Protein AF-A0A1H6F3M1-F1 (afdb_monomer)

pLDDT: mean 85.89, std 16.62, range [35.22, 98.38]

InterPro domains:
  IPR011990 Tetratricopeptide-like helical domain superfamily [G3DSA:1.25.40.10] (112-268)

Secondary structure (DSSP, 8-state):
---------------------PPPHHHHHHHHHHTT-HHHHHHHHHHHHHHH--HHHHHHHHHHTTTT-TT-HHHHHHHHHHHHH--HHHHHHHHTT-TT-THHHHHHHHHHHHHHHHT-HHHHHHHHHH-TTSHHHHHHHHHHHHHHHHHHHHHT-HHHHHHHHHH-TT-TTHHHHHHHHHHHHHHHHHHHHTT--HHHHHHHHHHHHHHHHHHHHTT-HHHHHHHHHHHTSGGGTTSHHHHHHHHHHHHHHHHHHHHHHHHHHHHHHHHHHHHHHHHHHHHHHHHHHHHHHHHHHHHHHHHHHHHHHHHHHHHHHHHHHHHHHHHHHHHHHHHHHHHHHHHHHHHHHHHHHHHHHHHHHHHHHHHHHHHHHHHHHHHHHHHHHHHHHHHHHHHHHHHHHHHHHHHHHHHHHHHHHHHHHHHHHHHHHHHHHHHHTTS-S-------------

Organism: NCBI:txid1899563

Sequence (454 aa):
MPTTIKTPLFLILLSLTMSSAALDDADIVQGLEALGDLETAYPLAMQVTQQENSYKAWRDLAKKYHQYDNDNQAYLAAWSAVKKLNLENAYRDFLKLRPQSPLNAQTIHALFLLSRELDTIQGYLRLMEDFPNTPEAVQALLRIHEIAFSRAQEKHQPDIYDAFVQTFTGAKQIPQVIELAYQAEKTNLITQDEKTTDSGHERLARRLFNEVREAEKANNVLVMDRKYRLLGLDRFKDTQVYTELLDREERLSYHQRQSQQQADLIANMDKLRQSVVQELKTQGQSTRTSIHSQGQVISETIKTQGQKLEHSIQTQGERISQSIHTQGQGMIQAIEIHSNQLSQVLNTHNQMMEKQLKQTNQRLDQNIAEVYSSTRQAFEKVYTEMNSQMGAISDAIYNHTQKMRQAATQEREQEQALFRQAQEEASELANNQHKCAMELAGRTDYIMFSDCNY

Foldseek 3Di:
DDDDDDDDDDDDPPPPPVPPPDCDLVNVLVVCVVVVNLLVSLVSLVVVLVVVLALVSLLVSCQVNVVNCPVCPSLVSNVVRLVVVLDLVSLVSSCVSDVPDPCPLVSLVSQLVVLVVVLDLVSLVVSCVVPVPHPSNVVSLLSNLVVLVVVLVVVLELVSLLVSCVVNVPHPCNVVSLVSSLVSVLVVLVVQPVVDDPVVLLVSLVVLLVQLVVCVVVVVVSSNVSSVVSCVPPSNCPHPSNVVVVVVVVVVVVVVVVVVVVVVVVVVVVVVVVVVVVVVVVVVVVVVVVVVVVVVVVVVVVVVVVVVVVVVVVVVVVVVVVVCVVVVVVVVVVVVVVVVVVVVVVVVVVVVVVVVVVVVVVVVVVVVVVVVVVVVVVVVVVVVVVVVVVVVVVVVVVVVVVVVVVVVVVVVVVVVVVVVVVVVVVVVVVVVVVVVVPPPPDDDDDDDDDDDDD

Mean predicted aligned error: 16.34 Å

Nearest PDB structures (foldseek):
  8f6q-assembly1_A  TM=1.553E-01  e=3.120E-01  synthetic construct

Structure (mmCIF, N/CA/C/O backbone):
data_AF-A0A1H6F3M1-F1
#
_entry.id   AF-A0A1H6F3M1-F1
#
loop_
_atom_site.group_PDB
_atom_site.id
_atom_site.type_symbol
_atom_site.label_atom_id
_atom_site.label_alt_id
_atom_site.label_comp_id
_atom_site.label_asym_id
_atom_site.label_entity_id
_atom_site.label_seq_id
_atom_site.pdbx_PDB_ins_code
_atom_site.Cartn_x
_atom_site.Cartn_y
_atom_site.Cartn_z
_atom_site.occupancy
_atom_site.B_iso_or_equiv
_atom_site.auth_seq_id
_atom_site.auth_comp_id
_atom_site.auth_asym_id
_atom_site.auth_atom_id
_atom_site.pdbx_PDB_model_num
ATOM 1 N N . MET A 1 1 ? 37.139 -54.584 -62.634 1.00 43.28 1 MET A N 1
ATOM 2 C CA . MET A 1 1 ? 37.879 -55.856 -62.500 1.00 43.28 1 MET A CA 1
ATOM 3 C C . MET A 1 1 ? 37.348 -56.590 -61.278 1.00 43.28 1 MET A C 1
ATOM 5 O O . MET A 1 1 ? 37.469 -56.031 -60.196 1.00 43.28 1 MET A O 1
ATOM 9 N N . PRO A 1 2 ? 36.698 -57.755 -61.432 1.00 49.03 2 PRO A N 1
ATOM 10 C CA . PRO A 1 2 ? 36.255 -58.575 -60.314 1.00 49.03 2 PRO A CA 1
ATOM 11 C C . PRO A 1 2 ? 37.252 -59.717 -60.082 1.00 49.03 2 PRO A C 1
ATOM 13 O O . PRO A 1 2 ? 37.591 -60.441 -61.015 1.00 49.03 2 PRO A O 1
ATOM 16 N N . THR A 1 3 ? 37.701 -59.908 -58.846 1.00 45.81 3 THR A N 1
ATOM 17 C CA . THR A 1 3 ? 38.452 -61.108 -58.454 1.00 45.81 3 THR A CA 1
ATOM 18 C C . THR A 1 3 ? 37.901 -61.668 -57.150 1.00 45.81 3 THR A C 1
ATOM 20 O O . THR A 1 3 ? 38.240 -61.268 -56.043 1.00 45.81 3 THR A O 1
ATOM 23 N N . THR A 1 4 ? 36.999 -62.620 -57.358 1.00 56.09 4 THR A N 1
ATOM 24 C CA . THR A 1 4 ? 36.675 -63.792 -56.546 1.00 56.09 4 THR A CA 1
ATOM 25 C C . THR A 1 4 ? 37.917 -64.544 -56.066 1.00 56.09 4 THR A C 1
ATOM 27 O O . THR A 1 4 ? 38.626 -65.099 -56.897 1.00 56.09 4 THR A O 1
ATOM 30 N N . ILE A 1 5 ? 38.123 -64.683 -54.750 1.00 45.91 5 ILE A N 1
ATOM 31 C CA . ILE A 1 5 ? 38.953 -65.746 -54.136 1.00 45.91 5 ILE A CA 1
ATOM 32 C C . ILE A 1 5 ? 38.321 -66.082 -52.772 1.00 45.91 5 ILE A C 1
ATOM 34 O O . ILE A 1 5 ? 38.302 -65.254 -51.871 1.00 45.91 5 ILE A O 1
ATOM 38 N N . LYS A 1 6 ? 37.511 -67.147 -52.706 1.00 44.34 6 LYS A N 1
ATOM 39 C CA . LYS A 1 6 ? 37.851 -68.499 -52.207 1.00 44.34 6 LYS A CA 1
ATOM 40 C C . LYS A 1 6 ? 38.277 -68.532 -50.733 1.00 44.34 6 LYS A C 1
ATOM 42 O O . LYS A 1 6 ? 39.440 -68.371 -50.386 1.00 44.34 6 LYS A O 1
ATOM 47 N N . THR A 1 7 ? 37.283 -68.843 -49.911 1.00 47.06 7 THR A N 1
ATOM 48 C CA . THR A 1 7 ? 37.364 -69.460 -48.585 1.00 47.06 7 THR A CA 1
ATOM 49 C C . THR A 1 7 ? 38.174 -70.763 -48.600 1.00 47.06 7 THR A C 1
ATOM 51 O O . THR A 1 7 ? 37.940 -71.608 -49.466 1.00 47.06 7 THR A O 1
ATOM 54 N N . PRO A 1 8 ? 39.026 -71.006 -47.588 1.00 52.12 8 PRO A N 1
ATOM 55 C CA . PRO A 1 8 ? 39.361 -72.345 -47.146 1.00 52.12 8 PRO A CA 1
ATOM 56 C C . PRO A 1 8 ? 38.582 -72.691 -45.871 1.00 52.12 8 PRO A C 1
ATOM 58 O O . PRO A 1 8 ? 38.635 -72.005 -44.853 1.00 52.12 8 PRO A O 1
ATOM 61 N N . LEU A 1 9 ? 37.847 -73.791 -45.986 1.00 48.72 9 LEU A N 1
ATOM 62 C CA . LEU A 1 9 ? 37.191 -74.544 -44.929 1.00 48.72 9 LEU A CA 1
ATOM 63 C C . LEU A 1 9 ? 38.279 -75.099 -43.989 1.00 48.72 9 LEU A C 1
ATOM 65 O O . LEU A 1 9 ? 38.970 -76.050 -44.350 1.00 48.72 9 LEU A O 1
ATOM 69 N N . PHE A 1 10 ? 38.474 -74.486 -42.820 1.00 45.94 10 PHE A N 1
ATOM 70 C CA . PHE A 1 10 ? 39.404 -74.980 -41.802 1.00 45.94 10 PHE A CA 1
ATOM 71 C C . PHE A 1 10 ? 38.622 -75.666 -40.679 1.00 45.94 10 PHE A C 1
ATOM 73 O O . PHE A 1 10 ? 37.661 -75.110 -40.147 1.00 45.94 10 PHE A O 1
ATOM 80 N N . LEU A 1 11 ? 39.030 -76.901 -40.375 1.00 43.81 11 LEU A N 1
ATOM 81 C CA . LEU A 1 11 ? 38.488 -77.770 -39.334 1.00 43.81 11 LEU A CA 1
ATOM 82 C C . LEU A 1 11 ? 38.362 -77.038 -37.989 1.00 43.81 11 LEU A C 1
ATOM 84 O O . LEU A 1 11 ? 39.359 -76.612 -37.409 1.00 43.81 11 LEU A O 1
ATOM 88 N N . ILE A 1 12 ? 37.138 -76.987 -37.464 1.00 44.69 12 ILE A N 1
ATOM 89 C CA . ILE A 1 12 ? 36.846 -76.606 -36.082 1.00 44.69 12 ILE A CA 1
ATOM 90 C C . ILE A 1 12 ? 37.014 -77.862 -35.219 1.00 44.69 12 ILE A C 1
ATOM 92 O O . ILE A 1 12 ? 36.122 -78.705 -35.133 1.00 44.69 12 ILE A O 1
ATOM 96 N N . LEU A 1 13 ? 38.186 -77.999 -34.599 1.00 43.81 13 LEU A N 1
ATOM 97 C CA . LEU A 1 13 ? 38.395 -78.864 -33.439 1.00 43.81 13 LEU A CA 1
ATOM 98 C C . LEU A 1 13 ? 37.747 -78.165 -32.239 1.00 43.81 13 LEU A C 1
ATOM 100 O O . LEU A 1 13 ? 38.285 -77.211 -31.685 1.00 43.81 13 LEU A O 1
ATOM 104 N N . LEU A 1 14 ? 36.540 -78.614 -31.897 1.00 44.47 14 LEU A N 1
ATOM 105 C CA . LEU A 1 14 ? 35.731 -78.115 -30.791 1.00 44.47 14 LEU A CA 1
ATOM 106 C C . LEU A 1 14 ? 36.328 -78.607 -29.458 1.00 44.47 14 LEU A C 1
ATOM 108 O O . LEU A 1 14 ? 35.856 -79.573 -28.862 1.00 44.47 14 LEU A O 1
ATOM 112 N N . SER A 1 15 ? 37.399 -77.967 -28.988 1.00 45.72 15 SER A N 1
ATOM 113 C CA . SER A 1 15 ? 37.805 -78.065 -27.588 1.00 45.72 15 SER A CA 1
ATOM 114 C C . SER A 1 15 ? 36.792 -77.281 -26.751 1.00 45.72 15 SER A C 1
ATOM 116 O O . SER A 1 15 ? 36.926 -76.070 -26.584 1.00 45.72 15 SER A O 1
ATOM 118 N N . LEU A 1 16 ? 35.765 -77.967 -26.237 1.00 45.72 16 LEU A N 1
ATOM 119 C CA . LEU A 1 16 ? 34.961 -77.489 -25.109 1.00 45.72 16 LEU A CA 1
ATOM 120 C C . LEU A 1 16 ? 35.852 -77.459 -23.861 1.00 45.72 16 LEU A C 1
ATOM 122 O O . LEU A 1 16 ? 35.720 -78.269 -22.946 1.00 45.72 16 LEU A O 1
ATOM 126 N N . THR A 1 17 ? 36.783 -76.512 -23.810 1.00 48.50 17 THR A N 1
ATOM 127 C CA . THR A 1 17 ? 37.155 -75.943 -22.526 1.00 48.50 17 THR A CA 1
ATOM 128 C C . THR A 1 17 ? 35.892 -75.251 -22.049 1.00 48.50 17 THR A C 1
ATOM 130 O O . THR A 1 17 ? 35.498 -74.230 -22.612 1.00 48.50 17 THR A O 1
ATOM 133 N N . MET A 1 18 ? 35.203 -75.845 -21.073 1.00 48.75 18 MET A N 1
ATOM 134 C CA . MET A 1 18 ? 34.288 -75.082 -20.240 1.00 48.75 18 MET A CA 1
ATOM 135 C C . MET A 1 18 ? 35.150 -74.037 -19.552 1.00 48.75 18 MET A C 1
ATOM 137 O O . MET A 1 18 ? 35.704 -74.278 -18.483 1.00 48.75 18 MET A O 1
ATOM 141 N N . SER A 1 19 ? 35.352 -72.912 -20.236 1.00 53.28 19 SER A N 1
ATOM 142 C CA . SER A 1 19 ? 35.767 -71.676 -19.616 1.00 53.28 19 SER A CA 1
ATOM 143 C C . SER A 1 19 ? 34.742 -71.497 -18.518 1.00 53.28 19 SER A C 1
ATOM 145 O O . SER A 1 19 ? 33.571 -71.249 -18.803 1.00 53.28 19 SER A O 1
ATOM 147 N N . SER A 1 20 ? 35.145 -71.760 -17.279 1.00 55.28 20 SER A N 1
ATOM 148 C CA . SER A 1 20 ? 34.430 -71.277 -16.117 1.00 55.28 20 SER A CA 1
ATOM 149 C C . SER A 1 20 ? 34.376 -69.773 -16.324 1.00 55.28 20 SER A C 1
ATOM 151 O O . SER A 1 20 ? 35.361 -69.085 -16.058 1.00 55.28 20 SER A O 1
ATOM 153 N N . ALA A 1 21 ? 33.304 -69.304 -16.962 1.00 63.34 21 ALA A N 1
ATOM 154 C CA . ALA A 1 21 ? 33.036 -67.899 -17.148 1.00 63.34 21 ALA A CA 1
ATOM 155 C C . ALA A 1 21 ? 32.874 -67.389 -15.726 1.00 63.34 21 ALA A C 1
ATOM 157 O O . ALA A 1 21 ? 31.855 -67.628 -15.079 1.00 63.34 21 ALA A O 1
ATOM 158 N N . ALA A 1 22 ? 33.970 -66.860 -15.187 1.00 77.56 22 ALA A N 1
ATOM 159 C CA . ALA A 1 22 ? 33.921 -66.127 -13.950 1.00 77.56 22 ALA A CA 1
ATOM 160 C C . ALA A 1 22 ? 32.890 -65.032 -14.205 1.00 77.56 22 ALA A C 1
ATOM 162 O O . ALA A 1 22 ? 33.028 -64.302 -15.185 1.00 77.56 22 ALA A O 1
ATOM 163 N N . LEU A 1 23 ? 31.828 -65.027 -13.398 1.00 84.19 23 LEU A N 1
ATOM 164 C CA . LEU A 1 23 ? 30.842 -63.954 -13.400 1.00 84.19 23 LEU A CA 1
ATOM 165 C C . LEU A 1 23 ? 31.618 -62.643 -13.337 1.00 84.19 23 LEU A C 1
ATOM 167 O O . LEU A 1 23 ? 32.412 -62.459 -12.410 1.00 84.19 23 LEU A O 1
ATOM 171 N N . ASP A 1 24 ? 31.461 -61.807 -14.358 1.00 92.56 24 ASP A N 1
ATOM 172 C CA . ASP A 1 24 ? 32.110 -60.510 -14.357 1.00 92.56 24 ASP A CA 1
ATOM 173 C C . ASP A 1 24 ? 31.368 -59.565 -13.401 1.00 92.56 24 ASP A C 1
ATOM 175 O O . ASP A 1 24 ? 30.220 -59.797 -13.006 1.00 92.56 24 ASP A O 1
ATOM 179 N N . ASP A 1 25 ? 32.044 -58.504 -12.964 1.00 92.50 25 ASP A N 1
ATOM 180 C CA . ASP A 1 25 ? 31.464 -57.578 -11.989 1.00 92.50 25 ASP A CA 1
ATOM 181 C C . ASP A 1 25 ? 30.176 -56.915 -12.524 1.00 92.50 25 ASP A C 1
ATOM 183 O O . ASP A 1 25 ? 29.315 -56.522 -11.736 1.00 92.50 25 ASP A O 1
ATOM 187 N N . ALA A 1 26 ? 29.997 -56.826 -13.849 1.00 94.31 26 ALA A N 1
ATOM 188 C CA . ALA A 1 26 ? 28.796 -56.271 -14.471 1.00 94.31 26 ALA A CA 1
ATOM 189 C C . ALA A 1 26 ? 27.595 -57.228 -14.363 1.00 94.31 26 ALA A C 1
ATOM 191 O O . ALA A 1 26 ? 26.497 -56.789 -14.007 1.00 94.31 26 ALA A O 1
ATOM 192 N N . ASP A 1 27 ? 27.808 -58.525 -14.589 1.00 94.25 27 ASP A N 1
ATOM 193 C CA . ASP A 1 27 ? 26.818 -59.588 -14.406 1.00 94.25 27 ASP A CA 1
ATOM 194 C C . ASP A 1 27 ? 26.360 -59.655 -12.941 1.00 94.25 27 ASP A C 1
ATOM 196 O O . ASP A 1 27 ? 25.166 -59.798 -12.655 1.00 94.25 27 ASP A O 1
ATOM 200 N N . ILE A 1 28 ? 27.296 -59.495 -11.996 1.00 95.00 28 ILE A N 1
ATOM 201 C CA . ILE A 1 28 ? 26.994 -59.462 -10.557 1.00 95.00 28 ILE A CA 1
ATOM 202 C C . ILE A 1 28 ? 26.142 -58.233 -10.214 1.00 95.00 28 ILE A C 1
ATOM 204 O O . ILE A 1 28 ? 25.124 -58.372 -9.531 1.00 95.00 28 ILE A O 1
ATOM 208 N N . VAL A 1 29 ? 26.507 -57.043 -10.710 1.00 96.25 29 VAL A N 1
ATOM 209 C CA . VAL A 1 29 ? 25.719 -55.811 -10.520 1.00 96.25 29 VAL A CA 1
ATOM 210 C C . VAL A 1 29 ? 24.303 -55.987 -11.057 1.00 96.25 29 VAL A C 1
ATOM 212 O O . VAL A 1 29 ? 23.344 -55.701 -10.342 1.00 96.25 29 VAL A O 1
ATOM 215 N N . GLN A 1 30 ? 24.146 -56.509 -12.275 1.00 95.69 30 GLN A N 1
ATOM 216 C CA . GLN A 1 30 ? 22.827 -56.731 -12.868 1.00 95.69 30 GLN A CA 1
ATOM 217 C C . GLN A 1 30 ? 21.995 -57.738 -12.060 1.00 95.69 30 GLN A C 1
ATOM 219 O O . GLN A 1 30 ? 20.788 -57.546 -11.888 1.00 95.69 30 GLN A O 1
ATOM 224 N N . GLY A 1 31 ? 22.625 -58.795 -11.541 1.00 95.44 31 GLY A N 1
ATOM 225 C CA . GLY A 1 31 ? 21.978 -59.770 -10.664 1.00 95.44 31 GLY A CA 1
ATOM 226 C C . GLY A 1 31 ? 21.466 -59.143 -9.366 1.00 95.44 31 GLY A C 1
ATOM 227 O O . GLY A 1 31 ? 20.300 -59.325 -9.016 1.00 95.44 31 GLY A O 1
ATOM 228 N N . LEU A 1 32 ? 22.301 -58.359 -8.681 1.00 95.94 32 LEU A N 1
ATOM 229 C CA . LEU A 1 32 ? 21.924 -57.660 -7.446 1.00 95.94 32 LEU A CA 1
ATOM 230 C C . LEU A 1 32 ? 20.814 -56.626 -7.687 1.00 95.94 32 LEU A C 1
ATOM 232 O O . LEU A 1 32 ? 19.851 -56.556 -6.923 1.00 95.94 32 LEU A O 1
ATOM 236 N N . GLU A 1 33 ? 20.885 -55.883 -8.791 1.00 96.44 33 GLU A N 1
ATOM 237 C CA . GLU A 1 33 ? 19.833 -54.950 -9.202 1.00 96.44 33 GLU A CA 1
ATOM 238 C C . GLU A 1 33 ? 18.500 -55.654 -9.481 1.00 96.44 33 GLU A C 1
ATOM 240 O O . GLU A 1 33 ? 17.447 -55.151 -9.088 1.00 96.44 33 GLU A O 1
ATOM 245 N N . ALA A 1 34 ? 18.528 -56.821 -10.134 1.00 96.06 34 ALA A N 1
ATOM 246 C CA . ALA A 1 34 ? 17.332 -57.620 -10.402 1.00 96.06 34 ALA A CA 1
ATOM 247 C C . ALA A 1 34 ? 16.693 -58.169 -9.116 1.00 96.06 34 ALA A C 1
ATOM 249 O O . ALA A 1 34 ? 15.475 -58.344 -9.059 1.00 96.06 34 ALA A O 1
ATOM 250 N N . LEU A 1 35 ? 17.502 -58.401 -8.079 1.00 96.06 35 LEU A N 1
ATOM 251 C CA . LEU A 1 35 ? 17.048 -58.778 -6.739 1.00 96.06 35 LEU A CA 1
ATOM 252 C C . LEU A 1 35 ? 16.565 -57.578 -5.906 1.00 96.06 35 LEU A C 1
ATOM 254 O O . LEU A 1 35 ? 15.998 -57.775 -4.833 1.00 96.06 35 LEU A O 1
ATOM 258 N N . GLY A 1 36 ? 16.755 -56.348 -6.394 1.00 95.69 36 GLY A N 1
ATOM 259 C CA . GLY A 1 36 ? 16.399 -55.116 -5.689 1.00 95.69 36 GLY A CA 1
ATOM 260 C C . GLY A 1 36 ? 17.406 -54.686 -4.618 1.00 95.69 36 GLY A C 1
ATOM 261 O O . GLY A 1 36 ? 17.132 -53.735 -3.887 1.00 95.69 36 GLY A O 1
ATOM 262 N N . ASP A 1 37 ? 18.569 -55.336 -4.532 1.00 96.50 37 ASP A N 1
ATOM 263 C CA . ASP A 1 37 ? 19.627 -55.025 -3.564 1.00 96.50 37 ASP A CA 1
ATOM 264 C C . ASP A 1 37 ? 20.565 -53.932 -4.106 1.00 96.50 37 ASP A C 1
ATOM 266 O O . ASP A 1 37 ? 21.732 -54.153 -4.438 1.00 96.50 37 ASP A O 1
ATOM 270 N N . LEU A 1 38 ? 20.011 -52.725 -4.264 1.00 96.56 38 LEU A N 1
ATOM 271 C CA . LEU A 1 38 ? 20.725 -51.581 -4.842 1.00 96.56 38 LEU A CA 1
ATOM 272 C C . LEU A 1 38 ? 21.841 -51.042 -3.932 1.00 96.56 38 LEU A C 1
ATOM 274 O O . LEU A 1 38 ? 22.802 -50.463 -4.434 1.00 96.56 38 LEU A O 1
ATOM 278 N N . GLU A 1 39 ? 21.738 -51.239 -2.616 1.00 96.19 39 GLU A N 1
ATOM 279 C CA . GLU A 1 39 ? 22.780 -50.836 -1.665 1.00 96.19 39 GLU A CA 1
ATOM 280 C C . GLU A 1 39 ? 24.049 -51.673 -1.868 1.00 96.19 39 GLU A C 1
ATOM 282 O O . GLU A 1 39 ? 25.143 -51.117 -1.990 1.00 96.19 39 GLU A O 1
ATOM 287 N N . THR A 1 40 ? 23.897 -52.994 -2.004 1.00 96.69 40 THR A N 1
ATOM 288 C CA . THR A 1 40 ? 25.021 -53.908 -2.256 1.00 96.69 40 THR A CA 1
ATOM 289 C C . THR A 1 40 ? 25.535 -53.805 -3.694 1.00 96.69 40 THR A C 1
ATOM 291 O O . THR A 1 40 ? 26.735 -53.954 -3.931 1.00 96.69 40 THR A O 1
ATOM 294 N N . ALA A 1 41 ? 24.665 -53.511 -4.666 1.00 97.31 41 ALA A N 1
ATOM 295 C CA . ALA A 1 41 ? 25.068 -53.344 -6.064 1.00 97.31 41 ALA A CA 1
ATOM 296 C C . ALA A 1 41 ? 25.933 -52.092 -6.297 1.00 97.31 41 ALA A C 1
ATOM 298 O O . ALA A 1 41 ? 26.809 -52.097 -7.164 1.00 97.31 41 ALA A O 1
ATOM 299 N N . TYR A 1 42 ? 25.716 -51.019 -5.527 1.00 97.44 42 TYR A N 1
ATOM 300 C CA . TYR A 1 42 ? 26.317 -49.711 -5.790 1.00 97.44 42 TYR A CA 1
ATOM 301 C C . TYR A 1 42 ? 27.863 -49.696 -5.818 1.00 97.44 42 TYR A C 1
ATOM 303 O O . TYR A 1 42 ? 28.421 -49.185 -6.796 1.00 97.44 42 TYR A O 1
ATOM 311 N N . PRO A 1 43 ? 28.597 -50.264 -4.836 1.00 97.06 43 PRO A N 1
ATOM 312 C CA . PRO A 1 43 ? 30.063 -50.261 -4.857 1.00 97.06 43 PRO A CA 1
ATOM 313 C C . PRO A 1 43 ? 30.662 -51.024 -6.047 1.00 97.06 43 PRO A C 1
ATOM 315 O O . PRO A 1 43 ? 31.663 -50.587 -6.613 1.00 97.06 43 PRO A O 1
ATOM 318 N N . LEU A 1 44 ? 30.040 -52.133 -6.457 1.00 96.31 44 LEU A N 1
ATOM 319 C CA . LEU A 1 44 ? 30.463 -52.912 -7.627 1.00 96.31 44 LEU A CA 1
ATOM 320 C C . LEU A 1 44 ? 30.172 -52.140 -8.921 1.00 96.31 44 LEU A C 1
ATOM 322 O O . LEU A 1 44 ? 31.038 -52.012 -9.786 1.00 96.31 44 LEU A O 1
ATOM 326 N N . ALA A 1 45 ? 28.992 -51.521 -9.014 1.00 97.69 45 ALA A N 1
ATOM 327 C CA . ALA A 1 45 ? 28.618 -50.676 -10.144 1.00 97.69 45 ALA A CA 1
ATOM 328 C C . ALA A 1 45 ? 29.573 -49.477 -10.299 1.00 97.69 45 ALA A C 1
ATOM 330 O O . ALA A 1 45 ? 29.890 -49.075 -11.422 1.00 97.69 45 ALA A O 1
ATOM 331 N N . MET A 1 46 ? 30.096 -48.947 -9.186 1.00 97.44 46 MET A N 1
ATOM 332 C CA . MET A 1 46 ? 31.156 -47.934 -9.174 1.00 97.44 46 MET A CA 1
ATOM 333 C C . MET A 1 46 ? 32.426 -48.411 -9.874 1.00 97.44 46 MET A C 1
ATOM 335 O O . MET A 1 46 ? 32.963 -47.700 -10.722 1.00 97.44 46 MET A O 1
ATOM 339 N N . GLN A 1 47 ? 32.892 -49.616 -9.540 1.00 97.00 47 GLN A N 1
ATOM 340 C CA . GLN A 1 47 ? 34.116 -50.195 -10.094 1.00 97.00 47 GLN A CA 1
ATOM 341 C C . GLN A 1 47 ? 33.976 -50.458 -11.594 1.00 97.00 47 GLN A C 1
ATOM 343 O O . GLN A 1 47 ? 34.850 -50.061 -12.366 1.00 97.00 47 GLN A O 1
ATOM 348 N N . VAL A 1 48 ? 32.849 -51.037 -12.018 1.00 97.31 48 VAL A N 1
ATOM 349 C CA . VAL A 1 48 ? 32.539 -51.270 -13.440 1.00 97.31 48 VAL A CA 1
ATOM 350 C C . VAL A 1 48 ? 32.516 -49.948 -14.210 1.00 97.31 48 VAL A C 1
ATOM 352 O O . VAL A 1 48 ? 33.168 -49.801 -15.245 1.00 97.31 48 VAL A O 1
ATOM 355 N N . THR A 1 49 ? 31.836 -48.935 -13.671 1.00 97.38 49 THR A N 1
ATOM 356 C CA . THR A 1 49 ? 31.755 -47.611 -14.307 1.00 97.38 49 THR A CA 1
ATOM 357 C C . THR A 1 49 ? 33.122 -46.929 -14.376 1.00 97.38 49 THR A C 1
ATOM 359 O O . THR A 1 49 ? 33.442 -46.278 -15.371 1.00 97.38 49 THR A O 1
ATOM 362 N N . GLN A 1 50 ? 33.965 -47.106 -13.355 1.00 97.06 50 GLN A N 1
ATOM 363 C CA . GLN A 1 50 ? 35.328 -46.580 -13.339 1.00 97.06 50 GLN A CA 1
ATOM 364 C C . GLN A 1 50 ? 36.216 -47.206 -14.419 1.00 97.06 50 GLN A C 1
ATOM 366 O O . GLN A 1 50 ? 37.069 -46.506 -14.969 1.00 97.06 50 GLN A O 1
ATOM 371 N N . GLN A 1 51 ? 36.010 -48.482 -14.751 1.00 96.25 51 GLN A N 1
ATOM 372 C CA . GLN A 1 51 ? 36.715 -49.145 -15.851 1.00 96.25 51 GLN A CA 1
ATOM 373 C C . GLN A 1 51 ? 36.277 -48.598 -17.217 1.00 96.25 51 GLN A C 1
ATOM 375 O O . GLN A 1 51 ? 37.128 -48.348 -18.071 1.00 96.25 51 GLN A O 1
ATOM 380 N N . GLU A 1 52 ? 34.976 -48.357 -17.420 1.00 96.56 52 GLU A N 1
ATOM 381 C CA . GLU A 1 52 ? 34.470 -47.770 -18.671 1.00 96.56 52 GLU A CA 1
ATOM 382 C C . GLU A 1 52 ? 34.878 -46.293 -18.817 1.00 96.56 52 GLU A C 1
ATOM 384 O O . GLU A 1 52 ? 35.211 -45.823 -19.907 1.00 96.56 52 GLU A O 1
ATOM 389 N N . ASN A 1 53 ? 34.852 -45.553 -17.706 1.00 96.12 53 ASN A N 1
ATOM 390 C CA . ASN A 1 53 ? 35.198 -44.138 -17.588 1.00 96.12 53 ASN A CA 1
ATOM 391 C C . ASN A 1 53 ? 34.551 -43.228 -18.655 1.00 96.12 53 ASN A C 1
ATOM 393 O O . ASN A 1 53 ? 35.138 -42.235 -19.103 1.00 96.12 53 ASN A O 1
ATOM 397 N N . SER A 1 54 ? 33.335 -43.566 -19.084 1.00 97.50 54 SER A N 1
ATOM 398 C CA . SER A 1 54 ? 32.569 -42.795 -20.061 1.00 97.50 54 SER A CA 1
ATOM 399 C C . SER A 1 54 ? 31.562 -41.885 -19.353 1.00 97.50 54 SER A C 1
ATOM 401 O O . SER A 1 54 ? 31.028 -42.220 -18.296 1.00 97.50 54 SER A O 1
ATOM 403 N N . TYR A 1 55 ? 31.261 -40.718 -19.935 1.00 97.81 55 TYR A N 1
ATOM 404 C CA . TYR A 1 55 ? 30.222 -39.835 -19.387 1.00 97.81 55 TYR A CA 1
ATOM 405 C C . TYR A 1 55 ? 28.868 -40.549 -19.286 1.00 97.81 55 TYR A C 1
ATOM 407 O O . TYR A 1 55 ? 28.163 -40.376 -18.298 1.00 97.81 55 TYR A O 1
ATOM 415 N N . LYS A 1 56 ? 28.521 -41.371 -20.286 1.00 97.88 56 LYS A N 1
ATOM 416 C CA . LYS A 1 56 ? 27.260 -42.119 -20.309 1.00 97.88 56 LYS A CA 1
ATOM 417 C C . LYS A 1 56 ? 27.167 -43.072 -19.116 1.00 97.88 56 LYS A C 1
ATOM 419 O O . LYS A 1 56 ? 26.153 -43.051 -18.427 1.00 97.88 56 LYS A O 1
ATOM 424 N N . ALA A 1 57 ? 28.229 -43.832 -18.851 1.00 97.56 57 ALA A N 1
ATOM 425 C CA . ALA A 1 57 ? 28.289 -44.760 -17.730 1.00 97.56 57 ALA A CA 1
ATOM 426 C C . ALA A 1 57 ? 28.150 -44.022 -16.390 1.00 97.56 57 ALA A C 1
ATOM 428 O O . ALA A 1 57 ? 27.265 -44.337 -15.595 1.00 97.56 57 ALA A O 1
ATOM 429 N N . TRP A 1 58 ? 28.934 -42.957 -16.183 1.00 98.25 58 TRP A N 1
ATOM 430 C CA . TRP A 1 58 ? 28.863 -42.143 -14.965 1.00 98.25 58 TRP A CA 1
ATOM 431 C C . TRP A 1 58 ? 27.500 -41.470 -14.766 1.00 98.25 58 TRP A C 1
ATOM 433 O O . TRP A 1 58 ? 26.983 -41.424 -13.651 1.00 98.25 58 TRP A O 1
ATOM 443 N N . ARG A 1 59 ? 26.889 -40.969 -15.843 1.00 97.75 59 ARG A N 1
ATOM 444 C CA . ARG A 1 59 ? 25.545 -40.381 -15.837 1.00 97.75 59 ARG A CA 1
ATOM 445 C C . ARG A 1 59 ? 24.490 -41.406 -15.428 1.00 97.75 59 ARG A C 1
ATOM 447 O O . ARG A 1 59 ? 23.649 -41.106 -14.579 1.00 97.75 59 ARG A O 1
ATOM 454 N N . ASP A 1 60 ? 24.507 -42.578 -16.057 1.00 97.69 60 ASP A N 1
ATOM 455 C CA . ASP A 1 60 ? 23.527 -43.637 -15.810 1.00 97.69 60 ASP A CA 1
ATOM 456 C C . ASP A 1 60 ? 23.635 -44.141 -14.368 1.00 97.69 60 ASP A C 1
ATOM 458 O O . ASP A 1 60 ? 22.615 -44.245 -13.682 1.00 97.69 60 ASP A O 1
ATOM 462 N N . LEU A 1 61 ? 24.863 -44.313 -13.872 1.00 97.75 61 LEU A N 1
ATOM 463 C CA . LEU A 1 61 ? 25.143 -44.653 -12.481 1.00 97.75 61 LEU A CA 1
ATOM 464 C C . LEU A 1 61 ? 24.625 -43.582 -11.508 1.00 97.75 61 LEU A C 1
ATOM 466 O O . LEU A 1 61 ? 23.847 -43.897 -10.607 1.00 97.75 61 LEU A O 1
ATOM 470 N N . ALA A 1 62 ? 24.984 -42.311 -11.721 1.00 97.25 62 ALA A N 1
ATOM 471 C CA . ALA A 1 62 ? 24.580 -41.198 -10.857 1.00 97.25 62 ALA A CA 1
ATOM 472 C C . ALA A 1 62 ? 23.055 -41.005 -10.808 1.00 97.25 62 ALA A C 1
ATOM 474 O O . ALA A 1 62 ? 22.511 -40.609 -9.777 1.00 97.25 62 ALA A O 1
ATOM 475 N N . LYS A 1 63 ? 22.356 -41.283 -11.916 1.00 97.31 63 LYS A N 1
ATOM 476 C CA . LYS A 1 63 ? 20.890 -41.241 -11.987 1.00 97.31 63 LYS A CA 1
ATOM 477 C C . LYS A 1 63 ? 20.258 -42.414 -11.237 1.00 97.31 63 LYS A C 1
ATOM 479 O O . LYS A 1 63 ? 19.322 -42.215 -10.460 1.00 97.31 63 LYS A O 1
ATOM 484 N N . LYS A 1 64 ? 20.752 -43.629 -11.489 1.00 97.31 64 LYS A N 1
ATOM 485 C CA . LYS A 1 64 ? 20.184 -44.873 -10.956 1.00 97.31 64 LYS A CA 1
ATOM 486 C C . LYS A 1 64 ? 20.383 -44.997 -9.447 1.00 97.31 64 LYS A C 1
ATOM 488 O O . LYS A 1 64 ? 19.433 -45.316 -8.743 1.00 97.31 64 LYS A O 1
ATOM 493 N N . TYR A 1 65 ? 21.568 -44.653 -8.953 1.00 96.94 65 TYR A N 1
ATOM 494 C CA . TYR A 1 65 ? 21.970 -44.845 -7.557 1.00 96.94 65 TYR A CA 1
ATOM 495 C C . TYR A 1 65 ? 21.996 -43.553 -6.731 1.00 96.94 65 TYR A C 1
ATOM 497 O O . TYR A 1 65 ? 22.697 -43.468 -5.727 1.00 96.94 65 TYR A O 1
ATOM 505 N N . HIS A 1 66 ? 21.224 -42.531 -7.112 1.00 95.81 66 HIS A N 1
ATOM 506 C CA . HIS A 1 66 ? 21.267 -41.224 -6.444 1.00 95.81 66 HIS A CA 1
ATOM 507 C C . HIS A 1 66 ? 21.004 -41.270 -4.923 1.00 95.81 66 HIS A C 1
ATOM 509 O O . HIS A 1 66 ? 21.493 -40.394 -4.218 1.00 95.81 66 HIS A O 1
ATOM 515 N N . GLN A 1 67 ? 20.252 -42.263 -4.426 1.00 96.38 67 GLN A N 1
ATOM 516 C CA . GLN A 1 67 ? 19.961 -42.454 -2.994 1.00 96.38 67 GLN A CA 1
ATOM 517 C C . GLN A 1 67 ? 21.132 -43.060 -2.206 1.00 96.38 67 GLN A C 1
ATOM 519 O O . GLN A 1 67 ? 21.189 -42.898 -0.994 1.00 96.38 67 GLN A O 1
ATOM 524 N N . TYR A 1 68 ? 22.043 -43.750 -2.893 1.00 96.31 68 TYR A N 1
ATOM 525 C CA . TYR A 1 68 ? 23.175 -44.468 -2.300 1.00 96.31 68 TYR A CA 1
ATOM 526 C C . TYR A 1 68 ? 24.506 -43.731 -2.517 1.00 96.31 68 TYR A C 1
ATOM 528 O O . TYR A 1 68 ? 25.489 -43.987 -1.825 1.00 96.31 68 TYR A O 1
ATOM 536 N N . ASP A 1 69 ? 24.535 -42.766 -3.441 1.00 94.31 69 ASP A N 1
ATOM 537 C CA . ASP A 1 69 ? 25.679 -41.895 -3.711 1.00 94.31 69 ASP A CA 1
ATOM 538 C C . ASP A 1 69 ? 25.797 -40.754 -2.681 1.00 94.31 69 ASP A C 1
ATOM 540 O O . ASP A 1 69 ? 25.683 -39.571 -3.017 1.00 94.31 69 ASP A O 1
ATOM 544 N N . ASN A 1 70 ? 25.992 -41.123 -1.410 1.00 91.94 70 ASN A N 1
ATOM 545 C CA . ASN A 1 70 ? 26.025 -40.200 -0.267 1.00 91.94 70 ASN A CA 1
ATOM 546 C C . ASN A 1 70 ? 27.121 -39.127 -0.395 1.00 91.94 70 ASN A C 1
ATOM 548 O O . ASN A 1 70 ? 26.901 -37.964 -0.058 1.00 91.94 70 ASN A O 1
ATOM 552 N N . ASP A 1 71 ? 28.273 -39.504 -0.951 1.00 94.31 71 ASP A N 1
ATOM 553 C CA . ASP A 1 71 ? 29.421 -38.614 -1.161 1.00 94.31 71 ASP A CA 1
ATOM 554 C C . ASP A 1 71 ? 29.418 -37.941 -2.544 1.00 94.31 71 ASP A C 1
ATOM 556 O O . ASP A 1 71 ? 30.342 -37.198 -2.886 1.00 94.31 71 ASP A O 1
ATOM 560 N N . ASN A 1 72 ? 28.380 -38.173 -3.353 1.00 96.12 72 ASN A N 1
ATOM 561 C CA . ASN A 1 72 ? 28.261 -37.674 -4.724 1.00 96.12 72 ASN A CA 1
ATOM 562 C C . ASN A 1 72 ? 29.419 -38.108 -5.645 1.00 96.12 72 ASN A C 1
ATOM 564 O O . ASN A 1 72 ? 29.755 -37.381 -6.580 1.00 96.12 72 ASN A O 1
ATOM 568 N N . GLN A 1 73 ? 30.055 -39.252 -5.395 1.00 96.88 73 GLN A N 1
ATOM 569 C CA . GLN A 1 73 ? 31.195 -39.753 -6.166 1.00 96.88 73 GLN A CA 1
ATOM 570 C C . GLN A 1 73 ? 30.825 -39.996 -7.630 1.00 96.88 73 GLN A C 1
ATOM 572 O O . GLN A 1 73 ? 31.512 -39.487 -8.519 1.00 96.88 73 GLN A O 1
ATOM 577 N N . ALA A 1 74 ? 29.716 -40.697 -7.896 1.00 96.88 74 ALA A N 1
ATOM 578 C CA . ALA A 1 74 ? 29.255 -40.942 -9.264 1.00 96.88 74 ALA A CA 1
ATOM 579 C C . ALA A 1 74 ? 28.897 -39.627 -9.962 1.00 96.88 74 ALA A C 1
ATOM 581 O O . ALA A 1 74 ? 29.249 -39.397 -11.121 1.00 96.88 74 ALA A O 1
ATOM 582 N N . TYR A 1 75 ? 28.224 -38.733 -9.236 1.00 97.62 75 TYR A N 1
ATOM 583 C CA . TYR A 1 75 ? 27.835 -37.425 -9.750 1.00 97.62 75 TYR A CA 1
ATOM 584 C C . TYR A 1 75 ? 29.046 -36.522 -10.068 1.00 97.62 75 TYR A C 1
ATOM 586 O O . TYR A 1 75 ? 29.085 -35.885 -11.124 1.00 97.62 75 TYR A O 1
ATOM 594 N N . LEU A 1 76 ? 30.068 -36.500 -9.208 1.00 97.56 76 LEU A N 1
ATOM 595 C CA . LEU A 1 76 ? 31.319 -35.763 -9.421 1.00 97.56 76 LEU A CA 1
ATOM 596 C C . LEU A 1 76 ? 32.155 -36.366 -10.558 1.00 97.56 76 LEU A C 1
ATOM 598 O O . LEU A 1 76 ? 32.758 -35.625 -11.339 1.00 97.56 76 LEU A O 1
ATOM 602 N N . ALA A 1 77 ? 32.165 -37.691 -10.699 1.00 97.75 77 ALA A N 1
ATOM 603 C CA . ALA A 1 77 ? 32.814 -38.361 -11.819 1.00 97.75 77 ALA A CA 1
ATOM 604 C C . ALA A 1 77 ? 32.104 -38.053 -13.150 1.00 97.75 77 ALA A C 1
ATOM 606 O O . ALA A 1 77 ? 32.769 -37.729 -14.138 1.00 97.75 77 ALA A O 1
ATOM 607 N N . ALA A 1 78 ? 30.765 -38.021 -13.162 1.00 98.06 78 ALA A N 1
ATOM 608 C CA . ALA A 1 78 ? 29.980 -37.580 -14.317 1.00 98.06 78 ALA A CA 1
ATOM 609 C C . ALA A 1 78 ? 30.296 -36.124 -14.698 1.00 98.06 78 ALA A C 1
ATOM 611 O O . ALA A 1 78 ? 30.460 -35.820 -15.881 1.00 98.06 78 ALA A O 1
ATOM 612 N N . TRP A 1 79 ? 30.447 -35.237 -13.709 1.00 97.94 79 TRP A N 1
ATOM 613 C CA . TRP A 1 79 ? 30.883 -33.855 -13.928 1.00 97.94 79 TRP A CA 1
ATOM 614 C C . TRP A 1 79 ? 32.291 -33.775 -14.545 1.00 97.94 79 TRP A C 1
ATOM 616 O O . TRP A 1 79 ? 32.525 -33.058 -15.519 1.00 97.94 79 TRP A O 1
ATOM 626 N N . SER A 1 80 ? 33.245 -34.539 -14.016 1.00 97.75 80 SER A N 1
ATOM 627 C CA . SER A 1 80 ? 34.607 -34.592 -14.561 1.00 97.75 80 SER A CA 1
ATOM 628 C C . SER A 1 80 ? 34.614 -35.077 -16.017 1.00 97.75 80 SER A C 1
ATOM 630 O O . SER A 1 80 ? 35.244 -34.468 -16.889 1.00 97.75 80 SER A O 1
ATOM 632 N N . ALA A 1 81 ? 33.843 -36.129 -16.308 1.00 97.62 81 ALA A N 1
ATOM 633 C CA . ALA A 1 81 ? 33.713 -36.684 -17.649 1.00 97.62 81 ALA A CA 1
ATOM 634 C C . ALA A 1 81 ? 33.054 -35.694 -18.625 1.00 97.62 81 ALA A C 1
ATOM 636 O O . ALA A 1 81 ? 33.550 -35.524 -19.741 1.00 97.62 81 ALA A O 1
ATOM 637 N N . VAL A 1 82 ? 31.987 -34.994 -18.214 1.00 98.06 82 VAL A N 1
ATOM 638 C CA . VAL A 1 82 ? 31.315 -34.012 -19.084 1.00 98.06 82 VAL A CA 1
ATOM 639 C C . VAL A 1 82 ? 32.221 -32.821 -19.395 1.00 98.06 82 VAL A C 1
ATOM 641 O O . VAL A 1 82 ? 32.298 -32.395 -20.548 1.00 98.06 82 VAL A O 1
ATOM 644 N N . LYS A 1 83 ? 32.993 -32.350 -18.407 1.00 97.75 83 LYS A N 1
ATOM 645 C CA . LYS A 1 83 ? 33.978 -31.277 -18.594 1.00 97.75 83 LYS A CA 1
ATOM 646 C C . LYS A 1 83 ? 35.061 -31.660 -19.606 1.00 97.75 83 LYS A C 1
ATOM 648 O O . LYS A 1 83 ? 35.477 -30.822 -20.401 1.00 97.75 83 LYS A O 1
ATOM 653 N N . LYS A 1 84 ? 35.505 -32.922 -19.604 1.00 97.19 84 LYS A N 1
ATOM 654 C CA . LYS A 1 84 ? 36.479 -33.440 -20.580 1.00 97.19 84 LYS A CA 1
ATOM 655 C C . LYS A 1 84 ? 35.905 -33.508 -21.998 1.00 97.19 84 LYS A C 1
ATOM 657 O O . LYS A 1 84 ? 36.641 -33.265 -22.949 1.00 97.19 84 LYS A O 1
ATOM 662 N N . LEU A 1 85 ? 34.622 -33.847 -22.142 1.00 97.44 85 LEU A N 1
ATOM 663 C CA . LEU A 1 85 ? 33.952 -33.874 -23.446 1.00 97.44 85 LEU A CA 1
ATOM 664 C C . LEU A 1 85 ? 33.760 -32.468 -24.021 1.00 97.44 85 LEU A C 1
ATOM 666 O O . LEU A 1 85 ? 33.920 -32.285 -25.222 1.00 97.44 85 LEU A O 1
ATOM 670 N N . ASN A 1 86 ? 33.424 -31.496 -23.168 1.00 97.56 86 ASN A N 1
ATOM 671 C CA . ASN A 1 86 ? 33.180 -30.102 -23.537 1.00 97.56 86 ASN A CA 1
ATOM 672 C C . ASN A 1 86 ? 32.162 -29.926 -24.683 1.00 97.56 86 ASN A C 1
ATOM 674 O O . ASN A 1 86 ? 32.351 -29.120 -25.590 1.00 97.56 86 ASN A O 1
ATOM 678 N N . LEU A 1 87 ? 31.078 -30.704 -24.651 1.00 97.50 87 LEU A N 1
ATOM 679 C CA . LEU A 1 87 ? 30.005 -30.645 -25.645 1.00 97.50 87 LEU A CA 1
ATOM 680 C C . LEU A 1 87 ? 28.735 -30.042 -25.036 1.00 97.50 87 LEU A C 1
ATOM 682 O O . LEU A 1 87 ? 28.340 -30.406 -23.926 1.00 97.50 87 LEU A O 1
ATOM 686 N N . GLU A 1 88 ? 28.055 -29.171 -25.789 1.00 96.94 88 GLU A N 1
ATOM 687 C CA . GLU A 1 88 ? 26.825 -28.489 -25.349 1.00 96.94 88 GLU A CA 1
ATOM 688 C C . GLU A 1 88 ? 25.746 -29.492 -24.904 1.00 96.94 88 GLU A C 1
ATOM 690 O O . GLU A 1 88 ? 25.170 -29.373 -23.821 1.00 96.94 88 GLU A O 1
ATOM 695 N N . ASN A 1 89 ? 25.496 -30.521 -25.717 1.00 97.38 89 ASN A N 1
ATOM 696 C CA . ASN A 1 89 ? 24.495 -31.547 -25.423 1.00 97.38 89 ASN A CA 1
ATOM 697 C C . ASN A 1 89 ? 24.818 -32.336 -24.144 1.00 97.38 89 ASN A C 1
ATOM 699 O O . ASN A 1 89 ? 23.902 -32.660 -23.391 1.00 97.38 89 ASN A O 1
ATOM 703 N N . ALA A 1 90 ? 26.096 -32.601 -23.876 1.00 97.88 90 ALA A N 1
ATOM 704 C CA . ALA A 1 90 ? 26.535 -33.342 -22.703 1.00 97.88 90 ALA A CA 1
ATOM 705 C C . ALA A 1 90 ? 26.347 -32.511 -21.420 1.00 97.88 90 ALA A C 1
ATOM 707 O O . ALA A 1 90 ? 25.805 -33.014 -20.438 1.00 97.88 90 ALA A O 1
ATOM 708 N N . TYR A 1 91 ? 26.685 -31.216 -21.434 1.00 98.31 91 TYR A N 1
ATOM 709 C CA . TYR A 1 91 ? 26.412 -30.319 -20.302 1.00 98.31 91 TYR A CA 1
ATOM 710 C C . TYR A 1 91 ? 24.910 -30.173 -20.018 1.00 98.31 91 TYR A C 1
ATOM 712 O O . TYR A 1 91 ? 24.484 -30.209 -18.863 1.00 98.31 91 TYR A O 1
ATOM 720 N N . ARG A 1 92 ? 24.081 -30.063 -21.063 1.00 97.31 92 ARG A N 1
ATOM 721 C CA . ARG A 1 92 ? 22.615 -30.001 -20.921 1.00 97.31 92 ARG A CA 1
ATOM 722 C C . ARG A 1 92 ? 22.023 -31.287 -20.357 1.00 97.31 92 ARG A C 1
ATOM 724 O O . ARG A 1 92 ? 21.083 -31.227 -19.569 1.00 97.31 92 ARG A O 1
ATOM 731 N N . ASP A 1 93 ? 22.550 -32.438 -20.764 1.00 97.62 93 ASP A N 1
ATOM 732 C CA . ASP A 1 93 ? 22.164 -33.733 -20.203 1.00 97.62 93 ASP A CA 1
ATOM 733 C C . ASP A 1 93 ? 22.570 -33.831 -18.723 1.00 97.62 93 ASP A C 1
ATOM 735 O O . ASP A 1 93 ? 21.774 -34.252 -17.885 1.00 97.62 93 ASP A O 1
ATOM 739 N N . PHE A 1 94 ? 23.754 -33.322 -18.366 1.00 98.12 94 PHE A N 1
ATOM 740 C CA . PHE A 1 94 ? 24.249 -33.306 -16.988 1.00 98.12 94 PHE A CA 1
ATOM 741 C C . PHE A 1 94 ? 23.371 -32.472 -16.043 1.00 98.12 94 PHE A C 1
ATOM 743 O O . PHE A 1 94 ? 23.059 -32.927 -14.940 1.00 98.12 94 PHE A O 1
ATOM 750 N N . LEU A 1 95 ? 22.896 -31.300 -16.480 1.00 97.75 95 LEU A N 1
ATOM 751 C CA . LEU A 1 95 ? 22.003 -30.438 -15.687 1.00 97.75 95 LEU A CA 1
ATOM 752 C C . LEU A 1 95 ? 20.695 -31.132 -15.269 1.00 97.75 95 LEU A C 1
ATOM 754 O O . LEU A 1 95 ? 20.112 -30.785 -14.240 1.00 97.75 95 LEU A O 1
ATOM 758 N N . LYS A 1 96 ? 20.244 -32.142 -16.025 1.00 97.00 96 LYS A N 1
ATOM 759 C CA . LYS A 1 96 ? 19.031 -32.914 -15.712 1.00 97.00 96 LYS A CA 1
ATOM 760 C C . LYS A 1 96 ? 19.226 -33.903 -14.566 1.00 97.00 96 LYS A C 1
ATOM 762 O O . LYS A 1 96 ? 18.233 -34.349 -13.999 1.00 97.00 96 LYS A O 1
ATOM 767 N N . LEU A 1 97 ? 20.469 -34.262 -14.228 1.00 96.69 97 LEU A N 1
ATOM 768 C CA . LEU A 1 97 ? 20.743 -35.253 -13.186 1.00 96.69 97 LEU A CA 1
ATOM 769 C C . LEU A 1 97 ? 20.355 -34.743 -11.801 1.00 96.69 97 LEU A C 1
ATOM 771 O O . LEU A 1 97 ? 19.720 -35.468 -11.042 1.00 96.69 97 LEU A O 1
ATOM 775 N N . ARG A 1 98 ? 20.741 -33.504 -11.468 1.00 96.19 98 ARG A N 1
ATOM 776 C CA . ARG A 1 98 ? 20.483 -32.890 -10.156 1.00 96.19 98 ARG A CA 1
ATOM 777 C C . ARG A 1 98 ? 20.236 -31.382 -10.305 1.00 96.19 98 ARG A C 1
ATOM 779 O O . ARG A 1 98 ? 21.183 -30.601 -10.215 1.00 96.19 98 ARG A O 1
ATOM 786 N N . PRO A 1 99 ? 18.978 -30.939 -10.489 1.00 94.75 99 PRO A N 1
ATOM 787 C CA . PRO A 1 99 ? 18.648 -29.533 -10.761 1.00 94.75 99 PRO A CA 1
ATOM 788 C C . PRO A 1 99 ? 19.070 -28.526 -9.678 1.00 94.75 99 PRO A C 1
ATOM 790 O O . PRO A 1 99 ? 19.263 -27.354 -9.981 1.00 94.75 99 PRO A O 1
ATOM 793 N N . GLN A 1 100 ? 19.250 -28.974 -8.432 1.00 95.38 100 GLN A N 1
ATOM 794 C CA . GLN A 1 100 ? 19.615 -28.124 -7.286 1.00 95.38 100 GLN A CA 1
ATOM 795 C C . GLN A 1 100 ? 21.112 -28.169 -6.934 1.00 95.38 100 GLN A C 1
ATOM 797 O O . GLN A 1 100 ? 21.527 -27.705 -5.876 1.00 95.38 100 GLN A O 1
ATOM 802 N N . SER A 1 101 ? 21.935 -28.772 -7.791 1.00 96.25 101 SER A N 1
ATOM 803 C CA . SER A 1 101 ? 23.361 -28.933 -7.524 1.00 96.25 101 SER A CA 1
ATOM 804 C C . SER A 1 101 ? 24.137 -27.617 -7.670 1.00 96.25 101 SER A C 1
ATOM 806 O O . SER A 1 101 ? 23.937 -26.899 -8.653 1.00 96.25 101 SER A O 1
ATOM 808 N N . PRO A 1 102 ? 25.116 -27.333 -6.788 1.00 94.81 102 PRO A N 1
ATOM 809 C CA . PRO A 1 102 ? 26.019 -26.193 -6.957 1.00 94.81 102 PRO A CA 1
ATOM 810 C C . PRO A 1 102 ? 26.892 -26.298 -8.223 1.00 94.81 102 PRO A C 1
ATOM 812 O O . PRO A 1 102 ? 27.352 -25.280 -8.739 1.00 94.81 102 PRO A O 1
ATOM 815 N N . LEU A 1 103 ? 27.091 -27.503 -8.777 1.00 96.69 103 LEU A N 1
ATOM 816 C CA . LEU A 1 103 ? 27.816 -27.692 -10.044 1.00 96.69 103 LEU A CA 1
ATOM 817 C C . LEU A 1 103 ? 27.029 -27.192 -11.262 1.00 96.69 103 LEU A C 1
ATOM 819 O O . LEU A 1 103 ? 27.615 -27.005 -12.330 1.00 96.69 103 LEU A O 1
ATOM 823 N N . ASN A 1 104 ? 25.728 -26.922 -11.118 1.00 96.94 104 ASN A N 1
ATOM 824 C CA . ASN A 1 104 ? 24.925 -26.379 -12.209 1.00 96.94 104 ASN A CA 1
ATOM 825 C C . ASN A 1 104 ? 25.404 -24.983 -12.603 1.00 96.94 104 ASN A C 1
ATOM 827 O O . ASN A 1 104 ? 25.473 -24.696 -13.792 1.00 96.94 104 ASN A O 1
ATOM 831 N N . ALA A 1 105 ? 25.848 -24.160 -11.647 1.00 97.19 105 ALA A N 1
ATOM 832 C CA . ALA A 1 105 ? 26.445 -22.859 -11.953 1.00 97.19 105 ALA A CA 1
ATOM 833 C C . ALA A 1 105 ? 27.710 -23.004 -12.821 1.00 97.19 105 ALA A C 1
ATOM 835 O O . ALA A 1 105 ? 27.852 -22.328 -13.835 1.00 97.19 105 ALA A O 1
ATOM 836 N N . GLN A 1 106 ? 28.594 -23.952 -12.489 1.00 97.69 106 GLN A N 1
ATOM 837 C CA . GLN A 1 106 ? 29.803 -24.225 -13.282 1.00 97.69 106 GLN A CA 1
ATOM 838 C C . GLN A 1 106 ? 29.471 -24.792 -14.668 1.00 97.69 106 GLN A C 1
ATOM 840 O O . GLN A 1 106 ? 30.142 -24.483 -15.651 1.00 97.69 106 GLN A O 1
ATOM 845 N N . THR A 1 107 ? 28.423 -25.610 -14.754 1.00 97.94 107 THR A N 1
ATOM 846 C CA . THR A 1 107 ? 27.954 -26.192 -16.015 1.00 97.94 107 THR A CA 1
ATOM 847 C C . THR A 1 107 ? 27.364 -25.124 -16.936 1.00 97.94 107 THR A C 1
ATOM 849 O O . THR A 1 107 ? 27.688 -25.082 -18.122 1.00 97.94 107 THR A O 1
ATOM 852 N N . ILE A 1 108 ? 26.539 -24.226 -16.391 1.00 98.19 108 ILE A N 1
ATOM 853 C CA . ILE A 1 108 ? 25.973 -23.085 -17.121 1.00 98.19 108 ILE A CA 1
ATOM 854 C C . ILE A 1 108 ? 27.093 -22.149 -17.583 1.00 98.19 108 ILE A C 1
ATOM 856 O O . ILE A 1 108 ? 27.086 -21.714 -18.734 1.00 98.19 108 ILE A O 1
ATOM 860 N N . HIS A 1 109 ? 28.108 -21.922 -16.745 1.00 98.12 109 HIS A N 1
ATOM 861 C CA . HIS A 1 109 ? 29.298 -21.173 -17.138 1.00 98.12 109 HIS A CA 1
ATOM 862 C C . HIS A 1 109 ? 30.028 -21.807 -18.333 1.00 98.12 109 HIS A C 1
ATOM 864 O O . HIS A 1 109 ? 30.382 -21.113 -19.283 1.00 98.12 109 HIS A O 1
ATOM 870 N N . ALA A 1 110 ? 30.209 -23.130 -18.344 1.00 97.94 110 ALA A N 1
ATOM 871 C CA . ALA A 1 110 ? 30.821 -23.823 -19.479 1.00 97.94 110 ALA A CA 1
ATOM 872 C C . ALA A 1 110 ? 29.977 -23.708 -20.765 1.00 97.94 110 ALA A C 1
ATOM 874 O O . ALA A 1 110 ? 30.522 -23.450 -21.838 1.00 97.94 110 ALA A O 1
ATOM 875 N N . LEU A 1 111 ? 28.646 -23.817 -20.662 1.00 98.25 111 LEU A N 1
ATOM 876 C CA . LEU A 1 111 ? 27.725 -23.581 -21.783 1.00 98.25 111 LEU A CA 1
ATOM 877 C C . LEU A 1 111 ? 27.817 -22.146 -22.323 1.00 98.25 111 LEU A C 1
ATOM 879 O O . LEU A 1 111 ? 27.774 -21.932 -23.539 1.00 98.25 111 LEU A O 1
ATOM 883 N N . PHE A 1 112 ? 27.984 -21.163 -21.438 1.00 98.38 112 PHE A N 1
ATOM 884 C CA . PHE A 1 112 ? 28.235 -19.780 -21.827 1.00 98.38 112 PHE A CA 1
ATOM 885 C C . PHE A 1 112 ? 29.563 -19.625 -22.575 1.00 98.38 112 PHE A C 1
ATOM 887 O O . PHE A 1 112 ? 29.590 -18.959 -23.608 1.00 98.38 112 PHE A O 1
ATOM 894 N N . LEU A 1 113 ? 30.646 -20.260 -22.112 1.00 97.88 113 LEU A N 1
ATOM 895 C CA . LEU A 1 113 ? 31.942 -20.224 -22.800 1.00 97.88 113 LEU A CA 1
ATOM 896 C C . LEU A 1 113 ? 31.856 -20.819 -24.212 1.00 97.88 113 LEU A C 1
ATOM 898 O O . LEU A 1 113 ? 32.334 -20.190 -25.152 1.00 97.88 113 LEU A O 1
ATOM 902 N N . LEU A 1 114 ? 31.164 -21.948 -24.386 1.00 97.50 114 LEU A N 1
ATOM 903 C CA . LEU A 1 114 ? 30.905 -22.524 -25.713 1.00 97.50 114 LEU A CA 1
ATOM 904 C C . LEU A 1 114 ? 30.090 -21.575 -26.605 1.00 97.50 114 LEU A C 1
ATOM 906 O O . LEU A 1 114 ? 30.416 -21.361 -27.771 1.00 97.50 114 LEU A O 1
ATOM 910 N N . SER A 1 115 ? 29.048 -20.952 -26.047 1.00 97.88 115 SER A N 1
ATOM 911 C CA . SER A 1 115 ? 28.252 -19.946 -26.768 1.00 97.88 115 SER A CA 1
ATOM 912 C C . SER A 1 115 ? 29.104 -18.737 -27.165 1.00 97.88 115 SER A C 1
ATOM 914 O O . SER A 1 115 ? 28.902 -18.151 -28.229 1.00 97.88 115 SER A O 1
ATOM 916 N N . ARG A 1 116 ? 30.088 -18.390 -26.329 1.00 97.00 116 ARG A N 1
ATOM 917 C CA . ARG A 1 116 ? 31.036 -17.303 -26.562 1.00 97.00 116 ARG A CA 1
ATOM 918 C C . ARG A 1 116 ? 32.083 -17.607 -27.621 1.00 97.00 116 ARG A C 1
ATOM 920 O O . ARG A 1 116 ? 32.474 -16.683 -28.322 1.00 97.00 116 ARG A O 1
ATOM 927 N N . GLU A 1 117 ? 32.498 -18.854 -27.778 1.00 97.00 117 GLU A N 1
ATOM 928 C CA . GLU A 1 117 ? 33.368 -19.260 -28.888 1.00 97.00 117 GLU A CA 1
ATOM 929 C C . GLU A 1 117 ? 32.664 -19.125 -30.246 1.00 97.00 117 GLU A C 1
ATOM 931 O O . GLU A 1 117 ? 33.296 -18.747 -31.230 1.00 97.00 117 GLU A O 1
ATOM 936 N N . LEU A 1 118 ? 31.351 -19.382 -30.299 1.00 96.81 118 LEU A N 1
ATOM 937 C CA . LEU A 1 118 ? 30.546 -19.185 -31.510 1.00 96.81 118 LEU A CA 1
ATOM 938 C C . LEU A 1 118 ? 30.260 -17.703 -31.798 1.00 96.81 118 LEU A C 1
ATOM 940 O O . LEU A 1 118 ? 30.093 -17.336 -32.958 1.00 96.81 118 LEU A O 1
ATOM 944 N N . ASP A 1 119 ? 30.153 -16.880 -30.750 1.00 97.44 119 ASP A N 1
ATOM 945 C CA . ASP A 1 119 ? 29.897 -15.431 -30.800 1.00 97.44 119 ASP A CA 1
ATOM 946 C C . ASP A 1 119 ? 28.700 -15.046 -31.695 1.00 97.44 119 ASP A C 1
ATOM 948 O O . ASP A 1 119 ? 28.716 -14.071 -32.448 1.00 97.44 119 ASP A O 1
ATOM 952 N N . THR A 1 120 ? 27.626 -15.841 -31.633 1.00 97.81 120 THR A N 1
ATOM 953 C CA . THR A 1 120 ? 26.393 -15.602 -32.400 1.00 97.81 120 THR A CA 1
ATOM 954 C C . THR A 1 120 ? 25.243 -15.182 -31.495 1.00 97.81 120 THR A C 1
ATOM 956 O O . THR A 1 120 ? 25.063 -15.720 -30.404 1.00 97.81 120 THR A O 1
ATOM 959 N N . ILE A 1 121 ? 24.394 -14.267 -31.982 1.00 97.19 121 ILE A N 1
ATOM 960 C CA . ILE A 1 121 ? 23.183 -13.836 -31.263 1.00 97.19 121 ILE A CA 1
ATOM 961 C C . ILE A 1 121 ? 22.291 -15.043 -30.933 1.00 97.19 121 ILE A C 1
ATOM 963 O O . ILE A 1 121 ? 21.809 -15.157 -29.813 1.00 97.19 121 ILE A O 1
ATOM 967 N N . GLN A 1 122 ? 22.112 -15.974 -31.875 1.00 97.50 122 GLN A N 1
ATOM 968 C CA . GLN A 1 122 ? 21.300 -17.178 -31.685 1.00 97.50 122 GLN A CA 1
ATOM 969 C C . GLN A 1 122 ? 21.838 -18.086 -30.570 1.00 97.50 122 GLN A C 1
ATOM 971 O O . GLN A 1 122 ? 21.042 -18.631 -29.808 1.00 97.50 122 GLN A O 1
ATOM 976 N N . GLY A 1 123 ? 23.163 -18.240 -30.456 1.00 97.44 123 GLY A N 1
ATOM 977 C CA . GLY A 1 123 ? 23.778 -19.012 -29.373 1.00 97.44 123 GLY A CA 1
ATOM 978 C C . GLY A 1 123 ? 23.481 -18.405 -28.002 1.00 97.44 123 GLY A C 1
ATOM 979 O O . GLY A 1 123 ? 23.027 -19.103 -27.097 1.00 97.44 123 GLY A O 1
ATOM 980 N N . TYR A 1 124 ? 23.641 -17.088 -27.875 1.00 98.31 124 TYR A N 1
ATOM 981 C CA . TYR A 1 124 ? 23.342 -16.365 -26.638 1.00 98.31 124 TYR A CA 1
ATOM 982 C C . TYR A 1 124 ? 21.851 -16.345 -26.287 1.00 98.31 124 TYR A C 1
ATOM 984 O O . TYR A 1 124 ? 21.508 -16.525 -25.122 1.00 98.31 124 TYR A O 1
ATOM 992 N N . LEU A 1 125 ? 20.962 -16.178 -27.273 1.00 97.38 125 LEU A N 1
ATOM 993 C CA . LEU A 1 125 ? 19.513 -16.222 -27.047 1.00 97.38 125 LEU A CA 1
ATOM 994 C C . LEU A 1 125 ? 19.070 -17.584 -26.516 1.00 97.38 125 LEU A C 1
ATOM 996 O O . LEU A 1 125 ? 18.317 -17.630 -25.550 1.00 97.38 125 LEU A O 1
ATOM 1000 N N . ARG A 1 126 ? 19.585 -18.680 -27.090 1.00 97.50 126 ARG A N 1
ATOM 1001 C CA . ARG A 1 126 ? 19.308 -20.032 -26.592 1.00 97.50 126 ARG A CA 1
ATOM 1002 C C . ARG A 1 126 ? 19.747 -20.177 -25.133 1.00 97.50 126 ARG A C 1
ATOM 1004 O O . ARG A 1 126 ? 18.971 -20.625 -24.303 1.00 97.50 126 ARG A O 1
ATOM 1011 N N . LEU A 1 127 ? 20.963 -19.734 -24.799 1.00 97.94 127 LEU A N 1
ATOM 1012 C CA . LEU A 1 127 ? 21.458 -19.760 -23.418 1.00 97.94 127 LEU A CA 1
ATOM 1013 C C . LEU A 1 127 ? 20.544 -18.977 -22.455 1.00 97.94 127 LEU A C 1
ATOM 1015 O O . LEU A 1 127 ? 20.272 -19.451 -21.355 1.00 97.94 127 LEU A O 1
ATOM 1019 N N . MET A 1 128 ? 20.076 -17.792 -22.854 1.00 98.06 128 MET A N 1
ATOM 1020 C CA . MET A 1 128 ? 19.172 -16.969 -22.042 1.00 98.06 128 MET A CA 1
ATOM 1021 C C . MET A 1 128 ? 17.777 -17.584 -21.892 1.00 98.06 128 MET A C 1
ATOM 1023 O O . MET A 1 128 ? 17.170 -17.437 -20.836 1.00 98.06 128 MET A O 1
ATOM 1027 N N . GLU A 1 129 ? 17.273 -18.258 -22.926 1.00 97.75 129 GLU A N 1
ATOM 1028 C CA . GLU A 1 129 ? 16.003 -18.990 -22.884 1.00 97.75 129 GLU A CA 1
ATOM 1029 C C . GLU A 1 129 ? 16.073 -20.146 -21.880 1.00 97.75 129 GLU A C 1
ATOM 1031 O O . GLU A 1 129 ? 15.173 -20.319 -21.059 1.00 97.75 129 GLU A O 1
ATOM 1036 N N . ASP A 1 130 ? 17.178 -20.890 -21.896 1.00 97.06 130 ASP A N 1
ATOM 1037 C CA . ASP A 1 130 ? 17.381 -22.021 -20.996 1.00 97.06 130 ASP A CA 1
ATOM 1038 C C . ASP A 1 130 ? 17.686 -21.594 -19.551 1.00 97.06 130 ASP A C 1
ATOM 1040 O O . ASP A 1 130 ? 17.303 -22.285 -18.602 1.00 97.06 130 ASP A O 1
ATOM 1044 N N . PHE A 1 131 ? 18.389 -20.470 -19.364 1.00 97.44 131 PHE A N 1
ATOM 1045 C CA . PHE A 1 131 ? 18.927 -20.045 -18.065 1.00 97.44 131 PHE A CA 1
ATOM 1046 C C . PHE A 1 131 ? 18.721 -18.547 -17.780 1.00 97.44 131 PHE A C 1
ATOM 1048 O O . PHE A 1 131 ? 19.694 -17.844 -17.507 1.00 97.44 131 PHE A O 1
ATOM 1055 N N . PRO A 1 132 ? 17.481 -18.027 -17.764 1.00 97.62 132 PRO A N 1
ATOM 1056 C CA . PRO A 1 132 ? 17.218 -16.582 -17.738 1.00 97.62 132 PRO A CA 1
ATOM 1057 C C . PRO A 1 132 ? 17.720 -15.855 -16.480 1.00 97.62 132 PRO A C 1
ATOM 1059 O O . PRO A 1 132 ? 17.969 -14.654 -16.519 1.00 97.62 132 PRO A O 1
ATOM 1062 N N . ASN A 1 133 ? 17.890 -16.570 -15.364 1.00 96.50 133 ASN A N 1
ATOM 1063 C CA . ASN A 1 133 ? 18.181 -15.991 -14.047 1.00 96.50 133 ASN A CA 1
ATOM 1064 C C . ASN A 1 133 ? 19.634 -16.210 -13.594 1.00 96.50 133 ASN A C 1
ATOM 1066 O O . ASN A 1 133 ? 19.890 -16.393 -12.403 1.00 96.50 133 ASN A O 1
ATOM 1070 N N . THR A 1 134 ? 20.586 -16.242 -14.527 1.00 97.38 134 THR A N 1
ATOM 1071 C CA . THR A 1 134 ? 22.007 -16.472 -14.222 1.00 97.38 134 THR A CA 1
ATOM 1072 C C . THR A 1 134 ? 22.875 -15.261 -14.569 1.00 97.38 134 THR A C 1
ATOM 1074 O O . THR A 1 134 ? 22.528 -14.482 -15.463 1.00 97.38 134 THR A O 1
ATOM 1077 N N . PRO A 1 135 ? 24.030 -15.082 -13.900 1.00 97.31 135 PRO A N 1
ATOM 1078 C CA . PRO A 1 135 ? 25.008 -14.067 -14.294 1.00 97.31 135 PRO A CA 1
ATOM 1079 C C . PRO A 1 135 ? 25.443 -14.204 -15.761 1.00 97.31 135 PRO A C 1
ATOM 1081 O O . PRO A 1 135 ? 25.654 -13.202 -16.445 1.00 97.31 135 PRO A O 1
ATOM 1084 N N . GLU A 1 136 ? 25.539 -15.433 -16.264 1.00 97.94 136 GLU A N 1
ATOM 1085 C CA . GLU A 1 136 ? 25.860 -15.745 -17.655 1.00 97.94 136 GLU A CA 1
ATOM 1086 C C . GLU A 1 136 ? 24.807 -15.223 -18.638 1.00 97.94 136 GLU A C 1
ATOM 1088 O O . GLU A 1 136 ? 25.181 -14.702 -19.686 1.00 97.94 136 GLU A O 1
ATOM 1093 N N . ALA A 1 137 ? 23.512 -15.298 -18.314 1.00 97.56 137 ALA A N 1
ATOM 1094 C CA . ALA A 1 137 ? 22.460 -14.734 -19.163 1.00 97.56 137 ALA A CA 1
ATOM 1095 C C . ALA A 1 137 ? 22.571 -13.207 -19.278 1.00 97.56 137 ALA A C 1
ATOM 1097 O O . ALA A 1 137 ? 22.388 -12.650 -20.361 1.00 97.56 137 ALA A O 1
ATOM 1098 N N . VAL A 1 138 ? 22.960 -12.527 -18.195 1.00 96.50 138 VAL A N 1
ATOM 1099 C CA . VAL A 1 138 ? 23.249 -11.084 -18.228 1.00 96.50 138 VAL A CA 1
ATOM 1100 C C . VAL A 1 138 ? 24.456 -10.795 -19.126 1.00 96.50 138 VAL A C 1
ATOM 1102 O O . VAL A 1 138 ? 24.401 -9.892 -19.961 1.00 96.50 138 VAL A O 1
ATOM 1105 N N . GLN A 1 139 ? 25.538 -11.571 -19.008 1.00 97.56 139 GLN A N 1
ATOM 1106 C CA . GLN A 1 139 ? 26.715 -11.418 -19.875 1.00 97.56 139 GLN A CA 1
ATOM 1107 C C . GLN A 1 139 ? 26.393 -11.700 -21.349 1.00 97.56 139 GLN A C 1
ATOM 1109 O O . GLN A 1 139 ? 26.855 -10.974 -22.229 1.00 97.56 139 GLN A O 1
ATOM 1114 N N . ALA A 1 140 ? 25.573 -12.715 -21.620 1.00 97.81 140 ALA A N 1
ATOM 1115 C CA . ALA A 1 140 ? 25.095 -13.058 -22.953 1.00 97.81 140 ALA A CA 1
ATOM 1116 C C . ALA A 1 140 ? 24.285 -11.911 -23.572 1.00 97.81 140 ALA A C 1
ATOM 1118 O O . ALA A 1 140 ? 24.563 -11.511 -24.702 1.00 97.81 140 ALA A O 1
ATOM 1119 N N . LEU A 1 141 ? 23.364 -11.307 -22.813 1.00 97.12 141 LEU A N 1
ATOM 1120 C CA . LEU A 1 141 ? 22.611 -10.130 -23.250 1.00 97.12 141 LEU A CA 1
ATOM 1121 C C . LEU A 1 141 ? 23.533 -8.950 -23.589 1.00 97.12 141 LEU A C 1
ATOM 1123 O O . LEU A 1 141 ? 23.404 -8.341 -24.652 1.00 97.12 141 LEU A O 1
ATOM 1127 N N . LEU A 1 142 ? 24.505 -8.650 -22.721 1.00 95.75 142 LEU A N 1
ATOM 1128 C CA . LEU A 1 142 ? 25.485 -7.589 -22.977 1.00 95.75 142 LEU A CA 1
ATOM 1129 C C . LEU A 1 142 ? 26.283 -7.848 -24.258 1.00 95.75 142 LEU A C 1
ATOM 1131 O O . LEU A 1 142 ? 26.555 -6.913 -25.013 1.00 95.75 142 LEU A O 1
ATOM 1135 N N . ARG A 1 143 ? 26.624 -9.109 -24.532 1.00 98.00 143 ARG A N 1
ATOM 1136 C CA . ARG A 1 143 ? 27.338 -9.477 -25.752 1.00 98.00 143 ARG A CA 1
ATOM 1137 C C . ARG A 1 143 ? 26.459 -9.388 -27.000 1.00 98.00 143 ARG A C 1
ATOM 1139 O O . ARG A 1 143 ? 26.930 -8.897 -28.024 1.00 98.00 143 ARG A O 1
ATOM 1146 N N . ILE A 1 144 ? 25.177 -9.757 -26.913 1.00 97.94 144 ILE A N 1
ATOM 1147 C CA . ILE A 1 144 ? 24.194 -9.522 -27.985 1.00 97.94 144 ILE A CA 1
ATOM 1148 C C . ILE A 1 144 ? 24.143 -8.030 -28.338 1.00 97.94 144 ILE A C 1
ATOM 1150 O O . ILE A 1 144 ? 24.203 -7.692 -29.521 1.00 97.94 144 ILE A O 1
ATOM 1154 N N . HIS A 1 145 ? 24.092 -7.142 -27.336 1.00 97.75 145 HIS A N 1
ATOM 1155 C CA . HIS A 1 145 ? 24.113 -5.693 -27.565 1.00 97.75 145 HIS A CA 1
ATOM 1156 C C . HIS A 1 145 ? 25.376 -5.253 -28.318 1.00 97.75 145 HIS A C 1
ATOM 1158 O O . HIS A 1 145 ? 25.290 -4.455 -29.246 1.00 97.75 145 HIS A O 1
ATOM 1164 N N . GLU A 1 146 ? 26.547 -5.781 -27.956 1.00 97.69 146 GLU A N 1
ATOM 1165 C CA . GLU A 1 146 ? 27.814 -5.461 -28.628 1.00 97.69 146 GLU A CA 1
ATOM 1166 C C . GLU A 1 146 ? 27.844 -5.930 -30.088 1.00 97.69 146 GLU A C 1
ATOM 1168 O O . GLU A 1 146 ? 28.219 -5.154 -30.968 1.00 97.69 146 GLU A O 1
ATOM 1173 N N . ILE A 1 147 ? 27.405 -7.161 -30.368 1.00 97.62 147 ILE A N 1
ATOM 1174 C CA . ILE A 1 147 ? 27.348 -7.699 -31.737 1.00 97.62 147 ILE A CA 1
ATOM 1175 C C . ILE A 1 147 ? 26.361 -6.893 -32.586 1.00 97.62 147 ILE A C 1
ATOM 1177 O O . ILE A 1 147 ? 26.676 -6.503 -33.712 1.00 97.62 147 ILE A O 1
ATOM 1181 N N . ALA A 1 148 ? 25.162 -6.635 -32.059 1.00 98.06 148 ALA A N 1
ATOM 1182 C CA . ALA A 1 148 ? 24.147 -5.862 -32.761 1.00 98.06 148 ALA A CA 1
ATOM 1183 C C . ALA A 1 148 ? 24.612 -4.421 -33.019 1.00 98.06 148 ALA A C 1
ATOM 1185 O O . ALA A 1 148 ? 24.375 -3.892 -34.105 1.00 98.06 148 ALA A O 1
ATOM 1186 N N . PHE A 1 149 ? 25.332 -3.819 -32.070 1.00 98.12 149 PHE A N 1
ATOM 1187 C CA . PHE A 1 149 ? 25.914 -2.493 -32.237 1.00 98.12 149 PHE A CA 1
ATOM 1188 C C . PHE A 1 149 ? 26.982 -2.479 -33.334 1.00 98.12 149 PHE A C 1
ATOM 1190 O O . PHE A 1 149 ? 26.906 -1.638 -34.224 1.00 98.12 149 PHE A O 1
ATOM 1197 N N . SER A 1 150 ? 27.913 -3.442 -33.339 1.00 97.75 150 SER A N 1
ATOM 1198 C CA . SER A 1 150 ? 28.932 -3.573 -34.395 1.00 97.75 150 SER A CA 1
ATOM 1199 C C . SER A 1 150 ? 28.293 -3.682 -35.783 1.00 97.75 150 SER A C 1
ATOM 1201 O O . SER A 1 150 ? 28.679 -2.972 -36.709 1.00 97.75 150 SER A O 1
ATOM 1203 N N . ARG A 1 151 ? 27.243 -4.504 -35.919 1.00 97.56 151 ARG A N 1
ATOM 1204 C CA . ARG A 1 151 ? 26.486 -4.636 -37.176 1.00 97.56 151 ARG A CA 1
ATOM 1205 C C . ARG A 1 151 ? 25.798 -3.335 -37.588 1.00 97.56 151 ARG A C 1
ATOM 1207 O O . ARG A 1 151 ? 25.747 -3.028 -38.775 1.00 97.56 151 ARG A O 1
ATOM 1214 N N . ALA A 1 152 ? 25.261 -2.576 -36.632 1.00 97.62 152 ALA A N 1
ATOM 1215 C CA . ALA A 1 152 ? 24.672 -1.268 -36.907 1.00 97.62 152 ALA A CA 1
ATOM 1216 C C . ALA A 1 152 ? 25.737 -0.260 -37.371 1.00 97.62 152 ALA A C 1
ATOM 1218 O O . ALA A 1 152 ? 25.511 0.462 -38.345 1.00 97.62 152 ALA A O 1
ATOM 1219 N N . GLN A 1 153 ? 26.913 -0.268 -36.732 1.00 97.56 153 GLN A N 1
ATOM 1220 C CA . GLN A 1 153 ? 28.052 0.561 -37.123 1.00 97.56 153 GLN A CA 1
ATOM 1221 C C . GLN A 1 153 ? 28.488 0.270 -38.556 1.00 97.56 153 GLN A C 1
ATOM 1223 O O . GLN A 1 153 ? 28.574 1.206 -39.334 1.00 97.56 153 GLN A O 1
ATOM 1228 N N . GLU A 1 154 ? 28.662 -0.994 -38.948 1.00 96.94 154 GLU A N 1
ATOM 1229 C CA . GLU A 1 154 ? 29.065 -1.370 -40.315 1.00 96.94 154 GLU A CA 1
ATOM 1230 C C . GLU A 1 154 ? 28.140 -0.819 -41.411 1.00 96.94 154 GLU A C 1
ATOM 1232 O O . GLU A 1 154 ? 28.573 -0.588 -42.541 1.00 96.94 154 GLU A O 1
ATOM 1237 N N . LYS A 1 155 ? 26.853 -0.621 -41.105 1.00 97.06 155 LYS A N 1
ATOM 1238 C CA . LYS A 1 155 ? 25.873 -0.122 -42.077 1.00 97.06 155 LYS A CA 1
ATOM 1239 C C . LYS A 1 155 ? 25.799 1.400 -42.138 1.00 97.06 155 LYS A C 1
ATOM 1241 O O . LYS A 1 155 ? 25.412 1.916 -43.182 1.00 97.06 155 LYS A O 1
ATOM 1246 N N . HIS A 1 156 ? 26.149 2.104 -41.061 1.00 95.44 156 HIS A N 1
ATOM 1247 C CA . HIS A 1 156 ? 26.143 3.570 -40.974 1.00 95.44 156 HIS A CA 1
ATOM 1248 C C . HIS A 1 156 ? 24.825 4.249 -41.413 1.00 95.44 156 HIS A C 1
ATOM 1250 O O . HIS A 1 156 ? 24.846 5.338 -41.985 1.00 95.44 156 HIS A O 1
ATOM 1256 N N . GLN A 1 157 ? 23.666 3.636 -41.145 1.00 96.94 157 GLN A N 1
ATOM 1257 C CA . GLN A 1 157 ? 22.354 4.189 -41.515 1.00 96.94 157 GLN A CA 1
ATOM 1258 C C . GLN A 1 157 ? 21.556 4.623 -40.273 1.00 96.94 157 GLN A C 1
ATOM 1260 O O . GLN A 1 157 ? 21.437 3.819 -39.346 1.00 96.94 157 GLN A O 1
ATOM 1265 N N . PRO A 1 158 ? 20.970 5.841 -40.253 1.00 96.62 158 PRO A N 1
ATOM 1266 C CA . PRO A 1 158 ? 20.151 6.325 -39.135 1.00 96.62 158 PRO A CA 1
ATOM 1267 C C . PRO A 1 158 ? 19.030 5.358 -38.731 1.00 96.62 158 PRO A C 1
ATOM 1269 O O . PRO A 1 158 ? 18.905 5.042 -37.552 1.00 96.62 158 PRO A O 1
ATOM 1272 N N . ASP A 1 159 ? 18.303 4.799 -39.701 1.00 95.69 159 ASP A N 1
ATOM 1273 C CA . ASP A 1 159 ? 17.174 3.894 -39.436 1.00 95.69 159 ASP A CA 1
ATOM 1274 C C . ASP A 1 159 ? 17.606 2.590 -38.738 1.00 95.69 159 ASP A C 1
ATOM 1276 O O . ASP A 1 159 ? 16.874 2.032 -37.922 1.00 95.69 159 ASP A O 1
ATOM 1280 N N . ILE A 1 160 ? 18.824 2.107 -39.016 1.00 97.38 160 ILE A N 1
ATOM 1281 C CA . ILE A 1 160 ? 19.380 0.907 -38.370 1.00 97.38 160 ILE A CA 1
ATOM 1282 C C . ILE A 1 160 ? 19.776 1.211 -36.924 1.00 97.38 160 ILE A C 1
ATOM 1284 O O . ILE A 1 160 ? 19.582 0.377 -36.038 1.00 97.38 160 ILE A O 1
ATOM 1288 N N . TYR A 1 161 ? 20.299 2.408 -36.665 1.00 98.00 161 TYR A N 1
ATOM 1289 C CA . TYR A 1 161 ? 20.569 2.865 -35.306 1.00 98.00 161 TYR A CA 1
ATOM 1290 C C . TYR A 1 161 ? 19.277 3.062 -34.504 1.00 98.00 161 TYR A C 1
ATOM 1292 O O . TYR A 1 161 ? 19.225 2.667 -33.341 1.00 98.00 161 TYR A O 1
ATOM 1300 N N . ASP A 1 162 ? 18.213 3.576 -35.123 1.00 95.38 162 ASP A N 1
ATOM 1301 C CA . ASP A 1 162 ? 16.897 3.678 -34.481 1.00 95.38 162 ASP A CA 1
ATOM 1302 C C . ASP A 1 162 ? 16.338 2.302 -34.124 1.00 95.38 162 ASP A C 1
ATOM 1304 O O . ASP A 1 162 ? 15.923 2.078 -32.983 1.00 95.38 162 ASP A O 1
ATOM 1308 N N . ALA A 1 163 ? 16.408 1.350 -35.059 1.00 96.75 163 ALA A N 1
ATOM 1309 C CA . ALA A 1 163 ? 16.018 -0.033 -34.808 1.00 96.75 163 ALA A CA 1
ATOM 1310 C C . ALA A 1 163 ? 16.831 -0.655 -33.659 1.00 96.75 163 ALA A C 1
ATOM 1312 O O . ALA A 1 163 ? 16.273 -1.387 -32.839 1.00 96.75 163 ALA A O 1
ATOM 1313 N N . PHE A 1 164 ? 18.128 -0.338 -33.549 1.00 97.81 164 PHE A N 1
ATOM 1314 C CA . PHE A 1 164 ? 18.957 -0.779 -32.427 1.00 97.81 164 PHE A CA 1
ATOM 1315 C C . PHE A 1 164 ? 18.442 -0.230 -31.089 1.00 97.81 164 PHE A C 1
ATOM 1317 O O . PHE A 1 164 ? 18.235 -1.011 -30.163 1.00 97.81 164 PHE A O 1
ATOM 1324 N N . VAL A 1 165 ? 18.203 1.081 -30.971 1.00 96.19 165 VAL A N 1
ATOM 1325 C CA . VAL A 1 165 ? 17.745 1.681 -29.702 1.00 96.19 165 VAL A CA 1
ATOM 1326 C C . VAL A 1 165 ? 16.368 1.145 -29.301 1.00 96.19 165 VAL A C 1
ATOM 1328 O O . VAL A 1 165 ? 16.140 0.871 -28.123 1.00 96.19 165 VAL A O 1
ATOM 1331 N N . GLN A 1 166 ? 15.472 0.938 -30.270 1.00 94.94 166 GLN A N 1
ATOM 1332 C CA . GLN A 1 166 ? 14.148 0.358 -30.027 1.00 94.94 166 GLN A CA 1
ATOM 1333 C C . GLN A 1 166 ? 14.219 -1.113 -29.595 1.00 94.94 166 GLN A C 1
ATOM 1335 O O . GLN A 1 166 ? 13.468 -1.530 -28.717 1.00 94.94 166 GLN A O 1
ATOM 1340 N N . THR A 1 167 ? 15.124 -1.895 -30.189 1.00 96.12 167 THR A N 1
ATOM 1341 C CA . THR A 1 167 ? 15.270 -3.328 -29.881 1.00 96.12 167 THR A CA 1
ATOM 1342 C C . THR A 1 167 ? 15.997 -3.558 -28.553 1.00 96.12 167 THR A C 1
ATOM 1344 O O . THR A 1 167 ? 15.677 -4.501 -27.831 1.00 96.12 167 THR A O 1
ATOM 1347 N N . PHE A 1 168 ? 16.962 -2.702 -28.204 1.00 95.88 168 PHE A N 1
ATOM 1348 C CA . PHE A 1 168 ? 17.868 -2.898 -27.069 1.00 95.88 168 PHE A CA 1
ATOM 1349 C C . PHE A 1 168 ? 17.812 -1.731 -26.076 1.00 95.88 168 PHE A C 1
ATOM 1351 O O . PHE A 1 168 ? 18.821 -1.073 -25.831 1.00 95.88 168 PHE A O 1
ATOM 1358 N N . THR A 1 169 ? 16.649 -1.493 -25.462 1.00 92.88 169 THR A N 1
ATOM 1359 C CA . THR A 1 169 ? 16.340 -0.316 -24.614 1.00 92.88 169 THR A CA 1
ATOM 1360 C C . THR A 1 169 ? 17.190 -0.150 -23.341 1.00 92.88 169 THR A C 1
ATOM 1362 O O . THR A 1 169 ? 17.100 0.878 -22.674 1.00 92.88 169 THR A O 1
ATOM 1365 N N . GLY A 1 170 ? 18.054 -1.116 -23.012 1.00 90.19 170 GLY A N 1
ATOM 1366 C CA . GLY A 1 170 ? 19.007 -1.059 -21.895 1.00 90.19 170 GLY A CA 1
ATOM 1367 C C . GLY A 1 170 ? 20.479 -1.164 -22.308 1.00 90.19 170 GLY A C 1
ATOM 1368 O O . GLY A 1 170 ? 21.344 -1.380 -21.458 1.00 90.19 170 GLY A O 1
ATOM 1369 N N . ALA A 1 171 ? 20.795 -1.079 -23.602 1.00 95.50 171 ALA A N 1
ATOM 1370 C CA . ALA A 1 171 ? 22.170 -1.196 -24.067 1.00 95.50 171 ALA A CA 1
ATOM 1371 C C . ALA A 1 171 ? 23.024 0.006 -23.627 1.00 95.50 171 ALA A C 1
ATOM 1373 O O . ALA A 1 171 ? 22.671 1.164 -23.853 1.00 95.50 171 ALA A O 1
ATOM 1374 N N . LYS A 1 172 ? 24.217 -0.264 -23.077 1.00 95.56 172 LYS A N 1
ATOM 1375 C CA . LYS A 1 172 ? 25.205 0.773 -22.708 1.00 95.56 172 LYS A CA 1
ATOM 1376 C C . LYS A 1 172 ? 25.630 1.643 -23.903 1.00 95.56 172 LYS A C 1
ATOM 1378 O O . LYS A 1 172 ? 26.129 2.746 -23.719 1.00 95.56 172 LYS A O 1
ATOM 1383 N N . GLN A 1 173 ? 25.438 1.137 -25.121 1.00 97.62 173 GLN A N 1
ATOM 1384 C CA . GLN A 1 173 ? 25.794 1.785 -26.378 1.00 97.62 173 GLN A CA 1
ATOM 1385 C C . GLN A 1 173 ? 24.758 2.812 -26.856 1.00 97.62 173 GLN A C 1
ATOM 1387 O O . GLN A 1 173 ? 25.082 3.575 -27.760 1.00 97.62 173 GLN A O 1
ATOM 1392 N N . ILE A 1 174 ? 23.549 2.876 -26.276 1.00 94.88 174 ILE A N 1
ATOM 1393 C CA . ILE A 1 174 ? 22.476 3.777 -26.745 1.00 94.88 174 ILE A CA 1
ATOM 1394 C C . ILE A 1 174 ? 22.953 5.230 -26.937 1.00 94.88 174 ILE A C 1
ATOM 1396 O O . ILE A 1 174 ? 22.725 5.763 -28.023 1.00 94.88 174 ILE A O 1
ATOM 1400 N N . PRO A 1 175 ? 23.658 5.881 -25.985 1.00 95.38 175 PRO A N 1
ATOM 1401 C CA . PRO A 1 175 ? 24.098 7.266 -26.181 1.00 95.38 175 PRO A CA 1
ATOM 1402 C C . PRO A 1 175 ? 25.020 7.432 -27.395 1.00 95.38 175 PRO A C 1
ATOM 1404 O O . PRO A 1 175 ? 24.888 8.384 -28.162 1.00 95.38 175 PRO A O 1
ATOM 1407 N N . GLN A 1 176 ? 25.925 6.473 -27.605 1.00 97.00 176 GLN A N 1
ATOM 1408 C CA . GLN A 1 176 ? 26.830 6.469 -28.751 1.00 97.00 176 GLN A CA 1
ATOM 1409 C C . GLN A 1 176 ? 26.077 6.209 -30.063 1.00 97.00 176 GLN A C 1
ATOM 1411 O O . GLN A 1 176 ? 26.363 6.855 -31.066 1.00 97.00 176 GLN A O 1
ATOM 1416 N N . VAL A 1 177 ? 25.110 5.290 -30.061 1.00 97.06 177 VAL A N 1
ATOM 1417 C CA . VAL A 1 177 ? 24.255 4.975 -31.217 1.00 97.06 177 VAL A CA 1
ATOM 1418 C C . VAL A 1 177 ? 23.456 6.195 -31.662 1.00 97.06 177 VAL A C 1
ATOM 1420 O O . VAL A 1 177 ? 23.430 6.498 -32.852 1.00 97.06 177 VAL A O 1
ATOM 1423 N N . ILE A 1 178 ? 22.854 6.920 -30.716 1.00 94.88 178 ILE A N 1
ATOM 1424 C CA . ILE A 1 178 ? 22.103 8.152 -30.993 1.00 94.88 178 ILE A CA 1
ATOM 1425 C C . ILE A 1 178 ? 23.019 9.200 -31.635 1.00 94.88 178 ILE A C 1
ATOM 1427 O O . ILE A 1 178 ? 22.643 9.821 -32.632 1.00 94.88 178 ILE A O 1
ATOM 1431 N N . GLU A 1 179 ? 24.238 9.368 -31.115 1.00 97.19 179 GLU A N 1
ATOM 1432 C CA . GLU A 1 179 ? 25.211 10.291 -31.703 1.00 97.19 179 GLU A CA 1
ATOM 1433 C C . GLU A 1 179 ? 25.624 9.860 -33.116 1.00 97.19 179 GLU A C 1
ATOM 1435 O O . GLU A 1 179 ? 25.659 10.689 -34.020 1.00 97.19 179 GLU A O 1
ATOM 1440 N N . LEU A 1 180 ? 25.883 8.570 -33.346 1.00 97.19 180 LEU A N 1
ATOM 1441 C CA . LEU A 1 180 ? 26.231 8.052 -34.674 1.00 97.19 180 LEU A CA 1
ATOM 1442 C C . LEU A 1 180 ? 25.089 8.220 -35.681 1.00 97.19 180 LEU A C 1
ATOM 1444 O O . LEU A 1 180 ? 25.348 8.581 -36.829 1.00 97.19 180 LEU A O 1
ATOM 1448 N N . ALA A 1 181 ? 23.839 8.015 -35.258 1.00 97.69 181 ALA A N 1
ATOM 1449 C CA . ALA A 1 181 ? 22.663 8.272 -36.084 1.00 97.69 181 ALA A CA 1
ATOM 1450 C C . ALA A 1 181 ? 22.571 9.749 -36.476 1.00 97.69 181 ALA A C 1
ATOM 1452 O O . ALA A 1 181 ? 22.376 10.070 -37.649 1.00 97.69 181 ALA A O 1
ATOM 1453 N N . TYR A 1 182 ? 22.773 10.645 -35.507 1.00 97.75 182 TYR A N 1
ATOM 1454 C CA . TYR A 1 182 ? 22.821 12.084 -35.743 1.00 97.75 182 TYR A CA 1
ATOM 1455 C C . TYR A 1 182 ? 23.937 12.473 -36.715 1.00 97.75 182 TYR A C 1
ATOM 1457 O O . TYR A 1 182 ? 23.672 13.199 -37.669 1.00 97.75 182 TYR A O 1
ATOM 1465 N N . GLN A 1 183 ? 25.162 11.977 -36.526 1.00 97.56 183 GLN A N 1
ATOM 1466 C CA . GLN A 1 183 ? 26.282 12.303 -37.413 1.00 97.56 183 GLN A CA 1
ATOM 1467 C C . GLN A 1 183 ? 26.059 11.774 -38.834 1.00 97.56 183 GLN A C 1
ATOM 1469 O O . GLN A 1 183 ? 26.270 12.517 -39.790 1.00 97.56 183 GLN A O 1
ATOM 1474 N N . ALA A 1 184 ? 25.573 10.538 -38.988 1.00 96.69 184 ALA A N 1
ATOM 1475 C CA . ALA A 1 184 ? 25.265 9.966 -40.300 1.00 96.69 184 ALA A CA 1
ATOM 1476 C C . ALA A 1 184 ? 24.217 10.805 -41.048 1.00 96.69 184 ALA A C 1
ATOM 1478 O O . ALA A 1 184 ? 24.386 11.135 -42.224 1.00 96.69 184 ALA A O 1
ATOM 1479 N N . GLU A 1 185 ? 23.154 11.209 -40.354 1.00 97.25 185 GLU A N 1
ATOM 1480 C CA . GLU A 1 185 ? 22.107 12.038 -40.941 1.00 97.25 185 GLU A CA 1
ATOM 1481 C C . GLU A 1 185 ? 22.575 13.469 -41.226 1.00 97.25 185 GLU A C 1
ATOM 1483 O O . GLU A 1 185 ? 22.288 14.008 -42.295 1.00 97.25 185 GLU A O 1
ATOM 1488 N N . LYS A 1 186 ? 23.364 14.059 -40.323 1.00 96.56 186 LYS A N 1
ATOM 1489 C CA . LYS A 1 186 ? 23.992 15.372 -40.502 1.00 96.56 186 LYS A CA 1
ATOM 1490 C C . LYS A 1 186 ? 24.878 15.401 -41.743 1.00 96.56 186 LYS A C 1
ATOM 1492 O O . LYS A 1 186 ? 24.786 16.347 -42.520 1.00 96.56 186 LYS A O 1
ATOM 1497 N N . THR A 1 187 ? 25.720 14.390 -41.951 1.00 96.12 187 THR A N 1
ATOM 1498 C CA . THR A 1 187 ? 26.583 14.310 -43.138 1.00 96.12 187 THR A CA 1
ATOM 1499 C C . THR A 1 187 ? 25.751 14.249 -44.416 1.00 96.12 187 THR A C 1
ATOM 1501 O O . THR A 1 187 ? 25.986 15.042 -45.327 1.00 96.12 187 THR A O 1
ATOM 1504 N N . ASN A 1 188 ? 24.728 13.387 -44.458 1.00 94.81 188 ASN A N 1
ATOM 1505 C CA . ASN A 1 188 ? 23.819 13.292 -45.604 1.00 94.81 188 ASN A CA 1
ATOM 1506 C C . ASN A 1 188 ? 23.124 14.628 -45.894 1.00 94.81 188 ASN A C 1
ATOM 1508 O O . ASN A 1 188 ? 23.017 15.038 -47.051 1.00 94.81 188 ASN A O 1
ATOM 1512 N N . LEU A 1 189 ? 22.682 15.315 -44.842 1.00 95.19 189 LEU A N 1
ATOM 1513 C CA . LEU A 1 189 ? 22.026 16.609 -44.932 1.00 95.19 189 LEU A CA 1
ATOM 1514 C C . LEU A 1 189 ? 22.965 17.689 -45.477 1.00 95.19 189 LEU A C 1
ATOM 1516 O O . LEU A 1 189 ? 22.588 18.406 -46.399 1.00 95.19 189 LEU A O 1
ATOM 1520 N N . ILE A 1 190 ? 24.197 17.773 -44.962 1.00 93.44 190 ILE A N 1
ATOM 1521 C CA . ILE A 1 190 ? 25.192 18.753 -45.415 1.00 93.44 190 ILE A CA 1
ATOM 1522 C C . ILE A 1 190 ? 25.504 18.563 -46.900 1.00 93.44 190 ILE A C 1
ATOM 1524 O O . ILE A 1 190 ? 25.482 19.534 -47.653 1.00 93.44 190 ILE A O 1
ATOM 1528 N N . THR A 1 191 ? 25.716 17.318 -47.337 1.00 93.88 191 THR A N 1
ATOM 1529 C CA . THR A 1 191 ? 25.980 16.997 -48.749 1.00 93.88 191 THR A CA 1
ATOM 1530 C C . THR A 1 191 ? 24.803 17.332 -49.669 1.00 93.88 191 THR A C 1
ATOM 1532 O O . THR A 1 191 ? 25.010 17.665 -50.839 1.00 93.88 191 THR A O 1
ATOM 1535 N N . GLN A 1 192 ? 23.562 17.215 -49.184 1.00 91.94 192 GLN A N 1
ATOM 1536 C CA . GLN A 1 192 ? 22.384 17.634 -49.946 1.00 91.94 192 GLN A CA 1
ATOM 1537 C C . GLN A 1 192 ? 22.322 19.155 -50.068 1.00 91.94 192 GLN A C 1
ATOM 1539 O O . GLN A 1 192 ? 22.097 19.662 -51.160 1.00 91.94 192 GLN A O 1
ATOM 1544 N N . ASP A 1 193 ? 22.551 19.856 -48.966 1.00 90.31 193 ASP A N 1
ATOM 1545 C CA . ASP A 1 193 ? 22.401 21.303 -48.841 1.00 90.31 193 ASP A CA 1
ATOM 1546 C C . ASP A 1 193 ? 23.466 22.097 -49.613 1.00 90.31 193 ASP A C 1
ATOM 1548 O O . ASP A 1 193 ? 23.127 23.064 -50.288 1.00 90.31 193 ASP A O 1
ATOM 1552 N N . GLU A 1 194 ? 24.723 21.627 -49.638 1.00 89.25 194 GLU A N 1
ATOM 1553 C CA . GLU A 1 194 ? 25.824 22.219 -50.431 1.00 89.25 194 GLU A CA 1
ATOM 1554 C C . GLU A 1 194 ? 25.510 22.324 -51.932 1.00 89.25 194 GLU A C 1
ATOM 1556 O O . GLU A 1 194 ? 26.125 23.103 -52.659 1.00 89.25 194 GLU A O 1
ATOM 1561 N N . LYS A 1 195 ? 24.544 21.539 -52.415 1.00 86.88 195 LYS A N 1
ATOM 1562 C CA . LYS A 1 195 ? 24.097 21.543 -53.812 1.00 86.88 195 LYS A CA 1
ATOM 1563 C C . LYS A 1 195 ? 22.912 22.479 -54.050 1.00 86.88 195 LYS A C 1
ATOM 1565 O O . LYS A 1 195 ? 22.355 22.477 -55.149 1.00 86.88 195 LYS A O 1
ATOM 1570 N N . THR A 1 196 ? 22.480 23.234 -53.042 1.00 87.44 196 THR A N 1
ATOM 1571 C CA . THR A 1 196 ? 21.238 24.004 -53.083 1.00 87.44 196 THR A CA 1
ATOM 1572 C C . THR A 1 196 ? 21.457 25.511 -52.970 1.00 87.44 196 THR A C 1
ATOM 1574 O O . THR A 1 196 ? 22.430 25.993 -52.407 1.00 87.44 196 THR A O 1
ATOM 1577 N N . THR A 1 197 ? 20.531 26.275 -53.551 1.00 90.94 197 THR A N 1
ATOM 1578 C CA . THR A 1 197 ? 20.434 27.740 -53.401 1.00 90.94 197 THR A CA 1
ATOM 1579 C C . THR A 1 197 ? 19.828 28.111 -52.044 1.00 90.94 197 THR A C 1
ATOM 1581 O O . THR A 1 197 ? 19.237 27.246 -51.405 1.00 90.94 197 THR A O 1
ATOM 1584 N N . ASP A 1 198 ? 19.790 29.385 -51.658 1.00 84.56 198 ASP A N 1
ATOM 1585 C CA . ASP A 1 198 ? 19.090 29.863 -50.443 1.00 84.56 198 ASP A CA 1
ATOM 1586 C C . ASP A 1 198 ? 17.627 29.374 -50.356 1.00 84.56 198 ASP A C 1
ATOM 1588 O O . ASP A 1 198 ? 17.183 28.850 -49.338 1.00 84.56 198 ASP A O 1
ATOM 1592 N N . SER A 1 199 ? 16.892 29.396 -51.477 1.00 87.25 199 SER A N 1
ATOM 1593 C CA . SER A 1 199 ? 15.526 28.832 -51.556 1.00 87.25 199 SER A CA 1
ATOM 1594 C C . SER A 1 199 ? 15.462 27.306 -51.351 1.00 87.25 199 SER A C 1
ATOM 1596 O O . SER A 1 199 ? 14.405 26.721 -51.109 1.00 87.25 199 SER A O 1
ATOM 1598 N N . GLY A 1 200 ? 16.586 26.619 -51.525 1.00 91.19 200 GLY A N 1
ATOM 1599 C CA . GLY A 1 200 ? 16.750 25.195 -51.269 1.00 91.19 200 GLY A CA 1
ATOM 1600 C C . GLY A 1 200 ? 17.013 24.900 -49.795 1.00 91.19 200 GLY A C 1
ATOM 1601 O O . GLY A 1 200 ? 16.379 23.983 -49.278 1.00 91.19 200 GLY A O 1
ATOM 1602 N N . HIS A 1 201 ? 17.814 25.731 -49.121 1.00 89.88 201 HIS A N 1
ATOM 1603 C CA . HIS A 1 201 ? 18.049 25.660 -47.675 1.00 89.88 201 HIS A CA 1
ATOM 1604 C C . HIS A 1 201 ? 16.727 25.765 -46.893 1.00 89.88 201 HIS A C 1
ATOM 1606 O O . HIS A 1 201 ? 16.425 24.905 -46.066 1.00 89.88 201 HIS A O 1
ATOM 1612 N N . GLU A 1 202 ? 15.866 26.738 -47.227 1.00 94.06 202 GLU A N 1
ATOM 1613 C CA . GLU A 1 202 ? 14.531 26.883 -46.613 1.00 94.06 202 GLU A CA 1
ATOM 1614 C C . GLU A 1 202 ? 13.643 25.650 -46.866 1.00 94.06 202 GLU A C 1
ATOM 1616 O O . GLU A 1 202 ? 12.981 25.145 -45.958 1.00 94.06 202 GLU A O 1
ATOM 1621 N N . ARG A 1 203 ? 13.644 25.102 -48.091 1.00 94.19 203 ARG A N 1
ATOM 1622 C CA . ARG A 1 203 ? 12.878 23.880 -48.412 1.00 94.19 203 ARG A CA 1
ATOM 1623 C C . ARG A 1 203 ? 13.383 22.663 -47.641 1.00 94.19 203 ARG A C 1
ATOM 1625 O O . ARG A 1 203 ? 12.574 21.816 -47.257 1.00 94.19 203 ARG A O 1
ATOM 1632 N N . LEU A 1 204 ? 14.693 22.563 -47.429 1.00 94.81 204 LEU A N 1
ATOM 1633 C CA . LEU A 1 204 ? 15.305 21.485 -46.664 1.00 94.81 204 LEU A CA 1
ATOM 1634 C C . LEU A 1 204 ? 14.960 21.601 -45.175 1.00 94.81 204 LEU A C 1
ATOM 1636 O O . LEU A 1 204 ? 14.496 20.621 -44.591 1.00 94.81 204 LEU A O 1
ATOM 1640 N N . ALA A 1 205 ? 15.071 22.802 -44.598 1.00 95.50 205 ALA A N 1
ATOM 1641 C CA . ALA A 1 205 ? 14.622 23.087 -43.236 1.00 95.50 205 ALA A CA 1
ATOM 1642 C C . ALA A 1 205 ? 13.135 22.747 -43.064 1.00 95.50 205 ALA A C 1
ATOM 1644 O O . ALA A 1 205 ? 12.751 22.034 -42.137 1.00 95.50 205 ALA A O 1
ATOM 1645 N N . ARG A 1 206 ? 12.287 23.158 -44.014 1.00 96.44 206 ARG A N 1
ATOM 1646 C CA . ARG A 1 206 ? 10.843 22.882 -43.983 1.00 96.44 206 ARG A CA 1
ATOM 1647 C C . ARG A 1 206 ? 10.543 21.388 -44.019 1.00 96.44 206 ARG A C 1
ATOM 1649 O O . ARG A 1 206 ? 9.644 20.929 -43.315 1.00 96.44 206 ARG A O 1
ATOM 1656 N N . ARG A 1 207 ? 11.288 20.622 -44.822 1.00 96.25 207 ARG A N 1
ATOM 1657 C CA . ARG A 1 207 ? 11.175 19.158 -44.865 1.00 96.25 207 ARG A CA 1
ATOM 1658 C C . ARG A 1 207 ? 11.527 18.544 -43.513 1.00 96.25 207 ARG A C 1
ATOM 1660 O O . ARG A 1 207 ? 10.716 17.788 -42.991 1.00 96.25 207 ARG A O 1
ATOM 1667 N N . LEU A 1 208 ? 12.671 18.914 -42.932 1.00 95.88 208 LEU A N 1
ATOM 1668 C CA . LEU A 1 208 ? 13.084 18.436 -41.609 1.00 95.88 208 LEU A CA 1
ATOM 1669 C C . LEU A 1 208 ? 12.041 18.761 -40.538 1.00 95.88 208 LEU A C 1
ATOM 1671 O O . LEU A 1 208 ? 11.697 17.901 -39.737 1.00 95.88 208 LEU A O 1
ATOM 1675 N N . PHE A 1 209 ? 11.484 19.970 -40.553 1.00 96.06 209 PHE A N 1
ATOM 1676 C CA . PHE A 1 209 ? 10.428 20.360 -39.622 1.00 96.06 209 PHE A CA 1
ATOM 1677 C C . PHE A 1 209 ? 9.148 19.536 -39.790 1.00 96.06 209 PHE A C 1
ATOM 1679 O O . PHE A 1 209 ? 8.520 19.153 -38.805 1.00 96.06 209 PHE A O 1
ATOM 1686 N N . ASN A 1 210 ? 8.763 19.203 -41.021 1.00 95.69 210 ASN A N 1
ATOM 1687 C CA . ASN A 1 210 ? 7.637 18.298 -41.244 1.00 95.69 210 ASN A CA 1
ATOM 1688 C C . ASN A 1 210 ? 7.946 16.879 -40.744 1.00 95.69 210 ASN A C 1
ATOM 1690 O O . ASN A 1 210 ? 7.091 16.270 -40.110 1.00 95.69 210 ASN A O 1
ATOM 1694 N N . GLU A 1 211 ? 9.165 16.378 -40.956 1.00 95.56 211 GLU A N 1
ATOM 1695 C CA . GLU A 1 211 ? 9.606 15.077 -40.434 1.00 95.56 211 GLU A CA 1
ATOM 1696 C C . GLU A 1 211 ? 9.594 15.037 -38.899 1.00 95.56 211 GLU A C 1
ATOM 1698 O O . GLU A 1 211 ? 9.120 14.058 -38.328 1.00 95.56 211 GLU A O 1
ATOM 1703 N N . VAL A 1 212 ? 10.018 16.115 -38.226 1.00 94.56 212 VAL A N 1
ATOM 1704 C CA . VAL A 1 212 ? 9.858 16.284 -36.770 1.00 94.56 212 VAL A CA 1
ATOM 1705 C C . VAL A 1 212 ? 8.393 16.124 -36.371 1.00 94.56 212 VAL A C 1
ATOM 1707 O O . VAL A 1 212 ? 8.082 15.371 -35.451 1.00 94.56 212 VAL A O 1
ATOM 1710 N N . ARG A 1 213 ? 7.479 16.827 -37.051 1.00 94.06 213 ARG A N 1
ATOM 1711 C CA . ARG A 1 213 ? 6.048 16.799 -36.715 1.00 94.06 213 ARG A CA 1
ATOM 1712 C C . ARG A 1 213 ? 5.430 15.424 -36.922 1.00 94.06 213 ARG A C 1
ATOM 1714 O O . ARG A 1 213 ? 4.588 15.021 -36.125 1.00 94.06 213 ARG A O 1
ATOM 1721 N N . GLU A 1 214 ? 5.812 14.716 -37.979 1.00 95.62 214 GLU A N 1
ATOM 1722 C CA . GLU A 1 214 ? 5.348 13.346 -38.200 1.00 95.62 214 GLU A CA 1
ATOM 1723 C C . GLU A 1 214 ? 5.929 12.384 -37.155 1.00 95.62 214 GLU A C 1
ATOM 1725 O O . GLU A 1 214 ? 5.187 11.568 -36.608 1.00 95.62 214 GLU A O 1
ATOM 1730 N N . ALA A 1 215 ? 7.209 12.526 -36.796 1.00 93.81 215 ALA A N 1
ATOM 1731 C CA . ALA A 1 215 ? 7.824 11.741 -35.726 1.00 93.81 215 ALA A CA 1
ATOM 1732 C C . ALA 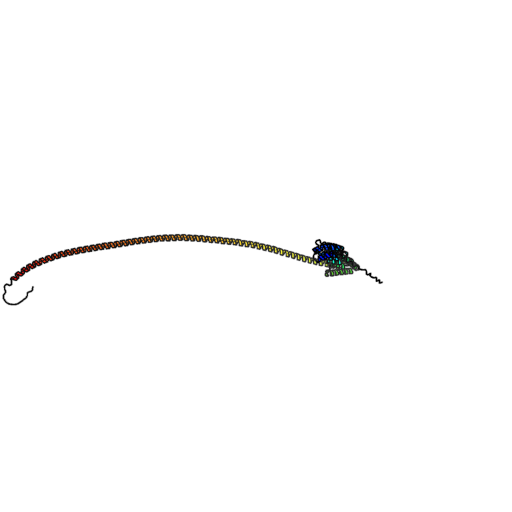A 1 215 ? 7.133 11.978 -34.375 1.00 93.81 215 ALA A C 1
ATOM 1734 O O . ALA A 1 215 ? 6.852 11.027 -33.652 1.00 93.81 215 ALA A O 1
ATOM 1735 N N . GLU A 1 216 ? 6.787 13.222 -34.058 1.00 90.69 216 GLU A N 1
ATOM 1736 C CA . GLU A 1 216 ? 6.060 13.579 -32.842 1.00 90.69 216 GLU A CA 1
ATOM 1737 C C . GLU A 1 216 ? 4.640 12.997 -32.815 1.00 90.69 216 GLU A C 1
ATOM 1739 O O . GLU A 1 216 ? 4.239 12.412 -31.812 1.00 90.69 216 GLU A O 1
ATOM 1744 N N . LYS A 1 217 ? 3.894 13.071 -33.929 1.00 93.62 217 LYS A N 1
ATOM 1745 C CA . LYS A 1 217 ? 2.579 12.409 -34.052 1.00 93.62 217 LYS A CA 1
ATOM 1746 C C . LYS A 1 217 ? 2.680 10.896 -33.862 1.00 93.62 217 LYS A C 1
ATOM 1748 O O . LYS A 1 217 ? 1.777 10.293 -33.289 1.00 93.62 217 LYS A O 1
ATOM 1753 N N . ALA A 1 218 ? 3.764 10.292 -34.345 1.00 94.56 218 ALA A N 1
ATOM 1754 C CA . ALA A 1 218 ? 4.055 8.871 -34.183 1.00 94.56 218 ALA A CA 1
ATOM 1755 C C . ALA A 1 218 ? 4.664 8.522 -32.809 1.00 94.56 218 ALA A C 1
ATOM 1757 O O . ALA A 1 218 ? 4.949 7.351 -32.561 1.00 94.56 218 ALA A O 1
ATOM 1758 N N . ASN A 1 219 ? 4.879 9.507 -31.927 1.00 92.69 219 ASN A N 1
ATOM 1759 C CA . ASN A 1 219 ? 5.570 9.357 -30.645 1.00 92.69 219 ASN A CA 1
ATOM 1760 C C . ASN A 1 219 ? 6.981 8.732 -30.773 1.00 92.69 219 ASN A C 1
ATOM 1762 O O . ASN A 1 219 ? 7.445 8.002 -29.896 1.00 92.69 219 ASN A O 1
ATOM 1766 N N . ASN A 1 220 ? 7.676 9.004 -31.881 1.00 93.50 220 ASN A N 1
ATOM 1767 C CA . ASN A 1 220 ? 9.044 8.558 -32.132 1.00 93.50 220 ASN A CA 1
ATOM 1768 C C . ASN A 1 220 ? 10.047 9.614 -31.644 1.00 93.50 220 ASN A C 1
ATOM 1770 O O . ASN A 1 220 ? 10.586 10.405 -32.423 1.00 93.50 220 ASN A O 1
ATOM 1774 N N . VAL A 1 221 ? 10.281 9.615 -30.330 1.00 91.31 221 VAL A N 1
ATOM 1775 C CA . VAL A 1 221 ? 11.117 10.605 -29.627 1.00 91.31 221 VAL A CA 1
ATOM 1776 C C . VAL A 1 221 ? 12.547 10.658 -30.176 1.00 91.31 221 VAL A C 1
ATOM 1778 O O . VAL A 1 221 ? 13.094 11.739 -30.344 1.00 91.31 221 VAL A O 1
ATOM 1781 N N . LEU A 1 222 ? 13.135 9.512 -30.537 1.00 91.38 222 LEU A N 1
ATOM 1782 C CA . LEU A 1 222 ? 14.517 9.446 -31.035 1.00 91.38 222 LEU A CA 1
ATOM 1783 C C . LEU A 1 222 ? 14.697 10.208 -32.348 1.00 91.38 222 LEU A C 1
ATOM 1785 O O . LEU A 1 222 ? 15.624 11.006 -32.491 1.00 91.38 222 LEU A O 1
ATOM 1789 N N . VAL A 1 223 ? 13.795 9.966 -33.304 1.00 93.94 223 VAL A N 1
ATOM 1790 C CA . VAL A 1 223 ? 13.810 10.664 -34.592 1.00 93.94 223 VAL A CA 1
ATOM 1791 C C . VAL A 1 223 ? 13.492 12.137 -34.373 1.00 93.94 223 VAL A C 1
ATOM 1793 O O . VAL A 1 223 ? 14.198 12.990 -34.900 1.00 93.94 223 VAL A O 1
ATOM 1796 N N . MET A 1 224 ? 12.480 12.445 -33.561 1.00 93.69 224 MET A N 1
ATOM 1797 C CA . MET A 1 224 ? 12.091 13.817 -33.242 1.00 93.69 224 MET A CA 1
ATOM 1798 C C . MET A 1 224 ? 13.271 14.632 -32.676 1.00 93.69 224 MET A C 1
ATOM 1800 O O . MET A 1 224 ? 13.615 15.669 -33.244 1.00 93.69 224 MET A O 1
ATOM 1804 N N . ASP A 1 225 ? 13.937 14.144 -31.627 1.00 92.00 225 ASP A N 1
ATOM 1805 C CA . ASP A 1 225 ? 15.063 14.826 -30.973 1.00 92.00 225 ASP A CA 1
ATOM 1806 C C . ASP A 1 225 ? 16.251 14.999 -31.920 1.00 92.00 225 ASP A C 1
ATOM 1808 O O . ASP A 1 225 ? 16.844 16.080 -32.014 1.00 92.00 225 ASP A O 1
ATOM 1812 N N . ARG A 1 226 ? 16.586 13.947 -32.678 1.00 96.12 226 ARG A N 1
ATOM 1813 C CA . ARG A 1 226 ? 17.656 14.009 -33.678 1.00 96.12 226 ARG A CA 1
ATOM 1814 C C . ARG A 1 226 ? 17.365 15.081 -34.727 1.00 96.12 226 ARG A C 1
ATOM 1816 O O . ARG A 1 226 ? 18.259 15.854 -35.072 1.00 96.12 226 ARG A O 1
ATOM 1823 N N . LYS A 1 227 ? 16.126 15.157 -35.214 1.00 96.06 227 LYS A N 1
ATOM 1824 C CA . LYS A 1 227 ? 15.700 16.115 -36.242 1.00 96.06 227 LYS A CA 1
ATOM 1825 C C . LYS A 1 227 ? 15.639 17.547 -35.715 1.00 96.06 227 LYS A C 1
ATOM 1827 O O . LYS A 1 227 ? 16.086 18.452 -36.418 1.00 96.06 227 LYS A O 1
ATOM 1832 N N . TYR A 1 228 ? 15.202 17.762 -34.473 1.00 94.31 228 TYR A N 1
ATOM 1833 C CA . TYR A 1 228 ? 15.324 19.066 -33.812 1.00 94.31 228 TYR A CA 1
ATOM 1834 C C . TYR A 1 228 ? 16.788 19.508 -33.702 1.00 94.31 228 TYR A C 1
ATOM 1836 O O . TYR A 1 228 ? 17.122 20.636 -34.064 1.00 94.31 228 TYR A O 1
ATOM 1844 N N . ARG A 1 229 ? 17.696 18.608 -33.304 1.00 95.25 229 ARG A N 1
ATOM 1845 C CA . ARG A 1 229 ? 19.135 18.914 -33.243 1.00 95.25 229 ARG A CA 1
ATOM 1846 C C . ARG A 1 229 ? 19.716 19.273 -34.613 1.00 95.25 229 ARG A C 1
ATOM 1848 O O . ARG A 1 229 ? 20.576 20.145 -34.694 1.00 95.25 229 ARG A O 1
ATOM 1855 N N . LEU A 1 230 ? 19.244 18.631 -35.685 1.00 96.25 230 LEU A N 1
ATOM 1856 C CA . LEU A 1 230 ? 19.625 18.977 -37.060 1.00 96.25 230 LEU A CA 1
ATOM 1857 C C . LEU A 1 230 ? 19.098 20.355 -37.481 1.00 96.25 230 LEU A C 1
ATOM 1859 O O . LEU A 1 230 ? 19.841 21.107 -38.104 1.00 96.25 230 LEU A O 1
ATOM 1863 N N . LEU A 1 231 ? 17.865 20.715 -37.112 1.00 95.50 231 LEU A N 1
ATOM 1864 C CA . LEU A 1 231 ? 17.322 22.064 -37.334 1.00 95.50 231 LEU A CA 1
ATOM 1865 C C . LEU A 1 231 ? 18.085 23.144 -36.551 1.00 95.50 231 LEU A C 1
ATOM 1867 O O . LEU A 1 231 ? 18.142 24.283 -36.996 1.00 95.50 231 LEU A O 1
ATOM 1871 N N . GLY A 1 232 ? 18.708 22.788 -35.426 1.00 93.31 232 GLY A N 1
ATOM 1872 C CA . GLY A 1 232 ? 19.558 23.682 -34.631 1.00 93.31 232 GLY A CA 1
ATOM 1873 C C . GLY A 1 232 ? 20.955 23.951 -35.204 1.00 93.31 232 GLY A C 1
ATOM 1874 O O . GLY A 1 232 ? 21.729 24.694 -34.596 1.00 93.31 232 GLY A O 1
ATOM 1875 N N . LEU A 1 233 ? 21.318 23.351 -36.343 1.00 94.94 233 LEU A N 1
ATOM 1876 C CA . LEU A 1 233 ? 22.582 23.649 -37.019 1.00 94.94 233 LEU A CA 1
ATOM 1877 C C . LEU A 1 233 ? 22.613 25.113 -37.482 1.00 94.94 233 LEU A C 1
ATOM 1879 O O . LEU A 1 233 ? 21.619 25.623 -37.991 1.00 94.94 233 LEU A O 1
ATOM 1883 N N . ASP A 1 234 ? 23.781 25.762 -37.389 1.00 94.31 234 ASP A N 1
ATOM 1884 C CA . ASP A 1 234 ? 23.941 27.196 -37.696 1.00 94.31 234 ASP A CA 1
ATOM 1885 C C . ASP A 1 234 ? 23.371 27.605 -39.061 1.00 94.31 234 ASP A C 1
ATOM 1887 O O . ASP A 1 234 ? 22.790 28.675 -39.198 1.00 94.31 234 ASP A O 1
ATOM 1891 N N . ARG A 1 235 ? 23.460 26.718 -40.054 1.00 92.06 235 ARG A N 1
ATOM 1892 C CA . ARG A 1 235 ? 22.959 26.943 -41.417 1.00 92.06 235 ARG A CA 1
ATOM 1893 C C . ARG A 1 235 ? 21.448 27.118 -41.545 1.00 92.06 235 ARG A C 1
ATOM 1895 O O . ARG A 1 235 ? 21.002 27.672 -42.540 1.00 92.06 235 ARG A O 1
ATOM 1902 N N . PHE A 1 236 ? 20.662 26.634 -40.587 1.00 94.38 236 PHE A N 1
ATOM 1903 C CA . PHE A 1 236 ? 19.210 26.808 -40.617 1.00 94.38 236 PHE A CA 1
ATOM 1904 C C . PHE A 1 236 ? 18.743 27.970 -39.747 1.00 94.38 236 PHE A C 1
ATOM 1906 O O . PHE A 1 236 ? 17.560 28.293 -39.786 1.00 94.38 236 PHE A O 1
ATOM 1913 N N . LYS A 1 237 ? 19.635 28.637 -39.003 1.00 92.69 237 LYS A N 1
ATOM 1914 C CA . LYS A 1 237 ? 19.245 29.705 -38.071 1.00 92.69 237 LYS A CA 1
ATOM 1915 C C . LYS A 1 237 ? 18.561 30.892 -38.750 1.00 92.69 237 LYS A C 1
ATOM 1917 O O . LYS A 1 237 ? 17.695 31.506 -38.136 1.00 92.69 237 LYS A O 1
ATOM 1922 N N . ASP A 1 238 ? 18.895 31.151 -40.012 1.00 91.81 238 ASP A N 1
ATOM 1923 C CA . ASP A 1 238 ? 18.323 32.247 -40.802 1.00 91.81 238 ASP A CA 1
ATOM 1924 C C . ASP A 1 238 ? 17.049 31.840 -41.574 1.00 91.81 238 ASP A C 1
ATOM 1926 O O . ASP A 1 238 ? 16.474 32.646 -42.304 1.00 91.81 238 ASP A O 1
ATOM 1930 N N . THR A 1 239 ? 16.593 30.588 -41.436 1.00 94.38 239 THR A N 1
ATOM 1931 C CA . THR A 1 239 ? 15.370 30.092 -42.093 1.00 94.38 239 THR A CA 1
ATOM 1932 C C . THR A 1 239 ? 14.120 30.485 -41.313 1.00 94.38 239 THR A C 1
ATOM 1934 O O . THR A 1 239 ? 14.120 30.508 -40.080 1.00 94.38 239 THR A O 1
ATOM 1937 N N . GLN A 1 240 ? 13.006 30.710 -42.015 1.00 93.81 240 GLN A N 1
ATOM 1938 C CA . GLN A 1 240 ? 11.722 31.005 -41.366 1.00 93.81 240 GLN A CA 1
ATOM 1939 C C . GLN A 1 240 ? 11.270 29.831 -40.483 1.00 93.81 240 GLN A C 1
ATOM 1941 O O . GLN A 1 240 ? 10.680 30.017 -39.418 1.00 93.81 240 GLN A O 1
ATOM 1946 N N . VAL A 1 241 ? 11.592 28.608 -40.908 1.00 93.44 241 VAL A N 1
ATOM 1947 C CA . VAL A 1 241 ? 11.339 27.371 -40.158 1.00 93.44 241 VAL A CA 1
ATOM 1948 C C . VAL A 1 241 ? 11.984 27.389 -38.775 1.00 93.44 241 VAL A C 1
ATOM 1950 O O . VAL A 1 241 ? 11.366 26.929 -37.817 1.00 93.44 241 VAL A O 1
ATOM 1953 N N . TYR A 1 242 ? 13.208 27.903 -38.651 1.00 91.75 242 TYR A N 1
ATOM 1954 C CA . TYR A 1 242 ? 13.886 27.966 -37.359 1.00 91.75 242 TYR A CA 1
ATOM 1955 C C . TYR A 1 242 ? 13.208 28.961 -36.407 1.00 91.75 242 TYR A C 1
ATOM 1957 O O . TYR A 1 242 ? 13.061 28.671 -35.222 1.00 91.75 242 TYR A O 1
ATOM 1965 N N . THR A 1 243 ? 12.690 30.085 -36.913 1.00 89.12 243 THR A N 1
ATOM 1966 C CA . THR A 1 243 ? 11.845 30.985 -36.108 1.00 89.12 243 THR A CA 1
ATOM 1967 C C . THR A 1 243 ? 10.559 30.292 -35.648 1.00 89.12 243 THR A C 1
ATOM 1969 O O . THR A 1 243 ? 10.222 30.342 -34.469 1.00 89.12 243 THR A O 1
ATOM 1972 N N . GLU A 1 244 ? 9.869 29.571 -36.539 1.00 91.94 244 GLU A N 1
ATOM 1973 C CA . GLU A 1 244 ? 8.661 28.809 -36.178 1.00 91.94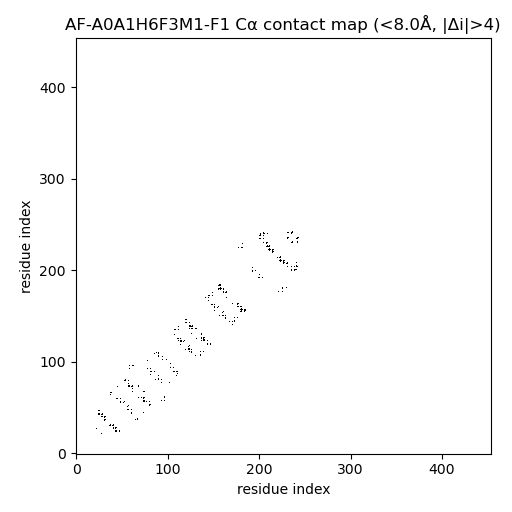 244 GLU A CA 1
ATOM 1974 C C . GLU A 1 244 ? 8.934 27.719 -35.129 1.00 91.94 244 GLU A C 1
ATOM 1976 O O . GLU A 1 244 ? 8.070 27.428 -34.292 1.00 91.94 244 GLU A O 1
ATOM 1981 N N . LEU A 1 245 ? 10.124 27.113 -35.178 1.00 91.19 245 LEU A N 1
ATOM 1982 C CA . LEU A 1 245 ? 10.603 26.161 -34.184 1.00 91.19 245 LEU A CA 1
ATOM 1983 C C . LEU A 1 245 ? 10.751 26.822 -32.808 1.00 91.19 245 LEU A C 1
ATOM 1985 O O . LEU A 1 245 ? 10.188 26.311 -31.840 1.00 91.19 245 LEU A O 1
ATOM 1989 N N . LEU A 1 246 ? 11.439 27.963 -32.724 1.00 89.62 246 LEU A N 1
ATOM 1990 C CA . LEU A 1 246 ? 11.609 28.703 -31.468 1.00 89.62 246 LEU A CA 1
ATOM 1991 C C . LEU A 1 246 ? 10.261 29.134 -30.875 1.00 89.62 246 LEU A C 1
ATOM 1993 O O . LEU A 1 246 ? 9.993 28.884 -29.699 1.00 89.62 246 LEU A O 1
ATOM 1997 N N . ASP A 1 247 ? 9.366 29.681 -31.701 1.00 90.75 247 ASP A N 1
ATOM 1998 C CA . ASP A 1 247 ? 8.007 30.053 -31.288 1.00 90.75 247 ASP A CA 1
ATOM 1999 C C . ASP A 1 247 ? 7.233 28.851 -30.723 1.00 90.75 247 ASP A C 1
ATOM 2001 O O . ASP A 1 247 ? 6.399 28.964 -29.818 1.00 90.75 247 ASP A O 1
ATOM 2005 N N . ARG A 1 248 ? 7.461 27.666 -31.296 1.00 89.00 248 ARG A N 1
ATOM 2006 C CA . ARG A 1 248 ? 6.839 26.429 -30.835 1.00 89.00 248 ARG A CA 1
ATOM 2007 C C . ARG A 1 248 ? 7.406 25.978 -29.494 1.00 89.00 248 ARG A C 1
ATOM 2009 O O . ARG A 1 248 ? 6.611 25.620 -28.623 1.00 89.00 248 ARG A O 1
ATOM 2016 N N . GLU A 1 249 ? 8.725 25.976 -29.332 1.00 88.38 249 GLU A N 1
ATOM 2017 C CA . GLU A 1 249 ? 9.385 25.644 -28.064 1.00 88.38 249 GLU A CA 1
ATOM 2018 C C . GLU A 1 249 ? 8.908 26.572 -26.944 1.00 88.38 249 GLU A C 1
ATOM 2020 O O . GLU A 1 249 ? 8.553 26.107 -25.857 1.00 88.38 249 GLU A O 1
ATOM 2025 N N . GLU A 1 250 ? 8.780 27.869 -27.232 1.00 88.25 250 GLU A N 1
ATOM 2026 C CA . GLU A 1 250 ? 8.237 28.837 -26.285 1.00 88.25 250 GLU A CA 1
ATOM 2027 C C . GLU A 1 250 ? 6.800 28.475 -25.872 1.00 88.25 250 GLU A C 1
ATOM 2029 O O . GLU A 1 250 ? 6.511 28.389 -24.672 1.00 88.25 250 GLU A O 1
ATOM 2034 N N . ARG A 1 251 ? 5.911 28.164 -26.829 1.00 86.75 251 ARG A N 1
ATOM 2035 C CA . ARG A 1 251 ? 4.531 27.723 -26.536 1.00 86.75 251 ARG A CA 1
ATOM 2036 C C . ARG A 1 251 ? 4.481 26.440 -25.707 1.00 86.75 251 ARG A C 1
ATOM 2038 O O . ARG A 1 251 ? 3.693 26.356 -24.764 1.00 86.75 251 ARG A O 1
ATOM 2045 N N . LEU A 1 252 ? 5.306 25.444 -26.027 1.00 83.75 252 LEU A N 1
ATOM 2046 C CA . LEU A 1 252 ? 5.371 24.195 -25.261 1.00 83.75 252 LEU A CA 1
ATOM 2047 C C . LEU A 1 252 ? 5.864 24.447 -23.833 1.00 83.75 252 LEU A C 1
ATOM 2049 O O . LEU A 1 252 ? 5.243 23.970 -22.883 1.00 83.75 252 LEU A O 1
ATOM 2053 N N . SER A 1 253 ? 6.904 25.267 -23.662 1.00 85.75 253 SER A N 1
ATOM 2054 C CA . SER A 1 253 ? 7.406 25.660 -22.339 1.00 85.75 253 SER A CA 1
ATOM 2055 C C . SER A 1 253 ? 6.345 26.403 -21.518 1.00 85.75 253 SER A C 1
ATOM 2057 O O . SER A 1 253 ? 6.243 26.235 -20.301 1.00 85.75 253 SER A O 1
ATOM 2059 N N . TYR A 1 254 ? 5.519 27.222 -22.174 1.00 86.19 254 TYR A N 1
ATOM 2060 C CA . TYR A 1 254 ? 4.400 27.912 -21.547 1.00 86.19 254 TYR A CA 1
ATOM 2061 C C . TYR A 1 254 ? 3.327 26.922 -21.077 1.00 86.19 254 TYR A C 1
ATOM 2063 O O . TYR A 1 254 ? 2.933 26.965 -19.911 1.00 86.19 254 TYR A O 1
ATOM 2071 N N . HIS A 1 255 ? 2.911 25.984 -21.933 1.00 81.00 255 HIS A N 1
ATOM 2072 C CA . HIS A 1 255 ? 1.958 24.936 -21.559 1.00 81.00 255 HIS A CA 1
ATOM 2073 C C . HIS A 1 255 ? 2.481 24.037 -20.435 1.00 81.00 255 HIS A C 1
ATOM 2075 O O . HIS A 1 255 ? 1.734 23.726 -19.509 1.00 81.00 255 HIS A O 1
ATOM 2081 N N . GLN A 1 256 ? 3.763 23.669 -20.461 1.00 85.50 256 GLN A N 1
ATOM 2082 C CA . GLN A 1 256 ? 4.383 22.884 -19.395 1.00 85.50 256 GLN A CA 1
ATOM 2083 C C . GLN A 1 256 ? 4.375 23.644 -18.066 1.00 85.50 256 GLN A C 1
ATOM 2085 O O . GLN A 1 256 ? 4.005 23.075 -17.041 1.00 85.50 256 GLN A O 1
ATOM 2090 N N . ARG A 1 257 ? 4.710 24.942 -18.075 1.00 86.81 257 ARG A N 1
ATOM 2091 C CA . ARG A 1 257 ? 4.609 25.794 -16.879 1.00 86.81 257 ARG A CA 1
ATOM 2092 C C . ARG A 1 257 ? 3.177 25.873 -16.356 1.00 86.81 257 ARG A C 1
ATOM 2094 O O . ARG A 1 257 ? 2.983 25.750 -15.152 1.00 86.81 257 ARG A O 1
ATOM 2101 N N . GLN A 1 258 ? 2.180 26.020 -17.229 1.00 84.38 258 GLN A N 1
ATOM 2102 C CA . GLN A 1 258 ? 0.773 26.000 -16.814 1.00 84.38 258 GLN A CA 1
ATOM 2103 C C . GLN A 1 258 ? 0.358 24.650 -16.217 1.00 84.38 258 GLN A C 1
ATOM 2105 O O . GLN A 1 258 ? -0.286 24.615 -15.172 1.00 84.38 258 GLN A O 1
ATOM 2110 N N . SER A 1 259 ? 0.752 23.537 -16.840 1.00 84.00 259 SER A N 1
ATOM 2111 C CA . SER A 1 259 ? 0.476 22.194 -16.319 1.00 84.00 259 SER A CA 1
ATOM 2112 C C . SER A 1 259 ? 1.143 21.970 -14.962 1.00 84.00 259 SER A C 1
ATOM 2114 O O . SER A 1 259 ? 0.523 21.395 -14.070 1.00 84.00 259 SER A O 1
ATOM 2116 N N . GLN A 1 260 ? 2.379 22.444 -14.779 1.00 87.81 260 GLN A N 1
ATOM 2117 C CA . GLN A 1 260 ? 3.077 22.369 -13.496 1.00 87.81 260 GLN A CA 1
ATOM 2118 C C . GLN A 1 260 ? 2.363 23.207 -12.433 1.00 87.81 260 GLN A C 1
ATOM 2120 O O . GLN A 1 260 ? 2.116 22.715 -11.340 1.00 87.81 260 GLN A O 1
ATOM 2125 N N . GLN A 1 261 ? 1.949 24.432 -12.767 1.00 90.88 261 GLN A N 1
ATOM 2126 C CA . GLN A 1 261 ? 1.161 25.276 -11.865 1.00 90.88 261 GLN A CA 1
ATOM 2127 C C . GLN A 1 261 ? -0.155 24.604 -11.448 1.00 90.88 261 GLN A C 1
ATOM 2129 O O . GLN A 1 261 ? -0.537 24.679 -10.282 1.00 90.88 261 GLN A O 1
ATOM 2134 N N . GLN A 1 262 ? -0.844 23.927 -12.373 1.00 87.25 262 GLN A N 1
ATOM 2135 C CA . GLN A 1 262 ? -2.048 23.154 -12.056 1.00 87.25 262 GLN A CA 1
ATOM 2136 C C . GLN A 1 262 ? -1.739 21.964 -11.140 1.00 87.25 262 GLN A C 1
ATOM 2138 O O . GLN A 1 262 ? -2.461 21.747 -10.168 1.00 87.25 262 GLN A O 1
ATOM 2143 N N . ALA A 1 263 ? -0.662 21.221 -11.406 1.00 88.94 263 ALA A N 1
ATOM 2144 C CA . ALA A 1 263 ? -0.230 20.111 -10.560 1.00 88.94 263 ALA A CA 1
ATOM 2145 C C . ALA A 1 263 ? 0.141 20.581 -9.143 1.00 88.94 263 ALA A C 1
ATOM 2147 O O . ALA A 1 263 ? -0.285 19.974 -8.160 1.00 88.94 263 ALA A O 1
ATOM 2148 N N . ASP A 1 264 ? 0.856 21.700 -9.026 1.00 90.00 264 ASP A N 1
ATOM 2149 C CA . ASP A 1 264 ? 1.222 22.308 -7.745 1.00 90.00 264 ASP A CA 1
ATOM 2150 C C . ASP A 1 264 ? -0.018 22.791 -6.982 1.00 90.00 264 ASP A C 1
ATOM 2152 O O . ASP A 1 264 ? -0.115 22.609 -5.766 1.00 90.00 264 ASP A O 1
ATOM 2156 N N . LEU A 1 265 ? -0.999 23.369 -7.684 1.00 91.06 265 LEU A N 1
ATOM 2157 C CA . LEU A 1 265 ? -2.278 23.756 -7.094 1.00 91.06 265 LEU A CA 1
ATOM 2158 C C . LEU A 1 265 ? -3.023 22.536 -6.539 1.00 91.06 265 LEU A C 1
ATOM 2160 O O . LEU A 1 265 ? -3.465 22.579 -5.392 1.00 91.06 265 LEU A O 1
ATOM 2164 N N . ILE A 1 266 ? -3.116 21.446 -7.308 1.00 89.94 266 ILE A N 1
ATOM 2165 C CA . ILE A 1 266 ? -3.733 20.185 -6.862 1.00 89.94 266 ILE A CA 1
ATOM 2166 C C . ILE A 1 266 ? -3.002 19.644 -5.627 1.00 89.94 266 ILE A C 1
ATOM 2168 O O . ILE A 1 266 ? -3.639 19.356 -4.614 1.00 89.94 266 ILE A O 1
ATOM 2172 N N . ALA A 1 267 ? -1.668 19.596 -5.655 1.00 91.69 267 ALA A N 1
ATOM 2173 C CA . ALA A 1 267 ? -0.864 19.133 -4.526 1.00 91.69 267 ALA A CA 1
ATOM 2174 C C . ALA A 1 267 ? -1.060 20.001 -3.268 1.00 91.69 267 ALA A C 1
ATOM 2176 O O . ALA A 1 267 ? -1.130 19.486 -2.149 1.00 91.69 267 ALA A O 1
ATOM 2177 N N . ASN A 1 268 ? -1.178 21.320 -3.428 1.00 94.62 268 ASN A N 1
ATOM 2178 C CA . ASN A 1 268 ? -1.460 22.237 -2.325 1.00 94.62 268 ASN A CA 1
ATOM 2179 C C . ASN A 1 268 ? -2.889 22.072 -1.786 1.00 94.62 268 ASN A C 1
ATOM 2181 O O . ASN A 1 268 ? -3.083 22.106 -0.569 1.00 94.62 268 ASN A O 1
ATOM 2185 N N . MET A 1 269 ? -3.879 21.839 -2.654 1.00 90.69 269 MET A N 1
ATOM 2186 C CA . MET A 1 269 ? -5.250 21.525 -2.241 1.00 90.69 269 MET A CA 1
ATOM 2187 C C . MET A 1 269 ? -5.323 20.209 -1.461 1.00 90.69 269 MET A C 1
ATOM 2189 O O . MET A 1 269 ? -6.019 20.145 -0.446 1.00 90.69 269 MET A O 1
ATOM 2193 N N . ASP A 1 270 ? -4.568 19.186 -1.864 1.00 91.00 270 ASP A N 1
ATOM 2194 C CA . ASP A 1 270 ? -4.493 17.918 -1.134 1.00 91.00 270 ASP A CA 1
ATOM 2195 C C . ASP A 1 270 ? -3.854 18.087 0.250 1.00 91.00 270 ASP A C 1
ATOM 2197 O O . ASP A 1 270 ? -4.379 17.567 1.239 1.00 91.00 270 ASP A O 1
ATOM 2201 N N . LYS A 1 271 ? -2.780 18.880 0.360 1.00 92.69 271 LYS A N 1
ATOM 2202 C CA . LYS A 1 271 ? -2.185 19.241 1.660 1.00 92.69 271 LYS A CA 1
ATOM 2203 C C . LYS A 1 271 ? -3.182 19.979 2.555 1.00 92.69 271 LYS A C 1
ATOM 2205 O O . LYS A 1 271 ? -3.309 19.643 3.733 1.00 92.69 271 LYS A O 1
ATOM 2210 N N . LEU A 1 272 ? -3.918 20.948 2.005 1.00 93.81 272 LEU A N 1
ATOM 2211 C CA . LEU A 1 272 ? -4.955 21.675 2.741 1.00 93.81 272 LEU A CA 1
ATOM 2212 C C . LEU A 1 272 ? -6.062 20.725 3.217 1.00 93.81 272 LEU A C 1
ATOM 2214 O O . LEU A 1 272 ? -6.433 20.753 4.390 1.00 93.81 272 LEU A O 1
ATOM 2218 N N . ARG A 1 273 ? -6.544 19.833 2.343 1.00 94.12 273 ARG A N 1
ATOM 2219 C CA . ARG A 1 273 ? -7.546 18.814 2.683 1.00 94.12 273 ARG A CA 1
ATOM 2220 C C . ARG A 1 273 ? -7.069 17.922 3.829 1.00 94.12 273 ARG A C 1
ATOM 2222 O O . ARG A 1 273 ? -7.826 17.694 4.771 1.00 94.12 273 ARG A O 1
ATOM 2229 N N . GLN A 1 274 ? -5.832 17.433 3.772 1.00 93.62 274 GLN A N 1
ATOM 2230 C CA . GLN A 1 274 ? -5.249 16.607 4.835 1.00 93.62 274 GLN A CA 1
ATOM 2231 C C . GLN A 1 274 ? -5.140 17.374 6.158 1.00 93.62 274 GLN A C 1
ATOM 2233 O O . GLN A 1 274 ? -5.507 16.838 7.203 1.00 93.62 274 GLN A O 1
ATOM 2238 N N . SER A 1 275 ? -4.700 18.634 6.113 1.00 94.69 275 SER A N 1
ATOM 2239 C CA . SER A 1 275 ? -4.608 19.498 7.293 1.00 94.69 275 SER A CA 1
ATOM 2240 C C . SER A 1 275 ? -5.976 19.727 7.945 1.00 94.69 275 SER A C 1
ATOM 2242 O O . SER A 1 275 ? -6.105 19.535 9.152 1.00 94.69 275 SER A O 1
ATOM 2244 N N . VAL A 1 276 ? -7.016 20.025 7.158 1.00 92.69 276 VAL A N 1
ATOM 2245 C CA . VAL A 1 276 ? -8.392 20.196 7.661 1.00 92.69 276 VAL A CA 1
ATOM 2246 C C . VAL A 1 276 ? -8.923 18.907 8.293 1.00 92.69 276 VAL A C 1
ATOM 2248 O O . VAL A 1 276 ? -9.491 18.946 9.382 1.00 92.69 276 VAL A O 1
ATOM 2251 N N . VAL A 1 277 ? -8.718 17.751 7.652 1.00 94.69 277 VAL A N 1
ATOM 2252 C CA . VAL A 1 277 ? -9.137 16.450 8.207 1.00 94.69 277 VAL A CA 1
ATOM 2253 C C . VAL A 1 277 ? -8.436 16.164 9.537 1.00 94.69 277 VAL A C 1
ATOM 2255 O O . VAL A 1 277 ? -9.075 15.698 10.483 1.00 94.69 277 VAL A O 1
ATOM 2258 N N . GLN A 1 278 ? -7.137 16.449 9.630 1.00 92.94 278 GLN A N 1
ATOM 2259 C CA . GLN A 1 278 ? -6.369 16.228 10.850 1.00 92.94 278 GLN A CA 1
ATOM 2260 C C . GLN A 1 278 ? -6.800 17.173 11.979 1.00 92.94 278 GLN A C 1
ATOM 2262 O O . GLN A 1 278 ? -6.931 16.7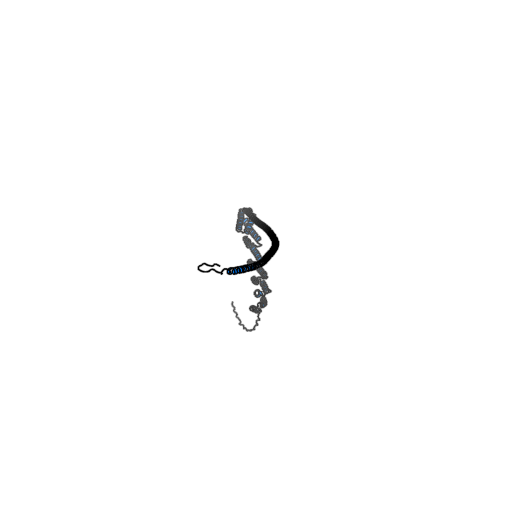30 13.121 1.00 92.94 278 GLN A O 1
ATOM 2267 N N . GLU A 1 279 ? -7.077 18.439 11.671 1.00 94.25 279 GLU A N 1
ATOM 2268 C CA . GLU A 1 279 ? -7.588 19.409 12.643 1.00 94.25 279 GLU A CA 1
ATOM 2269 C C . GLU A 1 279 ? -8.964 18.988 13.178 1.00 94.25 279 GLU A C 1
ATOM 2271 O O . GLU A 1 279 ? -9.162 18.906 14.390 1.00 94.25 279 GLU A O 1
ATOM 2276 N N . LEU A 1 280 ? -9.886 18.588 12.294 1.00 90.44 280 LEU A N 1
ATOM 2277 C CA . LEU A 1 280 ? -11.201 18.068 12.689 1.00 90.44 280 LEU A CA 1
ATOM 2278 C C . LEU A 1 280 ? -11.094 16.814 13.565 1.00 90.44 280 LEU A C 1
ATOM 2280 O O . LEU A 1 280 ? -11.847 16.661 14.528 1.00 90.44 280 LEU A O 1
ATOM 2284 N N . LYS A 1 281 ? -10.147 15.916 13.267 1.00 92.38 281 LYS A N 1
ATOM 2285 C CA . LYS A 1 281 ? -9.888 14.723 14.086 1.00 92.38 281 LYS A CA 1
ATOM 2286 C C . LYS A 1 281 ? -9.403 15.102 15.486 1.00 92.38 281 LYS A C 1
ATOM 2288 O O . LYS A 1 281 ? -9.908 14.548 16.464 1.00 92.38 281 LYS A O 1
ATOM 2293 N N . THR A 1 282 ? -8.464 16.042 15.583 1.00 92.50 282 THR A N 1
ATOM 2294 C CA . THR A 1 282 ? -7.931 16.548 16.857 1.00 92.50 282 THR A CA 1
ATOM 2295 C C . THR A 1 282 ? -9.027 17.222 17.684 1.00 92.50 282 THR A C 1
ATOM 2297 O O . THR A 1 282 ? -9.215 16.883 18.854 1.00 92.50 282 THR A O 1
ATOM 2300 N N . GLN A 1 283 ? -9.817 18.107 17.071 1.00 93.44 283 GLN A N 1
ATOM 2301 C CA . GLN A 1 283 ? -10.944 18.765 17.736 1.00 93.44 283 GLN A CA 1
ATOM 2302 C C . GLN A 1 283 ? -11.995 17.751 18.201 1.00 93.44 283 GLN A C 1
ATOM 2304 O O . GLN A 1 283 ? -12.409 17.785 19.358 1.00 93.44 283 GLN A O 1
ATOM 2309 N N . GLY A 1 284 ? -12.359 16.781 17.356 1.00 93.06 284 GLY A N 1
ATOM 2310 C CA . GLY A 1 284 ? -13.306 15.724 17.715 1.00 93.06 284 GLY A CA 1
ATOM 2311 C C . GLY A 1 284 ? -12.833 14.853 18.886 1.00 93.06 284 GLY A C 1
ATOM 2312 O O . GLY A 1 284 ? -13.638 14.473 19.739 1.00 93.06 284 GLY A O 1
ATOM 2313 N N . GLN A 1 285 ? -11.531 14.561 18.974 1.00 94.06 285 GLN A N 1
ATOM 2314 C CA . GLN A 1 285 ? -10.943 13.876 20.130 1.00 94.06 285 GLN A CA 1
ATOM 2315 C C . GLN A 1 285 ? -11.012 14.736 21.396 1.00 94.06 285 GLN A C 1
ATOM 2317 O O . GLN A 1 285 ? -11.407 14.226 22.443 1.00 94.06 285 GLN A O 1
ATOM 2322 N N . SER A 1 286 ? -10.692 16.029 21.298 1.00 94.06 286 SER A N 1
ATOM 2323 C CA . SER A 1 286 ? -10.793 16.973 22.417 1.00 94.06 286 SER A CA 1
ATOM 2324 C C . SER A 1 286 ? -12.226 17.059 22.958 1.00 94.06 286 SER A C 1
ATOM 2326 O O . SER A 1 286 ? -12.454 16.837 24.149 1.00 94.06 286 SER A O 1
ATOM 2328 N N . THR A 1 287 ? -13.220 17.240 22.079 1.00 94.25 287 THR A N 1
ATOM 2329 C CA . THR A 1 287 ? -14.643 17.249 22.452 1.00 94.25 287 THR A CA 1
ATOM 2330 C C . THR A 1 287 ? -15.067 15.942 23.118 1.00 94.25 287 THR A C 1
ATOM 2332 O O . THR A 1 287 ? -15.738 15.971 24.150 1.00 94.25 287 THR A O 1
ATOM 2335 N N . ARG A 1 288 ? -14.655 14.785 22.578 1.00 94.19 288 ARG A N 1
ATOM 2336 C CA . ARG A 1 288 ? -14.952 13.475 23.181 1.00 94.19 288 ARG A CA 1
ATOM 2337 C C . ARG A 1 288 ? -14.381 13.363 24.596 1.00 94.19 288 ARG A C 1
ATOM 2339 O O . ARG A 1 288 ? -15.086 12.898 25.489 1.00 94.19 288 ARG A O 1
ATOM 2346 N N . THR A 1 289 ? -13.140 13.799 24.805 1.00 94.50 289 THR A N 1
ATOM 2347 C CA . THR A 1 289 ? -12.494 13.800 26.124 1.00 94.50 289 THR A CA 1
ATOM 2348 C C . THR A 1 289 ? -13.222 14.720 27.104 1.00 94.50 289 THR A C 1
ATOM 2350 O O . THR A 1 289 ? -13.496 14.300 28.228 1.00 94.50 289 THR A O 1
ATOM 2353 N N . SER A 1 290 ? -13.615 15.929 26.683 1.00 94.88 290 SER A N 1
ATOM 2354 C CA . SER A 1 290 ? -14.417 16.836 27.517 1.00 94.88 290 SER A CA 1
ATOM 2355 C C . SER A 1 290 ? -15.761 16.228 27.913 1.00 94.88 290 SER A C 1
ATOM 2357 O O . SER A 1 290 ? -16.107 16.267 29.091 1.00 94.88 290 SER A O 1
ATOM 2359 N N . ILE A 1 291 ? -16.494 15.625 26.970 1.00 92.31 291 ILE A N 1
ATOM 2360 C CA . ILE A 1 291 ? -17.776 14.962 27.259 1.00 92.31 291 ILE A CA 1
ATOM 2361 C C . ILE A 1 291 ? -17.575 13.808 28.244 1.00 92.31 291 ILE A C 1
ATOM 2363 O O . ILE A 1 291 ? -18.330 13.685 29.206 1.00 92.31 291 ILE A O 1
ATOM 2367 N N . HIS A 1 292 ? -16.552 12.974 28.036 1.00 93.50 292 HIS A N 1
ATOM 2368 C CA . HIS A 1 292 ? -16.266 11.852 28.928 1.00 93.50 292 HIS A CA 1
ATOM 2369 C C . HIS A 1 292 ? -15.938 12.324 30.351 1.00 93.50 292 HIS A C 1
ATOM 2371 O O . HIS A 1 292 ? -16.515 11.821 31.313 1.00 93.50 292 HIS A O 1
ATOM 2377 N N . SER A 1 293 ? -15.069 13.330 30.481 1.00 93.62 293 SER A N 1
ATOM 2378 C CA . SER A 1 293 ? -14.694 13.913 31.772 1.00 93.62 293 SER A CA 1
ATOM 2379 C C . SER A 1 293 ? -15.895 14.538 32.490 1.00 93.62 293 SER A C 1
ATOM 2381 O O . SER A 1 293 ? -16.129 14.252 33.663 1.00 93.62 293 SER A O 1
ATOM 2383 N N . GLN A 1 294 ? -16.716 15.322 31.784 1.00 94.69 294 GLN A N 1
ATOM 2384 C CA . GLN A 1 294 ? -17.945 15.888 32.352 1.00 94.69 294 GLN A CA 1
ATOM 2385 C C . GLN A 1 294 ? -18.936 14.794 32.771 1.00 94.69 294 GLN A C 1
ATOM 2387 O O . GLN A 1 294 ? -19.530 14.883 33.845 1.00 94.69 294 GLN A O 1
ATOM 2392 N N . GLY A 1 295 ? -19.074 13.732 31.972 1.00 94.25 295 GLY A N 1
ATOM 2393 C CA . GLY A 1 295 ? -19.901 12.572 32.303 1.00 94.25 295 GLY A CA 1
ATOM 2394 C C . GLY A 1 295 ? -19.450 11.865 33.584 1.00 94.25 295 GLY A C 1
ATOM 2395 O O . GLY A 1 295 ? -20.288 11.522 34.418 1.00 94.25 295 GLY A O 1
ATOM 2396 N N . GLN A 1 296 ? -18.138 11.709 33.790 1.00 94.31 296 GLN A N 1
ATOM 2397 C CA . GLN A 1 296 ? -17.585 11.161 35.035 1.00 94.31 296 GLN A CA 1
ATOM 2398 C C . GLN A 1 296 ? -17.905 12.046 36.245 1.00 94.31 296 GLN A C 1
ATOM 2400 O O . GLN A 1 296 ? -18.349 11.533 37.271 1.00 94.31 296 GLN A O 1
ATOM 2405 N N . VAL A 1 297 ? -17.751 13.370 36.119 1.00 95.25 297 VAL A N 1
ATOM 2406 C CA . VAL A 1 297 ? -18.086 14.324 37.193 1.00 95.25 297 VAL A CA 1
ATOM 2407 C C . VAL A 1 297 ? -19.572 14.259 37.555 1.00 95.25 297 VAL A C 1
ATOM 2409 O O . VAL A 1 297 ? -19.918 14.228 38.738 1.00 95.25 297 VAL A O 1
ATOM 2412 N N . ILE A 1 298 ? -20.461 14.195 36.559 1.00 93.69 298 ILE A N 1
ATOM 2413 C CA . ILE A 1 298 ? -21.907 14.039 36.779 1.00 93.69 298 ILE A CA 1
ATOM 2414 C C . ILE A 1 298 ? -22.203 12.716 37.493 1.00 93.69 298 ILE A C 1
ATOM 2416 O O . ILE A 1 298 ? -22.928 12.713 38.487 1.00 93.69 298 ILE A O 1
ATOM 2420 N N . SER A 1 299 ? -21.619 11.607 37.032 1.00 94.75 299 SER A N 1
ATOM 2421 C CA . SER A 1 299 ? -21.804 10.286 37.644 1.00 94.75 299 SER A CA 1
ATOM 2422 C C . SER A 1 299 ? -21.374 10.272 39.112 1.00 94.75 299 SER A C 1
ATOM 2424 O O . SER A 1 299 ? -22.109 9.775 39.966 1.00 94.75 299 SER A O 1
ATOM 2426 N N . GLU A 1 300 ? -20.214 10.850 39.429 1.00 95.06 300 GLU A N 1
ATOM 2427 C CA . GLU A 1 300 ? -19.715 10.914 40.807 1.00 95.06 300 GLU A CA 1
ATOM 2428 C C . GLU A 1 300 ? -20.574 11.838 41.682 1.00 95.06 300 GLU A C 1
ATOM 2430 O O . GLU A 1 300 ? -20.842 11.534 42.847 1.00 95.06 300 GLU A O 1
ATOM 2435 N N . THR A 1 301 ? -21.086 12.932 41.108 1.00 95.19 301 THR A N 1
ATOM 2436 C CA . THR A 1 301 ? -22.016 13.839 41.795 1.00 95.19 301 THR A CA 1
ATOM 2437 C C . THR A 1 301 ? -23.320 13.124 42.139 1.00 95.19 301 THR A C 1
ATOM 2439 O O . THR A 1 301 ? -23.772 13.201 43.281 1.00 95.19 301 THR A O 1
ATOM 2442 N N . ILE A 1 302 ? -23.906 12.386 41.189 1.00 93.38 302 ILE A N 1
ATOM 2443 C CA . ILE A 1 302 ? -25.127 11.597 41.411 1.00 93.38 302 ILE A CA 1
ATOM 2444 C C . ILE A 1 302 ? -24.892 10.550 42.500 1.00 93.38 302 ILE A C 1
ATOM 2446 O O . ILE A 1 302 ? -25.689 10.458 43.432 1.00 93.38 302 ILE A O 1
ATOM 2450 N N . LYS A 1 303 ? -23.784 9.805 42.428 1.00 94.56 303 LYS A N 1
ATOM 2451 C CA . LYS A 1 303 ? -23.414 8.803 43.436 1.00 94.56 303 LYS A CA 1
ATOM 2452 C C . LYS A 1 303 ? -23.284 9.422 44.828 1.00 94.56 303 LYS A C 1
ATOM 2454 O O . LYS A 1 303 ? -23.893 8.932 45.775 1.00 94.56 303 LYS A O 1
ATOM 2459 N N . THR A 1 304 ? -22.549 10.527 44.941 1.00 94.88 304 THR A N 1
ATOM 2460 C CA . THR A 1 304 ? -22.342 11.237 46.211 1.00 94.88 304 THR A CA 1
ATOM 2461 C C . THR A 1 304 ? -23.662 11.742 46.793 1.00 94.88 304 THR A C 1
ATOM 2463 O O . THR A 1 304 ? -23.909 11.609 47.991 1.00 94.88 304 THR A O 1
ATOM 2466 N N . GLN A 1 305 ? -24.533 12.324 45.964 1.00 94.38 305 GLN A N 1
ATOM 2467 C CA . GLN A 1 305 ? -25.838 12.805 46.423 1.00 94.38 305 GLN A CA 1
ATOM 2468 C C . GLN A 1 305 ? -26.778 11.653 46.794 1.00 94.38 305 GLN A C 1
ATOM 2470 O O . GLN A 1 305 ? -27.491 11.757 47.789 1.00 94.38 305 GLN A O 1
ATOM 2475 N N . GLY A 1 306 ? -26.731 10.536 46.062 1.00 95.25 306 GLY A N 1
ATOM 2476 C CA . GLY A 1 306 ? -27.457 9.312 46.401 1.00 95.25 306 GLY A CA 1
ATOM 2477 C C . GLY A 1 306 ? -27.069 8.773 47.778 1.00 95.25 306 GLY A C 1
ATOM 2478 O O . GLY A 1 306 ? -27.946 8.533 48.602 1.00 95.25 306 GLY A O 1
ATOM 2479 N N . GLN A 1 307 ? -25.769 8.693 48.074 1.00 95.31 307 GLN A N 1
ATOM 2480 C CA . GLN A 1 307 ? -25.266 8.272 49.390 1.00 95.31 307 GLN A CA 1
ATOM 2481 C C . GLN A 1 307 ? -25.703 9.219 50.517 1.00 95.31 307 GLN A C 1
ATOM 2483 O O . GLN A 1 307 ? -26.086 8.772 51.597 1.00 95.31 307 GLN A O 1
ATOM 2488 N N . LYS A 1 308 ? -25.682 10.538 50.278 1.00 94.25 308 LYS A N 1
ATOM 2489 C CA . LYS A 1 308 ? -26.176 11.524 51.255 1.00 94.25 308 LYS A CA 1
ATOM 2490 C C . LYS A 1 308 ? -27.670 11.361 51.526 1.00 94.25 308 LYS A C 1
ATOM 2492 O O . LYS A 1 308 ? -28.089 11.452 52.679 1.00 94.25 308 LYS A O 1
ATOM 2497 N N . LEU A 1 309 ? -28.463 11.121 50.482 1.00 94.38 309 LEU A N 1
ATOM 2498 C CA . LEU A 1 309 ? -29.898 10.880 50.607 1.00 94.38 309 LEU A CA 1
ATOM 2499 C C . LEU A 1 309 ? -30.179 9.591 51.387 1.00 94.38 309 LEU A C 1
ATOM 2501 O O . LEU A 1 309 ? -30.974 9.620 52.323 1.00 94.38 309 LEU A O 1
ATOM 2505 N N . GLU A 1 310 ? -29.498 8.495 51.049 1.00 95.19 310 GLU A N 1
ATOM 2506 C CA . GLU A 1 310 ? -29.589 7.214 51.760 1.00 95.19 310 GLU A CA 1
ATOM 2507 C C . GLU A 1 310 ? -29.279 7.386 53.253 1.00 95.19 310 GLU A C 1
ATOM 2509 O O . GLU A 1 310 ? -30.094 7.020 54.102 1.00 95.19 310 GLU A O 1
ATOM 2514 N N . HIS A 1 311 ? -28.167 8.049 53.581 1.00 95.88 311 HIS A N 1
ATOM 2515 C CA . HIS A 1 311 ? -27.787 8.333 54.964 1.00 95.88 311 HIS A CA 1
ATOM 2516 C C . HIS A 1 311 ? -28.823 9.200 55.699 1.00 95.88 311 HIS A C 1
ATOM 2518 O O . HIS A 1 311 ? -29.139 8.946 56.864 1.00 95.88 311 HIS A O 1
ATOM 2524 N N . SER A 1 312 ? -29.388 10.207 55.024 1.00 95.31 312 SER A N 1
ATOM 2525 C CA . SER A 1 312 ? -30.441 11.053 55.594 1.00 95.31 312 SER A CA 1
ATOM 2526 C C . SER A 1 312 ? -31.719 10.262 55.881 1.00 95.31 312 SER A C 1
ATOM 2528 O O . SER A 1 312 ? -32.335 10.469 56.928 1.00 95.31 312 SER A O 1
ATOM 2530 N N . ILE A 1 313 ? -32.122 9.363 54.977 1.00 92.44 313 ILE A N 1
ATOM 2531 C CA . ILE A 1 313 ? -33.289 8.488 55.157 1.00 92.44 313 ILE A CA 1
ATOM 2532 C C . ILE A 1 313 ? -33.053 7.533 56.327 1.00 92.44 313 ILE A C 1
ATOM 2534 O O . ILE A 1 313 ? -33.917 7.428 57.197 1.00 92.44 313 ILE A O 1
ATOM 2538 N N . GLN A 1 314 ? -31.883 6.892 56.390 1.00 93.88 314 GLN A N 1
ATOM 2539 C CA . GLN A 1 314 ? -31.524 5.993 57.486 1.00 93.88 314 GLN A CA 1
ATOM 2540 C C . GLN A 1 314 ? -31.559 6.720 58.837 1.00 93.88 314 GLN A C 1
ATOM 2542 O O . GLN A 1 314 ? -32.260 6.287 59.749 1.00 93.88 314 GLN A O 1
ATOM 2547 N N . THR A 1 315 ? -30.880 7.865 58.940 1.00 94.25 315 THR A N 1
ATOM 2548 C CA . THR A 1 315 ? -30.826 8.671 60.172 1.00 94.25 315 THR A CA 1
ATOM 2549 C C . THR A 1 315 ? -32.224 9.098 60.626 1.00 94.25 315 THR A C 1
ATOM 2551 O O . THR A 1 315 ? -32.555 9.046 61.813 1.00 94.25 315 THR A O 1
ATOM 2554 N N . GLN A 1 316 ? -33.079 9.522 59.690 1.00 94.19 316 GLN A N 1
ATOM 2555 C CA . GLN A 1 316 ? -34.449 9.910 60.014 1.00 94.19 316 GLN A CA 1
ATOM 2556 C C . GLN A 1 316 ? -35.300 8.699 60.433 1.00 94.19 316 GLN A C 1
ATOM 2558 O O . GLN A 1 316 ? -36.095 8.812 61.366 1.00 94.19 316 GLN A O 1
ATOM 2563 N N . GLY A 1 317 ? -35.112 7.544 59.791 1.00 93.88 317 GLY A N 1
ATOM 2564 C CA . GLY A 1 317 ? -35.758 6.284 60.163 1.00 93.88 317 GLY A CA 1
ATOM 2565 C C . GLY A 1 317 ? -35.381 5.822 61.572 1.00 93.88 317 GLY A C 1
ATOM 2566 O O . GLY A 1 317 ? -36.264 5.485 62.361 1.00 93.88 317 GLY A O 1
ATOM 2567 N N . GLU A 1 318 ? -34.097 5.887 61.928 1.00 95.00 318 GLU A N 1
ATOM 2568 C CA . GLU A 1 318 ? -33.597 5.586 63.277 1.00 95.00 318 GLU A CA 1
ATOM 2569 C C . GLU A 1 318 ? -34.224 6.511 64.328 1.00 95.00 318 GLU A C 1
ATOM 2571 O O . GLU A 1 318 ? -34.721 6.038 65.351 1.00 95.00 318 GLU A O 1
ATOM 2576 N N . ARG A 1 319 ? -34.300 7.820 64.048 1.00 94.19 319 ARG A N 1
ATOM 2577 C CA . ARG A 1 319 ? -34.961 8.801 64.928 1.00 94.19 319 ARG A CA 1
ATOM 2578 C C . ARG A 1 319 ? -36.442 8.502 65.147 1.00 94.19 319 ARG A C 1
ATOM 2580 O O . ARG A 1 319 ? -36.919 8.590 66.277 1.00 94.19 319 ARG A O 1
ATOM 2587 N N . ILE A 1 320 ? -37.170 8.156 64.084 1.00 93.75 320 ILE A N 1
ATOM 2588 C CA . ILE A 1 320 ? -38.588 7.782 64.177 1.00 93.75 320 ILE A CA 1
ATOM 2589 C C . ILE A 1 320 ? -38.739 6.509 65.016 1.00 93.75 320 ILE A C 1
ATOM 2591 O O . ILE A 1 320 ? -39.548 6.487 65.941 1.00 93.75 320 ILE A O 1
ATOM 2595 N N . SER A 1 321 ? -37.931 5.482 64.743 1.00 93.50 321 SER A N 1
ATOM 2596 C CA . SER A 1 321 ? -37.939 4.220 65.492 1.00 93.50 321 SER A CA 1
ATOM 2597 C C . SER A 1 321 ? -37.671 4.442 66.984 1.00 93.50 321 SER A C 1
ATOM 2599 O O . SER A 1 321 ? -38.425 3.964 67.834 1.00 93.50 321 SER A O 1
ATOM 2601 N N . GLN A 1 322 ? -36.663 5.254 67.316 1.00 94.88 322 GLN A N 1
ATOM 2602 C CA . GLN A 1 322 ? -36.347 5.616 68.696 1.00 94.88 322 GLN A CA 1
ATOM 2603 C C . GLN A 1 322 ? -37.494 6.387 69.362 1.00 94.88 322 GLN A C 1
ATOM 2605 O O . GLN A 1 322 ? -37.846 6.091 70.502 1.00 94.88 322 GLN A O 1
ATOM 2610 N N . SER A 1 323 ? -38.116 7.334 68.654 1.00 94.38 323 SER A N 1
ATOM 2611 C CA . SER A 1 323 ? -39.265 8.085 69.169 1.00 94.38 323 SER A CA 1
ATOM 2612 C C . SER A 1 323 ? -40.455 7.173 69.477 1.00 94.38 323 SER A C 1
ATOM 2614 O O . SER A 1 323 ? -41.021 7.274 70.567 1.00 94.38 323 SER A O 1
ATOM 2616 N N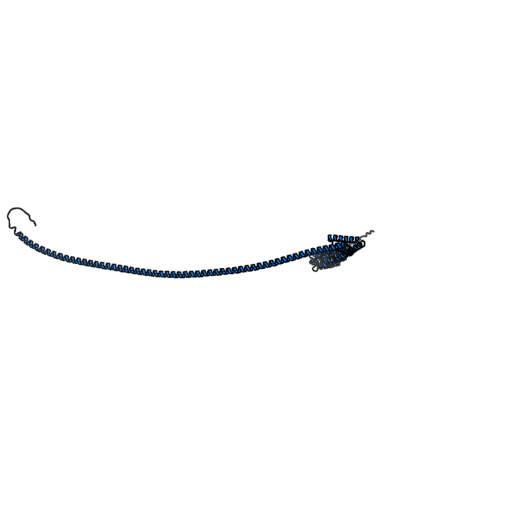 . ILE A 1 324 ? -40.781 6.241 68.573 1.00 92.00 324 ILE A N 1
ATOM 2617 C CA . ILE A 1 324 ? -41.823 5.224 68.783 1.00 92.00 324 ILE A CA 1
ATOM 2618 C C . ILE A 1 324 ? -41.485 4.359 70.000 1.00 92.00 324 ILE A C 1
ATOM 2620 O O . ILE A 1 324 ? -42.351 4.125 70.841 1.00 92.00 324 ILE A O 1
ATOM 2624 N N . HIS A 1 325 ? -40.233 3.911 70.130 1.00 93.38 325 HIS A N 1
ATOM 2625 C CA . HIS A 1 325 ? -39.796 3.098 71.264 1.00 93.38 325 HIS A CA 1
ATOM 2626 C C . HIS A 1 325 ? -39.955 3.840 72.598 1.00 93.38 325 HIS A C 1
ATOM 2628 O O . HIS A 1 325 ? -40.561 3.310 73.528 1.00 93.38 325 HIS A O 1
ATOM 2634 N N . THR A 1 326 ? -39.472 5.083 72.684 1.00 93.12 326 THR A N 1
ATOM 2635 C CA . THR A 1 326 ? -39.593 5.913 73.891 1.00 93.12 326 THR A CA 1
ATOM 2636 C C . THR A 1 326 ? -41.054 6.192 74.243 1.00 93.12 326 THR A C 1
ATOM 2638 O O . THR A 1 326 ? -41.437 6.053 75.404 1.00 93.12 326 THR A O 1
ATOM 2641 N N . GLN A 1 327 ? -41.891 6.542 73.262 1.00 92.62 327 GLN A N 1
ATOM 2642 C CA . GLN A 1 327 ? -43.324 6.752 73.492 1.00 92.62 327 GLN A CA 1
ATOM 2643 C C . GLN A 1 327 ? -44.024 5.462 73.940 1.00 92.62 327 GLN A C 1
ATOM 2645 O O . GLN A 1 327 ? -44.822 5.494 74.875 1.00 92.62 327 GLN A O 1
ATOM 2650 N N . GLY A 1 328 ? -43.689 4.322 73.329 1.00 92.56 328 GLY A N 1
ATOM 2651 C CA . GLY A 1 328 ? -44.203 3.009 73.715 1.00 92.56 328 GLY A CA 1
ATOM 2652 C C . GLY A 1 328 ? -43.838 2.636 75.152 1.00 92.56 328 GLY A C 1
ATOM 2653 O O . GLY A 1 328 ? -44.710 2.219 75.912 1.00 92.56 328 GLY A O 1
ATOM 2654 N N . GLN A 1 329 ? -42.585 2.856 75.564 1.00 92.81 329 GLN A N 1
ATOM 2655 C CA . GLN A 1 329 ? -42.161 2.662 76.956 1.00 92.81 329 GLN A CA 1
ATOM 2656 C C . GLN A 1 329 ? -42.909 3.585 77.923 1.00 92.81 329 GLN A C 1
ATOM 2658 O O . GLN A 1 329 ? -43.368 3.124 78.967 1.00 92.81 329 GLN A O 1
ATOM 2663 N N . GLY A 1 330 ? -43.087 4.860 77.566 1.00 92.75 330 GLY A N 1
ATOM 2664 C CA . GLY A 1 330 ? -43.874 5.800 78.368 1.00 92.75 330 GLY A CA 1
ATOM 2665 C C . GLY A 1 330 ? -45.327 5.348 78.542 1.00 92.75 330 GLY A C 1
ATOM 2666 O O . GLY A 1 330 ? -45.878 5.441 79.636 1.00 92.75 330 GLY A O 1
ATOM 2667 N N . MET A 1 331 ? -45.935 4.789 77.492 1.00 90.31 331 MET A N 1
ATOM 2668 C CA . MET A 1 331 ? -47.289 4.238 77.560 1.00 90.31 331 MET A CA 1
ATOM 2669 C C . MET A 1 331 ? -47.366 2.996 78.457 1.00 90.31 331 MET A C 1
ATOM 2671 O O . MET A 1 331 ? -48.289 2.897 79.262 1.00 90.31 331 MET A O 1
ATOM 2675 N N . ILE A 1 332 ? -46.395 2.079 78.369 1.00 92.50 332 ILE A N 1
ATOM 2676 C CA . ILE A 1 332 ? -46.313 0.903 79.254 1.00 92.50 332 ILE A CA 1
ATOM 2677 C C . ILE A 1 332 ? -46.224 1.345 80.720 1.00 92.50 332 ILE A C 1
ATOM 2679 O O . ILE A 1 332 ? -47.011 0.885 81.543 1.00 92.50 332 ILE A O 1
ATOM 2683 N N . GLN A 1 333 ? -45.340 2.296 81.036 1.00 92.06 333 GLN A N 1
ATOM 2684 C CA . GLN A 1 333 ? -45.202 2.837 82.39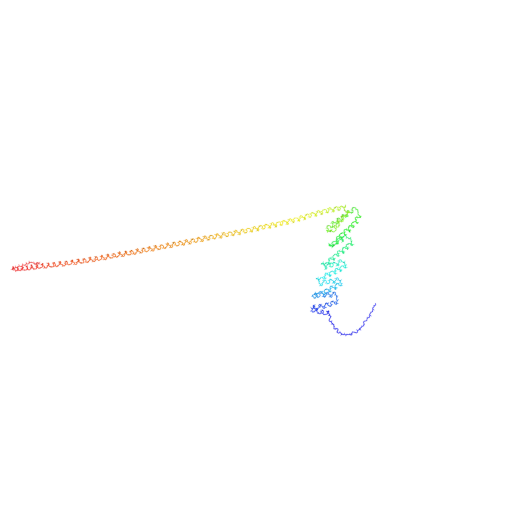2 1.00 92.06 333 GLN A CA 1
ATOM 2685 C C . GLN A 1 333 ? -46.495 3.500 82.886 1.00 92.06 333 GLN A C 1
ATOM 2687 O O . GLN A 1 333 ? -46.905 3.286 84.026 1.00 92.06 333 GLN A O 1
ATOM 2692 N N . ALA A 1 334 ? -47.170 4.279 82.035 1.00 90.25 334 ALA A N 1
ATOM 2693 C CA . ALA A 1 334 ? -48.449 4.895 82.383 1.00 90.25 334 ALA A CA 1
ATOM 2694 C C . ALA A 1 334 ? -49.532 3.842 82.680 1.00 90.25 334 ALA A C 1
ATOM 2696 O O . ALA A 1 334 ? -50.275 3.980 83.654 1.00 90.25 334 ALA A O 1
ATOM 2697 N N . ILE A 1 335 ? -49.591 2.768 81.884 1.00 91.12 335 ILE A N 1
ATOM 2698 C CA . ILE A 1 335 ? -50.498 1.635 82.111 1.00 91.12 335 ILE A CA 1
ATOM 2699 C C . ILE A 1 335 ? -50.179 0.943 83.442 1.00 91.12 335 ILE A C 1
ATOM 2701 O O . ILE A 1 335 ? -51.101 0.677 84.210 1.00 91.12 335 ILE A O 1
ATOM 2705 N N . GLU A 1 336 ? -48.907 0.686 83.754 1.00 91.00 336 GLU A N 1
ATOM 2706 C CA . GLU A 1 336 ? -48.497 0.077 85.028 1.00 91.00 336 GLU A CA 1
ATOM 2707 C C . GLU A 1 336 ? -48.886 0.943 86.233 1.00 91.00 336 GLU A C 1
ATOM 2709 O O . GLU A 1 336 ? -49.460 0.437 87.201 1.00 91.00 336 GLU A O 1
ATOM 2714 N N . ILE A 1 337 ? -48.636 2.255 86.166 1.00 92.38 337 ILE A N 1
ATOM 2715 C CA . ILE A 1 337 ? -49.020 3.206 87.218 1.00 92.38 337 ILE A CA 1
ATOM 2716 C C . ILE A 1 337 ? -50.537 3.184 87.424 1.00 92.38 337 ILE A C 1
ATOM 2718 O O . ILE A 1 337 ? -50.994 3.022 88.557 1.00 92.38 337 ILE A O 1
ATOM 2722 N N . HIS A 1 338 ? -51.322 3.300 86.351 1.00 90.69 338 HIS A N 1
ATOM 2723 C CA . HIS A 1 338 ? -52.783 3.273 86.438 1.00 90.69 338 HIS A CA 1
ATOM 2724 C C . HIS A 1 338 ? -53.315 1.921 86.928 1.00 90.69 338 HIS A C 1
ATOM 2726 O O . HIS A 1 338 ? -54.251 1.889 87.724 1.00 90.69 338 HIS A O 1
ATOM 2732 N N . SER A 1 339 ? -52.712 0.806 86.513 1.00 91.06 339 SER A N 1
ATOM 2733 C CA . SER A 1 339 ? -53.067 -0.535 86.993 1.00 91.06 339 SER A CA 1
ATOM 2734 C C . SER A 1 339 ? -52.819 -0.672 88.498 1.00 91.06 339 SER A C 1
ATOM 2736 O O . SER A 1 339 ? -53.674 -1.169 89.234 1.00 91.06 339 SER A O 1
ATOM 2738 N N . ASN A 1 340 ? -51.683 -0.169 88.988 1.00 91.38 340 ASN A N 1
ATOM 2739 C CA . ASN A 1 340 ? -51.367 -0.154 90.416 1.00 91.38 340 ASN A CA 1
ATOM 2740 C C . ASN A 1 340 ? -52.330 0.742 91.205 1.00 91.38 340 ASN A C 1
ATOM 2742 O O . ASN A 1 340 ? -52.814 0.335 92.262 1.00 91.38 340 ASN A O 1
ATOM 2746 N N . GLN A 1 341 ? -52.658 1.926 90.682 1.00 91.19 341 GLN A N 1
ATOM 2747 C CA . GLN A 1 341 ? -53.661 2.816 91.276 1.00 91.19 341 GLN A CA 1
ATOM 2748 C C . GLN A 1 341 ? -55.040 2.151 91.335 1.00 91.19 341 GLN A C 1
ATOM 2750 O O . GLN A 1 341 ? -55.687 2.174 92.380 1.00 91.19 341 GLN A O 1
ATOM 2755 N N . LEU A 1 342 ? -55.476 1.503 90.252 1.00 91.81 342 LEU A N 1
ATOM 2756 C CA . LEU A 1 342 ? -56.737 0.764 90.211 1.00 91.81 342 LEU A CA 1
ATOM 2757 C C . LEU A 1 342 ? -56.753 -0.369 91.244 1.00 91.81 342 LEU A C 1
ATOM 2759 O O . LEU A 1 342 ? -57.725 -0.510 91.980 1.00 91.81 342 LEU A O 1
ATOM 2763 N N . SER A 1 343 ? -55.666 -1.135 91.344 1.00 92.12 343 SER A N 1
ATOM 2764 C CA . SER A 1 343 ? -55.515 -2.201 92.341 1.00 92.12 343 SER A CA 1
ATOM 2765 C C . SER A 1 343 ? -55.614 -1.665 93.777 1.00 92.12 343 SER A C 1
ATOM 2767 O O . SER A 1 343 ? -56.334 -2.225 94.605 1.00 92.12 343 SER A O 1
ATOM 2769 N N . GLN A 1 344 ? -54.978 -0.524 94.070 1.00 91.38 344 GLN A N 1
ATOM 2770 C CA . GLN A 1 344 ? -55.084 0.147 95.372 1.00 91.38 344 GLN A CA 1
ATOM 2771 C C . GLN A 1 344 ? -56.507 0.624 95.677 1.00 91.38 344 GLN A C 1
ATOM 2773 O O . GLN A 1 344 ? -56.990 0.434 96.797 1.00 91.38 344 GLN A O 1
ATOM 2778 N N . VAL A 1 345 ? -57.188 1.224 94.696 1.00 92.56 345 VAL A N 1
ATOM 2779 C CA . VAL A 1 345 ? -58.590 1.648 94.826 1.00 92.56 345 VAL A CA 1
ATOM 2780 C C . VAL A 1 345 ? -59.490 0.445 95.100 1.00 92.56 345 VAL A C 1
ATOM 2782 O O . VAL A 1 345 ? -60.278 0.490 96.043 1.00 92.56 345 VAL A O 1
ATOM 2785 N N . LEU A 1 346 ? -59.339 -0.648 94.347 1.00 90.12 346 LEU A N 1
ATOM 2786 C CA . LEU A 1 346 ? -60.101 -1.884 94.550 1.00 90.12 346 LEU A CA 1
ATOM 2787 C C . LEU A 1 346 ? -59.845 -2.493 95.932 1.00 90.12 346 LEU A C 1
ATOM 2789 O O . LEU A 1 346 ? -60.793 -2.868 96.616 1.00 90.12 346 LEU A O 1
ATOM 2793 N N . ASN A 1 347 ? -58.591 -2.543 96.383 1.00 91.62 347 ASN A N 1
ATOM 2794 C CA . ASN A 1 347 ? -58.257 -3.059 97.710 1.00 91.62 347 ASN A CA 1
ATOM 2795 C C . ASN A 1 347 ? -58.862 -2.194 98.829 1.00 91.62 347 ASN A C 1
ATOM 2797 O O . ASN A 1 347 ? -59.458 -2.713 99.770 1.00 91.62 347 ASN A O 1
ATOM 2801 N N . THR A 1 348 ? -58.775 -0.868 98.693 1.00 90.69 348 THR A N 1
ATOM 2802 C CA . THR A 1 348 ? -59.374 0.085 99.643 1.00 90.69 348 THR A CA 1
ATOM 2803 C C . THR A 1 348 ? -60.895 -0.063 99.677 1.00 90.69 348 THR A C 1
ATOM 2805 O O . THR A 1 348 ? -61.501 -0.065 100.749 1.00 90.69 348 THR A O 1
ATOM 2808 N N . HIS A 1 349 ? -61.522 -0.224 98.509 1.00 91.38 349 HIS A N 1
ATOM 2809 C CA . HIS A 1 349 ? -62.958 -0.450 98.394 1.00 91.38 349 HIS A CA 1
ATOM 2810 C C . HIS A 1 349 ? -63.380 -1.777 99.038 1.00 91.38 349 HIS A C 1
ATOM 2812 O O . HIS A 1 349 ? -64.326 -1.787 99.820 1.00 91.38 349 HIS A O 1
ATOM 2818 N N . ASN A 1 350 ? -62.640 -2.865 98.806 1.00 91.38 350 ASN A N 1
ATOM 2819 C CA . ASN A 1 350 ? -62.882 -4.160 99.446 1.00 91.38 350 ASN A CA 1
ATOM 2820 C C . ASN A 1 350 ? -62.760 -4.080 100.974 1.00 91.38 350 ASN A C 1
ATOM 2822 O O . ASN A 1 350 ? -63.637 -4.575 101.677 1.00 91.38 350 ASN A O 1
ATOM 2826 N N . GLN A 1 351 ? -61.736 -3.403 101.503 1.00 91.44 351 GLN A N 1
ATOM 2827 C CA . GLN A 1 351 ? -61.593 -3.177 102.948 1.00 91.44 351 GLN A CA 1
ATOM 2828 C C . GLN A 1 351 ? -62.751 -2.349 103.520 1.00 91.44 351 GLN A C 1
ATOM 2830 O O . GLN A 1 351 ? -63.242 -2.618 104.620 1.00 91.44 351 GLN A O 1
ATOM 2835 N N . MET A 1 352 ? -63.210 -1.336 102.780 1.00 88.94 352 MET A N 1
ATOM 2836 C CA . MET A 1 352 ? -64.366 -0.532 103.171 1.00 88.94 352 MET A CA 1
ATOM 2837 C C . MET A 1 352 ? -65.651 -1.366 103.177 1.00 88.94 352 MET A C 1
ATOM 2839 O O . MET A 1 352 ? -66.409 -1.286 104.143 1.00 88.94 352 MET A O 1
ATOM 2843 N N . MET A 1 353 ? -65.867 -2.194 102.152 1.00 88.81 353 MET A N 1
ATOM 2844 C CA . MET A 1 353 ? -66.978 -3.144 102.086 1.00 88.81 353 MET A CA 1
ATOM 2845 C C . MET A 1 353 ? -66.930 -4.148 103.238 1.00 88.81 353 MET A C 1
ATOM 2847 O O . MET A 1 353 ? -67.943 -4.360 103.896 1.00 88.81 353 MET A O 1
ATOM 2851 N N . GLU A 1 354 ? -65.769 -4.730 103.536 1.00 91.19 354 GLU A N 1
ATOM 2852 C CA . GLU A 1 354 ? -65.593 -5.659 104.657 1.00 91.19 354 GLU A CA 1
ATOM 2853 C C . GLU A 1 354 ? -65.927 -4.982 105.993 1.00 91.19 354 GLU A C 1
ATOM 2855 O O . GLU A 1 354 ? -66.663 -5.532 106.816 1.00 91.19 354 GLU A O 1
ATOM 2860 N N . LYS A 1 355 ? -65.466 -3.741 106.189 1.00 89.44 355 LYS A N 1
ATOM 2861 C CA . LYS A 1 355 ? -65.809 -2.935 107.366 1.00 89.44 355 LYS A CA 1
ATOM 2862 C C . LYS A 1 355 ? -67.311 -2.658 107.447 1.00 89.44 355 LYS A C 1
ATOM 2864 O O . LYS A 1 355 ? -67.880 -2.800 108.528 1.00 89.44 355 LYS A O 1
ATOM 2869 N N . GLN A 1 356 ? -67.950 -2.282 106.339 1.00 89.69 356 GLN A N 1
ATOM 2870 C CA . GLN A 1 356 ? -69.397 -2.055 106.278 1.00 89.69 356 GLN A CA 1
ATOM 2871 C C . GLN A 1 356 ? -70.178 -3.337 106.579 1.00 89.69 356 GLN A C 1
ATOM 2873 O O . GLN A 1 356 ? -71.103 -3.301 107.383 1.00 89.69 356 GLN A O 1
ATOM 2878 N N . LEU A 1 357 ? -69.779 -4.478 106.014 1.00 88.69 357 LEU A N 1
ATOM 2879 C CA . LEU A 1 357 ? -70.381 -5.782 106.300 1.00 88.69 357 LEU A CA 1
ATOM 2880 C C . LEU A 1 357 ? -70.230 -6.155 107.777 1.00 88.69 357 LEU A C 1
ATOM 2882 O O . LEU A 1 357 ? -71.206 -6.555 108.409 1.00 88.69 357 LEU A O 1
ATOM 2886 N N . LYS A 1 358 ? -69.044 -5.955 108.363 1.00 89.44 358 LYS A N 1
ATOM 2887 C CA . LYS A 1 358 ? -68.802 -6.193 109.793 1.00 89.44 358 LYS A CA 1
ATOM 2888 C C . LYS A 1 358 ? -69.674 -5.301 110.676 1.00 89.44 358 LYS A C 1
ATOM 2890 O O . LYS A 1 358 ? -70.241 -5.787 111.649 1.00 89.44 358 LYS A O 1
ATOM 2895 N N . GLN A 1 359 ? -69.811 -4.021 110.333 1.00 89.19 359 GLN A N 1
ATOM 2896 C CA . GLN A 1 359 ? -70.691 -3.089 111.044 1.00 89.19 359 GLN A CA 1
ATOM 2897 C C . GLN A 1 359 ? -72.166 -3.482 110.914 1.00 89.19 359 GLN A C 1
ATOM 2899 O O . GLN A 1 359 ? -72.895 -3.446 111.902 1.00 89.19 359 GLN A O 1
ATOM 2904 N N . THR A 1 360 ? -72.606 -3.885 109.722 1.00 88.25 360 THR A N 1
ATOM 2905 C CA . THR A 1 360 ? -73.967 -4.382 109.497 1.00 88.25 360 THR A CA 1
ATOM 2906 C C . THR A 1 360 ? -74.236 -5.647 110.306 1.00 88.25 360 THR A C 1
ATOM 2908 O O . THR A 1 360 ? -75.268 -5.710 110.964 1.00 88.25 360 THR A O 1
ATOM 2911 N N . ASN A 1 361 ? -73.305 -6.605 110.346 1.00 86.19 361 ASN A N 1
ATOM 2912 C CA . ASN A 1 361 ? -73.431 -7.806 111.179 1.00 86.19 361 ASN A CA 1
ATOM 2913 C C . ASN A 1 361 ? -73.478 -7.464 112.670 1.00 86.19 361 ASN A C 1
ATOM 2915 O O . ASN A 1 361 ? -74.350 -7.959 113.367 1.00 86.19 361 ASN A O 1
ATOM 2919 N N . GLN A 1 362 ? -72.624 -6.557 113.152 1.00 87.69 362 GLN A N 1
ATOM 2920 C CA . GLN A 1 362 ? -72.679 -6.097 114.545 1.00 87.69 362 GLN A CA 1
ATOM 2921 C C . GLN A 1 362 ? -74.021 -5.444 114.887 1.00 87.69 362 GLN A C 1
ATOM 2923 O O . GLN A 1 362 ? -74.566 -5.689 115.959 1.00 87.69 362 GLN A O 1
ATOM 2928 N N . ARG A 1 363 ? -74.575 -4.630 113.979 1.00 86.38 363 ARG A N 1
ATOM 2929 C CA . ARG A 1 363 ? -75.925 -4.069 114.138 1.00 86.38 363 ARG A CA 1
ATOM 2930 C C . ARG A 1 363 ? -76.992 -5.158 114.121 1.00 86.38 363 ARG A C 1
ATOM 2932 O O . ARG A 1 363 ? -77.945 -5.067 114.883 1.00 86.38 363 ARG A O 1
ATOM 2939 N N . LEU A 1 364 ? -76.845 -6.171 113.271 1.00 88.69 364 LEU A N 1
ATOM 2940 C CA . LEU A 1 364 ? -77.750 -7.316 113.229 1.00 88.69 364 LEU A CA 1
ATOM 2941 C C . LEU A 1 364 ? -77.716 -8.084 114.558 1.00 88.69 364 LEU A C 1
ATOM 2943 O O . LEU A 1 364 ? -78.771 -8.336 115.125 1.00 88.69 364 LEU A O 1
ATOM 2947 N N . ASP A 1 365 ? -76.527 -8.376 115.087 1.00 86.62 365 ASP A N 1
ATOM 2948 C CA . ASP A 1 365 ? -76.331 -9.041 116.380 1.00 86.62 365 ASP A CA 1
ATOM 2949 C C . ASP A 1 365 ? -76.931 -8.222 117.530 1.00 86.62 365 ASP A C 1
ATOM 2951 O O . ASP A 1 365 ? -77.614 -8.771 118.393 1.00 86.62 365 ASP A O 1
ATOM 2955 N N . GLN A 1 366 ? -76.725 -6.899 117.526 1.00 86.19 366 GLN A N 1
ATOM 2956 C CA . GLN A 1 366 ? -77.339 -5.980 118.491 1.00 86.19 366 GLN A CA 1
ATOM 2957 C C . GLN A 1 366 ? -78.865 -6.017 118.408 1.00 86.19 366 GLN A C 1
ATOM 2959 O O . GLN A 1 366 ? -79.521 -6.188 119.432 1.00 86.19 366 GLN A O 1
ATOM 2964 N N . ASN A 1 367 ? -79.425 -5.925 117.200 1.00 87.56 367 ASN A N 1
ATOM 2965 C CA . ASN A 1 367 ? -80.867 -6.009 116.984 1.00 87.56 367 ASN A CA 1
ATOM 2966 C C . ASN A 1 367 ? -81.420 -7.371 117.433 1.00 87.56 367 ASN A C 1
ATOM 2968 O O . ASN A 1 367 ? -82.480 -7.425 118.045 1.00 87.56 367 ASN A O 1
ATOM 2972 N N . ILE A 1 368 ? -80.713 -8.477 117.166 1.00 85.88 368 ILE A N 1
ATOM 2973 C CA . ILE A 1 368 ? -81.099 -9.819 117.628 1.00 85.88 368 ILE A CA 1
ATOM 2974 C C . ILE A 1 368 ? -81.084 -9.877 119.159 1.00 85.88 368 ILE A C 1
ATOM 2976 O O . ILE A 1 368 ? -82.034 -10.382 119.754 1.00 85.88 368 ILE A O 1
ATOM 2980 N N . ALA A 1 369 ? -80.047 -9.343 119.807 1.00 84.44 369 ALA A N 1
ATOM 2981 C CA . ALA A 1 369 ? -79.955 -9.289 121.264 1.00 84.44 369 ALA A CA 1
ATOM 2982 C C . ALA A 1 369 ? -81.066 -8.425 121.884 1.00 84.44 369 ALA A C 1
ATOM 2984 O O . ALA A 1 369 ? 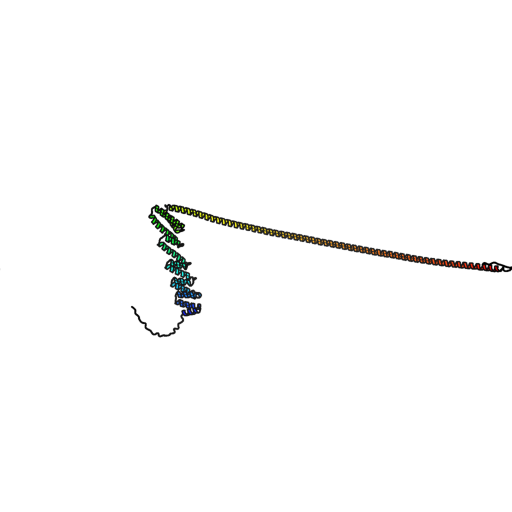-81.629 -8.796 122.914 1.00 84.44 369 ALA A O 1
ATOM 2985 N N . GLU A 1 370 ? -81.413 -7.305 121.248 1.00 84.88 370 GLU A N 1
ATOM 2986 C CA . GLU A 1 370 ? -82.509 -6.423 121.656 1.00 84.88 370 GLU A CA 1
ATOM 2987 C C . GLU A 1 370 ? -83.877 -7.096 121.479 1.00 84.88 370 GLU A C 1
ATOM 2989 O O . GLU A 1 370 ? -84.698 -7.081 122.394 1.00 84.88 370 GLU A O 1
ATOM 2994 N N . VAL A 1 371 ? -84.108 -7.780 120.355 1.00 87.19 371 VAL A N 1
ATOM 2995 C CA . VAL A 1 371 ? -85.315 -8.596 120.150 1.00 87.19 371 VAL A CA 1
ATOM 2996 C C . VAL A 1 371 ? -85.392 -9.704 121.197 1.00 87.19 371 VAL A C 1
ATOM 2998 O O . VAL A 1 371 ? -86.459 -9.933 121.765 1.00 87.19 371 VAL A O 1
ATOM 3001 N N . TYR A 1 372 ? -84.279 -10.371 121.506 1.00 83.62 372 TYR A N 1
ATOM 3002 C CA . TYR A 1 372 ? -84.236 -11.427 122.516 1.00 83.62 372 TYR A CA 1
ATOM 3003 C C . TYR A 1 372 ? -84.533 -10.890 123.923 1.00 83.62 372 TYR A C 1
ATOM 3005 O O . TYR A 1 372 ? -85.312 -11.496 124.659 1.00 83.62 372 TYR A O 1
ATOM 3013 N N . SER A 1 373 ? -83.961 -9.741 124.302 1.00 83.06 373 SER A N 1
ATOM 3014 C CA . SER A 1 373 ? -84.205 -9.114 125.607 1.00 83.06 373 SER A CA 1
ATOM 3015 C C . SER A 1 373 ? -85.636 -8.587 125.730 1.00 83.06 373 SER A C 1
ATOM 3017 O O . SER A 1 373 ? -86.284 -8.840 126.745 1.00 83.06 373 SER A O 1
ATOM 3019 N N . SER A 1 374 ? -86.166 -7.956 124.680 1.00 85.38 374 SER A N 1
ATOM 3020 C CA . SER A 1 374 ? -87.559 -7.507 124.600 1.00 85.38 374 SER A CA 1
ATOM 3021 C C . SER A 1 374 ? -88.532 -8.686 124.685 1.00 85.38 374 SER A C 1
ATOM 3023 O O . SER A 1 374 ? -89.480 -8.658 125.468 1.00 85.38 374 SER A O 1
ATOM 3025 N N . THR A 1 375 ? -88.251 -9.777 123.965 1.00 82.25 375 THR A N 1
ATOM 3026 C CA . THR A 1 375 ? -89.048 -11.014 124.016 1.00 82.25 375 THR A CA 1
ATOM 3027 C C . THR A 1 375 ? -88.997 -11.641 125.408 1.00 82.25 375 THR A C 1
ATOM 3029 O O . THR A 1 375 ? -90.032 -12.031 125.944 1.00 82.25 375 THR A O 1
ATOM 3032 N N . ARG A 1 376 ? -87.819 -11.691 126.043 1.00 84.50 376 ARG A N 1
ATOM 3033 C CA . ARG A 1 376 ? -87.667 -12.169 127.424 1.00 84.50 376 ARG A CA 1
ATOM 3034 C C . ARG A 1 376 ? -88.462 -11.318 128.411 1.00 84.50 376 ARG A C 1
ATOM 3036 O O . ARG A 1 376 ? -89.158 -11.880 129.247 1.00 84.50 376 ARG A O 1
ATOM 3043 N N . GLN A 1 377 ? -88.396 -9.993 128.302 1.00 81.00 377 GLN A N 1
ATOM 3044 C CA . GLN A 1 377 ? -89.189 -9.084 129.135 1.00 81.00 377 GLN A CA 1
ATOM 3045 C C . GLN A 1 377 ? -90.690 -9.281 128.915 1.00 81.00 377 GLN A C 1
ATOM 3047 O O . GLN A 1 377 ? -91.450 -9.298 129.881 1.00 81.00 377 GLN A O 1
ATOM 3052 N N . ALA A 1 378 ? -91.127 -9.475 127.669 1.00 77.94 378 ALA A N 1
ATOM 3053 C CA . ALA A 1 378 ? -92.518 -9.792 127.365 1.00 77.94 378 ALA A CA 1
ATOM 3054 C C . ALA A 1 378 ? -92.945 -11.119 128.017 1.00 77.94 378 ALA A C 1
ATOM 3056 O O . ALA A 1 378 ? -94.006 -11.174 128.634 1.00 77.94 378 ALA A O 1
ATOM 3057 N N . PHE A 1 379 ? -92.103 -12.157 127.966 1.00 79.88 379 PHE A N 1
ATOM 3058 C CA . PHE A 1 379 ? -92.345 -13.425 128.664 1.00 79.88 379 PHE A CA 1
ATOM 3059 C C . PHE A 1 379 ? -92.365 -13.276 130.190 1.00 79.88 379 PHE A C 1
ATOM 3061 O O . PHE A 1 379 ? -93.252 -13.831 130.829 1.00 79.88 379 PHE A O 1
ATOM 3068 N N . GLU A 1 380 ? -91.438 -12.524 130.788 1.00 79.31 380 GLU A N 1
ATOM 3069 C CA . GLU A 1 380 ? -91.432 -12.245 132.233 1.00 79.31 380 GLU A CA 1
ATOM 3070 C C . GLU A 1 380 ? -92.681 -11.464 132.657 1.00 79.31 380 GLU A C 1
ATOM 3072 O O . GLU A 1 380 ? -93.278 -11.754 133.696 1.00 79.31 380 GLU A O 1
ATOM 3077 N N . LYS A 1 381 ? -93.142 -10.527 131.824 1.00 79.88 381 LYS A N 1
ATOM 3078 C CA . LYS A 1 381 ? -94.401 -9.817 132.046 1.00 79.88 381 LYS A CA 1
ATOM 3079 C C . LYS A 1 381 ? -95.591 -10.775 131.994 1.00 79.88 381 LYS A C 1
ATOM 3081 O O . LYS A 1 381 ? -96.366 -10.813 132.938 1.00 79.88 381 LYS A O 1
ATOM 3086 N N . VAL A 1 382 ? -95.688 -11.619 130.965 1.00 79.19 382 VAL A N 1
ATOM 3087 C CA . VAL A 1 382 ? -96.729 -12.661 130.885 1.00 79.19 382 VAL A CA 1
ATOM 3088 C C . VAL A 1 382 ? -96.672 -13.591 132.101 1.00 79.19 382 VAL A C 1
ATOM 3090 O O . VAL A 1 382 ? -97.706 -13.894 132.684 1.00 79.19 382 VAL A O 1
ATOM 3093 N N . TYR A 1 383 ? -95.481 -14.001 132.537 1.00 74.06 383 TYR A N 1
ATOM 3094 C CA . TYR A 1 383 ? -95.295 -14.874 133.697 1.00 74.06 383 TYR A CA 1
ATOM 3095 C C . TYR A 1 383 ? -95.737 -14.217 135.014 1.00 74.06 383 TYR A C 1
ATOM 3097 O O . TYR A 1 383 ? -96.422 -14.838 135.826 1.00 74.06 383 TYR A O 1
ATOM 3105 N N . THR A 1 384 ? -95.379 -12.950 135.229 1.00 77.25 384 THR A N 1
ATOM 3106 C CA . THR A 1 384 ? -95.788 -12.184 136.420 1.00 77.25 384 THR A CA 1
ATOM 3107 C C . THR A 1 384 ? -97.285 -11.883 136.423 1.00 77.25 384 THR A C 1
ATOM 3109 O O . THR A 1 384 ? -97.927 -11.997 137.466 1.00 77.25 384 THR A O 1
ATOM 3112 N N . GLU A 1 385 ? -97.864 -11.575 135.266 1.00 74.81 385 GLU A N 1
ATOM 3113 C CA . GLU A 1 385 ? -99.295 -11.320 135.095 1.00 74.81 385 GLU A CA 1
ATOM 3114 C C . GLU A 1 385 ? -100.115 -12.607 135.283 1.00 74.81 385 GLU A C 1
ATOM 3116 O O . GLU A 1 385 ? -101.127 -12.591 135.983 1.00 74.81 385 GLU A O 1
ATOM 3121 N N . MET A 1 386 ? -99.619 -13.748 134.792 1.00 70.19 386 MET A N 1
ATOM 3122 C CA . MET A 1 386 ? -100.214 -15.066 135.030 1.00 70.19 386 MET A CA 1
ATOM 3123 C C . MET A 1 386 ? -100.147 -15.464 136.513 1.00 70.19 386 MET A C 1
ATOM 3125 O O . MET A 1 386 ? -101.154 -15.902 137.063 1.00 70.19 386 MET A O 1
ATOM 3129 N N . ASN A 1 387 ? -99.017 -15.246 137.199 1.00 71.12 387 ASN A N 1
ATOM 3130 C CA . ASN A 1 387 ? -98.897 -15.491 138.645 1.00 71.12 387 ASN A CA 1
ATOM 3131 C C . ASN A 1 387 ? -99.790 -14.563 139.481 1.00 71.12 387 ASN A C 1
ATOM 3133 O O . ASN A 1 387 ? -100.379 -15.005 140.465 1.00 71.12 387 ASN A O 1
ATOM 3137 N N . SER A 1 388 ? -99.915 -13.296 139.083 1.00 73.38 388 SER A N 1
ATOM 3138 C CA . SER A 1 388 ? -100.832 -12.333 139.702 1.00 73.38 388 SER A CA 1
ATOM 3139 C C . SER A 1 388 ? -102.290 -12.772 139.544 1.00 73.38 388 SER A C 1
ATOM 3141 O O . SER A 1 388 ? -103.032 -12.814 140.525 1.00 73.38 388 SER A O 1
ATOM 3143 N N . GLN A 1 389 ? -102.690 -13.199 138.341 1.00 73.50 389 GLN A N 1
ATOM 3144 C CA . GLN A 1 389 ? -104.022 -13.761 138.099 1.00 73.50 389 GLN A CA 1
ATOM 3145 C C . GLN A 1 389 ? -104.261 -15.041 138.910 1.00 73.50 389 GLN A C 1
ATOM 3147 O O . GLN A 1 389 ? -105.328 -15.189 139.500 1.00 73.50 389 GLN A O 1
ATOM 3152 N N . MET A 1 390 ? -103.272 -15.935 139.012 1.00 65.94 390 MET A N 1
ATOM 3153 C CA . MET A 1 390 ? -103.352 -17.138 139.851 1.00 65.94 390 MET A CA 1
ATOM 3154 C C . MET A 1 390 ? -103.536 -16.786 141.337 1.00 65.94 390 MET A C 1
ATOM 3156 O O . MET A 1 390 ? -104.337 -17.418 142.028 1.00 65.94 390 MET A O 1
AT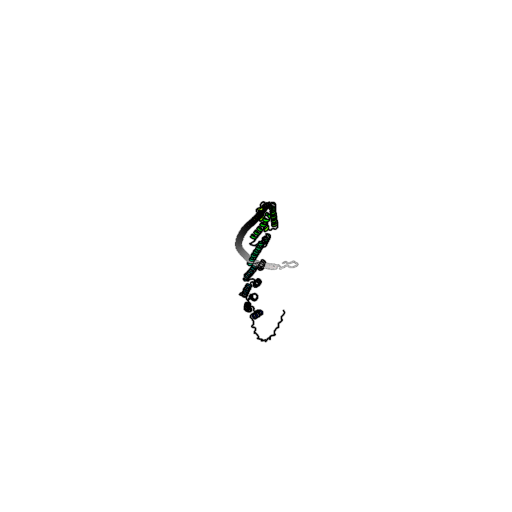OM 3160 N N . GLY A 1 391 ? -102.837 -15.752 141.817 1.00 69.88 391 GLY A N 1
ATOM 3161 C CA . GLY A 1 391 ? -102.995 -15.205 143.167 1.00 69.88 391 GLY A CA 1
ATOM 3162 C C . GLY A 1 391 ? -104.392 -14.629 143.402 1.00 69.88 391 GLY A C 1
ATOM 3163 O O . GLY A 1 391 ? -105.052 -14.997 144.370 1.00 69.88 391 GLY A O 1
ATOM 3164 N N . ALA A 1 392 ? -104.900 -13.824 142.467 1.00 72.19 392 ALA A N 1
ATOM 3165 C CA . ALA A 1 392 ? -106.254 -13.274 142.536 1.00 72.19 392 ALA A CA 1
ATOM 3166 C C . ALA A 1 392 ? -107.339 -14.369 142.520 1.00 72.19 392 ALA A C 1
ATOM 3168 O O . ALA A 1 392 ? -108.342 -14.263 143.229 1.00 72.19 392 ALA A O 1
ATOM 3169 N N . ILE A 1 393 ? -107.133 -15.449 141.756 1.00 70.69 393 ILE A N 1
ATOM 3170 C CA . ILE A 1 393 ? -108.010 -16.630 141.761 1.00 70.69 393 ILE A CA 1
ATOM 3171 C C . ILE A 1 393 ? -107.968 -17.327 143.130 1.00 70.69 393 ILE A C 1
ATOM 3173 O O . ILE A 1 393 ? -109.020 -17.676 143.668 1.00 70.69 393 ILE A O 1
ATOM 3177 N N . SER A 1 394 ? -106.782 -17.488 143.724 1.00 63.22 394 SER A N 1
ATOM 3178 C CA . SER A 1 394 ? -106.619 -18.058 145.069 1.00 63.22 394 SER A CA 1
ATOM 3179 C C . SER A 1 394 ? -107.357 -17.237 146.136 1.00 63.22 394 SER A C 1
ATOM 3181 O O . SER A 1 394 ? -108.096 -17.799 146.948 1.00 63.22 394 SER A O 1
ATOM 3183 N N . ASP A 1 395 ? -107.239 -15.908 146.098 1.00 72.12 395 ASP A N 1
ATOM 3184 C CA . ASP A 1 395 ? -107.926 -15.002 147.028 1.00 72.12 395 ASP A CA 1
ATOM 3185 C C . ASP A 1 395 ? -109.451 -15.021 146.844 1.00 72.12 395 ASP A C 1
ATOM 3187 O O . ASP A 1 395 ? -110.213 -14.979 147.818 1.00 72.12 395 ASP A O 1
ATOM 3191 N N . ALA A 1 396 ? -109.925 -15.134 145.600 1.00 70.56 396 ALA A N 1
ATOM 3192 C CA . ALA A 1 396 ? -111.346 -15.275 145.297 1.00 70.56 396 ALA A CA 1
ATOM 3193 C C . ALA A 1 396 ? -111.923 -16.591 145.853 1.00 70.56 396 ALA A C 1
ATOM 3195 O O . ALA A 1 396 ? -112.997 -16.581 146.462 1.00 70.56 396 ALA A O 1
ATOM 3196 N N . ILE A 1 397 ? -111.195 -17.705 145.717 1.00 66.25 397 ILE A N 1
ATOM 3197 C CA . ILE A 1 397 ? -111.571 -19.013 146.283 1.00 66.25 397 ILE A CA 1
ATOM 3198 C C . ILE A 1 397 ? -111.586 -18.959 147.817 1.00 66.25 397 ILE A C 1
ATOM 3200 O O . ILE A 1 397 ? -112.523 -19.458 148.453 1.00 66.25 397 ILE A O 1
ATOM 3204 N N . TYR A 1 398 ? -110.591 -18.308 148.423 1.00 68.56 398 TYR A N 1
ATOM 3205 C CA . TYR A 1 398 ? -110.517 -18.120 149.872 1.00 68.56 398 TYR A CA 1
ATOM 3206 C C . TYR A 1 398 ? -111.721 -17.326 150.406 1.00 68.56 398 TYR A C 1
ATOM 3208 O O . TYR A 1 398 ? -112.403 -17.768 151.336 1.00 68.56 398 TYR A O 1
ATOM 3216 N N . ASN A 1 399 ? -112.059 -16.205 149.764 1.00 70.69 399 ASN A N 1
ATOM 3217 C CA . ASN A 1 399 ? -113.217 -15.387 150.132 1.00 70.69 399 ASN A CA 1
ATOM 3218 C C . ASN A 1 399 ? -114.557 -16.109 149.918 1.00 70.69 399 ASN A C 1
ATOM 3220 O O . ASN A 1 399 ? -115.473 -15.964 150.732 1.00 70.69 399 ASN A O 1
ATOM 3224 N N . HIS A 1 400 ? -114.687 -16.915 148.862 1.00 73.88 400 HIS A N 1
ATOM 3225 C CA . HIS A 1 400 ? -115.895 -17.707 148.619 1.00 73.88 400 HIS A CA 1
ATOM 3226 C C . HIS A 1 400 ? -116.103 -18.785 149.698 1.00 73.88 400 HIS A C 1
ATOM 3228 O O . HIS A 1 400 ? -117.213 -18.974 150.197 1.00 73.88 400 HIS A O 1
ATOM 3234 N N . THR A 1 401 ? -115.016 -19.417 150.146 1.00 68.44 401 THR A N 1
ATOM 3235 C CA . THR A 1 401 ? -115.032 -20.420 151.225 1.00 68.44 401 THR A CA 1
ATOM 3236 C C . THR A 1 401 ? -115.438 -19.813 152.574 1.00 68.44 401 THR A C 1
ATOM 3238 O O . THR A 1 401 ? -116.174 -20.433 153.344 1.00 68.44 401 THR A O 1
ATOM 3241 N N . GLN A 1 402 ? -115.015 -18.577 152.856 1.00 67.12 402 GLN A N 1
ATOM 3242 C CA . GLN A 1 402 ? -115.419 -17.850 154.067 1.00 67.12 402 GLN A CA 1
ATOM 3243 C C . GLN A 1 402 ? -116.903 -17.464 154.050 1.00 67.12 402 GLN A C 1
ATOM 3245 O O . GLN A 1 402 ? -117.593 -17.647 155.054 1.00 67.12 402 GLN A O 1
ATOM 3250 N N . LYS A 1 403 ? -117.426 -17.017 152.900 1.00 69.69 403 LYS A N 1
ATOM 3251 C CA . LYS A 1 403 ? -118.862 -16.727 152.745 1.00 69.69 403 LYS A CA 1
ATOM 3252 C C . LYS A 1 403 ? -119.732 -17.973 152.946 1.00 69.69 403 LYS A C 1
ATOM 3254 O O . LYS A 1 403 ? -120.769 -17.878 153.596 1.00 69.69 403 LYS A O 1
ATOM 3259 N N . MET A 1 404 ? -119.288 -19.146 152.481 1.00 63.22 404 MET A N 1
ATOM 3260 C CA . MET A 1 404 ? -119.979 -20.416 152.755 1.00 63.22 404 MET A CA 1
ATOM 3261 C C . MET A 1 404 ? -119.992 -20.782 154.245 1.00 63.22 404 MET A C 1
ATOM 3263 O O . MET A 1 404 ? -121.014 -21.239 154.751 1.00 63.22 404 MET A O 1
ATOM 3267 N N . ARG A 1 405 ? -118.890 -20.557 154.976 1.00 59.25 405 ARG A N 1
ATOM 3268 C CA . ARG A 1 405 ? -118.858 -20.793 156.431 1.00 59.25 405 ARG A CA 1
ATOM 3269 C C . ARG A 1 405 ? -119.830 -19.892 157.181 1.00 59.25 405 ARG A C 1
ATOM 3271 O O . ARG A 1 405 ? -120.500 -20.379 158.081 1.00 59.25 405 ARG A O 1
ATOM 3278 N N . GLN A 1 406 ? -119.925 -18.621 156.794 1.00 62.66 406 GLN A N 1
ATOM 3279 C CA . GLN A 1 406 ? -120.856 -17.669 157.403 1.00 62.66 406 GLN A CA 1
ATOM 3280 C C . GLN A 1 406 ? -122.322 -18.060 157.160 1.00 62.66 406 GLN A C 1
ATOM 3282 O O . GLN A 1 406 ? -123.105 -18.043 158.110 1.00 62.66 406 GLN A O 1
ATOM 3287 N N . ALA A 1 407 ? -122.666 -18.506 155.946 1.00 59.66 407 ALA A N 1
ATOM 3288 C CA . ALA A 1 407 ? -124.005 -19.004 155.618 1.00 59.66 407 ALA A CA 1
ATOM 3289 C C . ALA A 1 407 ? -124.401 -20.256 156.433 1.00 59.66 407 ALA A C 1
ATOM 3291 O O . ALA A 1 407 ? -125.511 -20.322 156.954 1.00 59.66 407 ALA A O 1
ATOM 3292 N N . ALA A 1 408 ? -123.475 -21.199 156.643 1.00 56.91 408 ALA A N 1
ATOM 3293 C CA . ALA A 1 408 ? -123.731 -22.417 157.424 1.00 56.91 408 ALA A CA 1
ATOM 3294 C C . ALA A 1 408 ? -123.982 -22.153 158.928 1.00 56.91 408 ALA A C 1
ATOM 3296 O O . ALA A 1 408 ? -124.666 -22.926 159.599 1.00 56.91 408 ALA A O 1
ATOM 3297 N N . THR A 1 409 ? -123.430 -21.066 159.478 1.00 59.97 409 THR A N 1
ATOM 3298 C CA . THR A 1 409 ? -123.722 -20.606 160.849 1.00 59.97 409 THR A CA 1
ATOM 3299 C C . THR A 1 409 ? -125.097 -19.951 160.977 1.00 59.97 409 THR A C 1
ATOM 3301 O O . THR A 1 409 ? -125.759 -20.168 161.987 1.00 59.97 409 THR A O 1
ATOM 3304 N N . GLN A 1 410 ? -125.554 -19.212 159.960 1.00 59.72 410 GLN A N 1
ATOM 3305 C CA . GLN A 1 410 ? -126.872 -18.562 159.972 1.00 59.72 410 GLN A CA 1
ATOM 3306 C C . GLN A 1 410 ? -128.033 -19.566 159.860 1.00 59.72 410 GLN A C 1
ATOM 3308 O O . GLN A 1 410 ? -129.066 -19.366 160.495 1.00 59.72 410 GLN A O 1
ATOM 3313 N N . GLU A 1 411 ? -127.857 -20.680 159.141 1.00 56.03 411 GLU A N 1
ATOM 3314 C CA . GLU A 1 411 ? -128.878 -21.742 159.074 1.00 56.03 411 GLU A CA 1
ATOM 3315 C C . GLU A 1 411 ? -129.089 -22.458 160.422 1.00 56.03 411 GLU A C 1
ATOM 3317 O O . GLU A 1 411 ? -130.230 -22.717 160.803 1.00 56.03 411 GLU A O 1
ATOM 3322 N N . ARG A 1 412 ? -128.027 -22.700 161.209 1.00 58.56 412 ARG A N 1
ATOM 3323 C CA . ARG A 1 412 ? -128.157 -23.315 162.551 1.00 58.56 412 ARG A CA 1
ATOM 3324 C C . ARG A 1 412 ? -128.893 -22.430 163.559 1.00 58.56 412 ARG A C 1
ATOM 3326 O O . ARG A 1 412 ? -129.537 -22.953 164.467 1.00 58.56 412 ARG A O 1
ATOM 3333 N N . GLU A 1 413 ? -128.799 -21.109 163.417 1.00 57.38 413 GLU A N 1
ATOM 3334 C CA . GLU A 1 413 ? -129.507 -20.151 164.277 1.00 57.38 413 GLU A CA 1
ATOM 3335 C C . GLU A 1 413 ? -131.001 -20.055 163.923 1.00 57.38 413 GLU A C 1
ATOM 3337 O O . GLU A 1 413 ? -131.833 -19.916 164.822 1.00 57.38 413 GLU A O 1
ATOM 3342 N N . GLN A 1 414 ? -131.366 -20.218 162.644 1.00 56.50 414 GLN A N 1
ATOM 3343 C CA . GLN A 1 414 ? -132.768 -20.307 162.213 1.00 56.50 414 GLN A CA 1
ATOM 3344 C C . GLN A 1 414 ? -133.432 -21.633 162.616 1.00 56.50 414 GLN A C 1
ATOM 3346 O O . GLN A 1 414 ? -134.588 -21.633 163.043 1.00 56.50 414 GLN A O 1
ATOM 3351 N N . GLU A 1 415 ? -132.707 -22.752 162.559 1.00 51.34 415 GLU A N 1
ATOM 3352 C CA . GLU A 1 415 ? -133.235 -24.078 162.915 1.00 51.34 415 GLU A CA 1
ATOM 3353 C C . GLU A 1 415 ? -133.537 -24.203 164.426 1.00 51.34 415 GLU A C 1
ATOM 3355 O O . GLU A 1 415 ? -134.559 -24.767 164.824 1.00 51.34 415 GLU A O 1
ATOM 3360 N N . GLN A 1 416 ? -132.721 -23.585 165.292 1.00 57.47 416 GLN A N 1
ATOM 3361 C CA . GLN A 1 416 ? -132.965 -23.543 166.744 1.00 57.47 416 GLN A CA 1
ATOM 3362 C C . GLN A 1 416 ? -134.089 -22.580 167.166 1.00 57.47 416 GLN A C 1
ATOM 3364 O O . GLN A 1 416 ? -134.679 -22.765 168.236 1.00 57.47 416 GLN A O 1
ATOM 3369 N N . ALA A 1 417 ? -134.387 -21.558 166.359 1.00 59.72 417 ALA A N 1
ATOM 3370 C CA . ALA A 1 417 ? -135.495 -20.633 166.604 1.00 59.72 417 ALA A CA 1
ATOM 3371 C C . ALA A 1 417 ?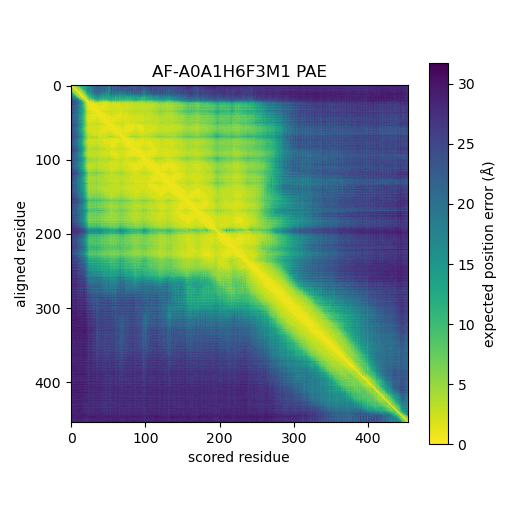 -136.853 -21.281 166.276 1.00 59.72 417 ALA A C 1
ATOM 3373 O O . ALA A 1 417 ? -137.788 -21.184 167.072 1.00 59.72 417 ALA A O 1
ATOM 3374 N N . LEU A 1 418 ? -136.926 -22.031 165.172 1.00 56.03 418 LEU A N 1
ATOM 3375 C CA . LEU A 1 418 ? -138.116 -22.792 164.766 1.00 56.03 418 LEU A CA 1
ATOM 3376 C C . LEU A 1 418 ? -138.472 -23.914 165.758 1.00 56.03 418 LEU A C 1
ATOM 3378 O O . LEU A 1 418 ? -139.648 -24.147 166.030 1.00 56.03 418 LEU A O 1
ATOM 3382 N N . PHE A 1 419 ? -137.472 -24.561 166.368 1.00 59.81 419 PHE A N 1
ATOM 3383 C CA . PHE A 1 419 ? -137.702 -25.615 167.366 1.00 59.81 419 PHE A CA 1
ATOM 3384 C C . PHE A 1 419 ? -138.300 -25.084 168.683 1.00 59.81 419 PHE A C 1
ATOM 3386 O O . PHE A 1 419 ? -139.067 -25.786 169.340 1.00 59.81 419 PHE A O 1
ATOM 3393 N N . ARG A 1 420 ? -137.987 -23.835 169.065 1.00 58.19 420 ARG A N 1
ATOM 3394 C CA . ARG A 1 420 ? -138.564 -23.179 170.253 1.00 58.19 420 ARG A CA 1
ATOM 3395 C C . ARG A 1 420 ? -140.020 -22.764 170.035 1.00 58.19 420 ARG A C 1
ATOM 3397 O O . ARG A 1 420 ? -140.841 -22.977 170.919 1.00 58.19 420 ARG A O 1
ATOM 3404 N N . GLN A 1 421 ? -140.340 -22.262 168.843 1.00 59.06 421 GLN A N 1
ATOM 3405 C CA . GLN A 1 421 ? -141.696 -21.849 168.473 1.00 59.06 421 GLN A CA 1
ATOM 3406 C C . GLN A 1 421 ? -142.670 -23.043 168.409 1.00 59.06 421 GLN A C 1
ATOM 3408 O O . GLN A 1 421 ? -143.790 -22.957 168.905 1.00 59.06 421 GLN A O 1
ATOM 3413 N N . ALA A 1 422 ? -142.214 -24.200 167.913 1.00 55.75 422 ALA A N 1
ATOM 3414 C CA . ALA A 1 422 ? -143.011 -25.432 167.895 1.00 55.75 422 ALA A CA 1
ATOM 3415 C C . ALA A 1 422 ? -143.305 -26.004 169.301 1.00 55.75 422 ALA A C 1
ATOM 3417 O O . ALA A 1 422 ? -144.291 -26.717 169.495 1.00 55.75 422 ALA A O 1
ATOM 3418 N N . GLN A 1 423 ? -142.462 -25.703 170.297 1.00 55.91 423 GLN A N 1
ATOM 3419 C CA . GLN A 1 423 ? -142.641 -26.170 171.675 1.00 55.91 423 GLN A CA 1
ATOM 3420 C C . GLN A 1 423 ? -143.669 -25.330 172.458 1.00 55.91 423 GLN A C 1
ATOM 3422 O O . GLN A 1 423 ? -144.348 -25.869 173.334 1.00 55.91 423 GLN A O 1
ATOM 3427 N N . GLU A 1 424 ? -143.820 -24.044 172.123 1.00 55.91 424 GLU A N 1
ATOM 3428 C CA . GLU A 1 424 ? -144.834 -23.152 172.708 1.00 55.91 424 GLU A CA 1
ATOM 3429 C C . GLU A 1 424 ? -146.247 -23.446 172.170 1.00 55.91 424 GLU A C 1
ATOM 3431 O O . GLU A 1 424 ? -147.187 -23.540 172.962 1.00 55.91 424 GLU A O 1
ATOM 3436 N N . GLU A 1 425 ? -146.401 -23.727 170.870 1.00 55.38 425 GLU A N 1
ATOM 3437 C CA . GLU A 1 425 ? -147.708 -24.049 170.260 1.00 55.38 425 GLU A CA 1
ATOM 3438 C C . GLU A 1 425 ? -148.288 -25.400 170.735 1.00 55.38 425 GLU A C 1
ATOM 3440 O O . GLU A 1 425 ? -149.498 -25.536 170.936 1.00 55.38 425 GLU A O 1
ATOM 3445 N N . ALA A 1 426 ? -147.440 -26.402 171.001 1.00 54.19 426 ALA A N 1
ATOM 3446 C CA . ALA A 1 426 ? -147.885 -27.711 171.495 1.00 54.19 426 ALA A CA 1
ATOM 3447 C C . ALA A 1 426 ? -148.455 -27.661 172.930 1.00 54.19 426 ALA A C 1
ATOM 3449 O O . ALA A 1 426 ? -149.331 -28.453 173.286 1.00 54.19 426 ALA A O 1
ATOM 3450 N N . SER A 1 427 ? -147.992 -26.715 173.752 1.00 54.34 427 SER A N 1
ATOM 3451 C CA . SER A 1 427 ? -148.509 -26.487 175.108 1.00 54.34 427 SER A CA 1
ATOM 3452 C C . SER A 1 427 ? -149.869 -25.775 175.084 1.00 54.34 427 SER A C 1
ATOM 3454 O O . SER A 1 427 ? -150.773 -26.106 175.856 1.00 54.34 427 SER A O 1
ATOM 3456 N N . GLU A 1 428 ? -150.061 -24.844 174.148 1.00 53.06 428 GLU A N 1
ATOM 3457 C CA . GLU A 1 428 ? -151.319 -24.108 173.983 1.00 53.06 428 GLU A CA 1
ATOM 3458 C C . GLU A 1 428 ? -152.456 -25.006 173.455 1.00 53.06 428 GLU A C 1
ATOM 3460 O O . GLU A 1 428 ? -153.609 -24.882 173.880 1.00 53.06 428 GLU A O 1
ATOM 3465 N N . LEU A 1 429 ? -152.126 -26.003 172.625 1.00 52.69 429 LEU A N 1
ATOM 3466 C CA . LEU A 1 429 ? -153.084 -26.993 172.120 1.00 52.69 429 LEU A CA 1
ATOM 3467 C C . LEU A 1 429 ? -153.609 -27.938 173.221 1.00 52.69 429 LEU A C 1
ATOM 3469 O O . LEU A 1 429 ? -154.797 -28.275 173.237 1.00 52.69 429 LEU A O 1
ATOM 3473 N N . ALA A 1 430 ? -152.769 -28.309 174.195 1.00 54.47 430 ALA A N 1
ATOM 3474 C CA . ALA A 1 430 ? -153.194 -29.100 175.355 1.00 54.47 430 ALA A CA 1
ATOM 3475 C C . ALA A 1 430 ? -154.169 -28.323 176.265 1.00 54.47 430 ALA A C 1
ATOM 3477 O O . ALA A 1 430 ? -155.068 -28.911 176.872 1.00 54.47 430 ALA A O 1
ATOM 3478 N N . ASN A 1 431 ? -154.057 -26.991 176.288 1.00 52.69 431 ASN A N 1
ATOM 3479 C CA . ASN A 1 431 ? -154.963 -26.094 177.008 1.00 52.69 431 ASN A CA 1
ATOM 3480 C C . ASN A 1 431 ? -156.363 -26.003 176.364 1.00 52.69 431 ASN A C 1
ATOM 3482 O O . ASN A 1 431 ? -157.353 -25.760 177.057 1.00 52.69 431 ASN A O 1
ATOM 3486 N N . ASN A 1 432 ? -156.474 -26.252 175.055 1.00 52.72 432 ASN A N 1
ATOM 3487 C CA . ASN A 1 432 ? -157.739 -26.151 174.321 1.00 52.72 432 ASN A CA 1
ATOM 3488 C C . ASN A 1 432 ? -158.543 -27.463 174.293 1.00 52.72 432 ASN A C 1
ATOM 3490 O O . ASN A 1 432 ? -159.775 -27.422 174.310 1.00 52.72 432 ASN A O 1
ATOM 3494 N N . GLN A 1 433 ? -157.893 -28.632 174.354 1.00 49.25 433 GLN A N 1
ATOM 3495 C CA . GLN A 1 433 ? -158.616 -29.913 174.401 1.00 49.25 433 GLN A CA 1
ATOM 3496 C C . GLN A 1 433 ? -159.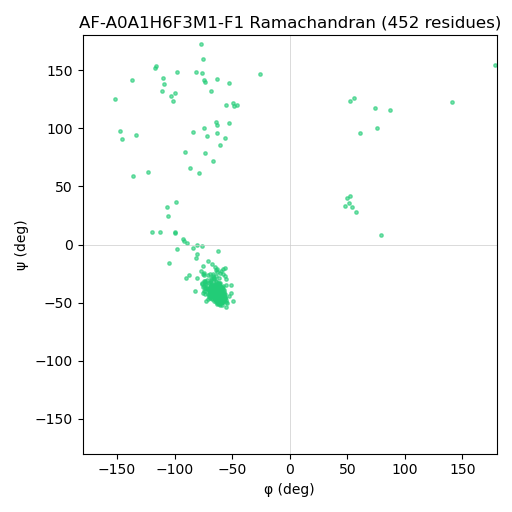324 -30.180 175.737 1.00 49.25 433 GLN A C 1
ATOM 3498 O O . GLN A 1 433 ? -160.393 -30.789 175.738 1.00 49.25 433 GLN A O 1
ATOM 3503 N N . HIS A 1 434 ? -158.819 -29.685 176.872 1.00 53.16 434 HIS A N 1
ATOM 3504 C CA . HIS A 1 434 ? -159.525 -29.883 178.146 1.00 53.16 434 HIS A CA 1
ATOM 3505 C C . HIS A 1 434 ? -160.759 -28.972 178.287 1.00 53.16 434 HIS A C 1
ATOM 3507 O O . HIS A 1 434 ? -161.733 -29.338 178.941 1.00 53.16 434 HIS A O 1
ATOM 3513 N N . LYS A 1 435 ? -160.772 -27.822 177.600 1.00 50.62 435 LYS A N 1
ATOM 3514 C CA . LYS A 1 435 ? -161.930 -26.914 177.553 1.00 50.62 435 LYS A CA 1
ATOM 3515 C C . LYS A 1 435 ? -163.079 -27.454 176.697 1.00 50.62 435 LYS A C 1
ATOM 3517 O O . LYS A 1 435 ? -164.232 -27.288 177.078 1.00 50.62 435 LYS A O 1
ATOM 3522 N N . CYS A 1 436 ? -162.782 -28.175 175.611 1.00 46.03 436 CYS A N 1
ATOM 3523 C CA . CYS A 1 436 ? -163.799 -28.817 174.766 1.00 46.03 436 CYS A CA 1
ATOM 3524 C C . CYS A 1 436 ? -164.531 -29.979 175.479 1.00 46.03 436 CYS A C 1
ATOM 3526 O O . CYS A 1 436 ? -165.630 -30.364 175.091 1.00 46.03 436 CYS A O 1
ATOM 3528 N N . ALA A 1 437 ? -163.975 -30.490 176.583 1.00 45.03 437 ALA A N 1
ATOM 3529 C CA . ALA A 1 437 ? -164.619 -31.504 177.414 1.00 45.03 437 ALA A CA 1
ATOM 3530 C C . ALA A 1 437 ? -165.612 -30.939 178.455 1.00 45.03 437 ALA A C 1
ATOM 3532 O O . ALA A 1 437 ? -166.264 -31.726 179.139 1.00 45.03 437 ALA A O 1
ATOM 3533 N N . MET A 1 438 ? -165.781 -29.611 178.576 1.00 45.97 438 MET A N 1
ATOM 3534 C CA . MET A 1 438 ? -166.821 -29.047 179.452 1.00 45.97 438 MET A CA 1
ATOM 3535 C C . MET A 1 438 ? -168.251 -29.170 178.898 1.00 45.97 438 MET A C 1
ATOM 3537 O O . MET A 1 438 ? -169.194 -29.181 179.682 1.00 45.97 438 MET A O 1
ATOM 3541 N N . GLU A 1 439 ? -168.476 -29.240 177.587 1.00 54.31 439 GLU A N 1
ATOM 3542 C CA . GLU A 1 439 ? -169.752 -28.735 177.038 1.00 54.31 439 GLU A CA 1
ATOM 3543 C C . GLU A 1 439 ? -170.708 -29.785 176.445 1.00 54.31 439 GLU A C 1
ATOM 3545 O O . GLU A 1 439 ? -171.747 -29.437 175.891 1.00 54.31 439 GLU A O 1
ATOM 3550 N N . LEU A 1 440 ? -170.443 -31.080 176.651 1.00 42.34 440 LEU A N 1
ATOM 3551 C CA . LEU A 1 440 ? -171.335 -32.193 176.268 1.00 42.34 440 LEU A CA 1
ATOM 3552 C C . LEU A 1 440 ? -172.176 -32.720 177.451 1.00 42.34 440 LEU A C 1
ATOM 3554 O O . LEU A 1 440 ? -172.445 -33.913 177.566 1.00 42.34 440 LEU A O 1
ATOM 3558 N N . ALA A 1 441 ? -172.607 -31.816 178.338 1.00 45.84 441 ALA A N 1
ATOM 3559 C CA . ALA A 1 441 ? -173.403 -32.130 179.531 1.00 45.84 441 ALA A CA 1
ATOM 3560 C C . ALA A 1 441 ? -174.921 -31.878 179.404 1.00 45.84 441 ALA A C 1
ATOM 3562 O O . ALA A 1 441 ? -175.633 -31.995 180.395 1.00 45.84 441 ALA A O 1
ATOM 3563 N N . GLY A 1 442 ? -175.475 -31.614 178.217 1.00 42.56 442 GLY A N 1
ATOM 3564 C CA . GLY A 1 442 ? -176.916 -31.808 178.020 1.00 42.56 442 GLY A CA 1
ATOM 3565 C C . GLY A 1 442 ? -177.627 -30.763 177.180 1.00 42.56 442 GLY A C 1
ATOM 3566 O O . GLY A 1 442 ? -177.709 -29.593 177.542 1.00 42.56 442 GLY A O 1
ATOM 3567 N N . ARG A 1 443 ? -178.261 -31.242 176.109 1.00 41.69 443 ARG A N 1
ATOM 3568 C CA . ARG A 1 443 ? -179.541 -30.727 175.623 1.00 41.69 443 ARG A CA 1
ATOM 3569 C C . ARG A 1 443 ? -180.295 -31.844 174.904 1.00 41.69 443 ARG A C 1
ATOM 3571 O O . ARG A 1 443 ? -179.763 -32.512 174.024 1.00 41.69 443 ARG A O 1
ATOM 3578 N N . THR A 1 444 ? -181.512 -32.053 175.382 1.00 49.75 444 THR A N 1
ATOM 3579 C CA . THR A 1 444 ? -182.551 -32.987 174.956 1.00 49.75 444 THR A CA 1
ATOM 3580 C C . THR A 1 444 ? -183.240 -32.536 173.659 1.00 49.75 444 THR A C 1
ATOM 3582 O O . THR A 1 444 ? -183.501 -31.351 173.485 1.00 49.75 444 THR A O 1
ATOM 3585 N N . ASP A 1 445 ? -183.544 -33.529 172.815 1.00 46.78 445 ASP A N 1
ATOM 3586 C CA . ASP A 1 445 ? -184.532 -33.628 171.723 1.00 46.78 445 ASP A CA 1
ATOM 3587 C C . ASP A 1 445 ? -184.593 -32.636 170.528 1.00 46.78 445 ASP A C 1
ATOM 3589 O O . ASP A 1 445 ? -184.827 -31.440 170.655 1.00 46.78 445 ASP A O 1
ATOM 3593 N N . TYR A 1 446 ? -184.558 -33.278 169.343 1.00 35.22 446 TYR A N 1
ATOM 3594 C CA . TYR A 1 446 ? -185.105 -32.947 168.010 1.00 35.22 446 TYR A CA 1
ATOM 3595 C C . TYR A 1 446 ? -184.452 -31.888 167.070 1.00 35.22 446 TYR A C 1
ATOM 3597 O O . TYR A 1 446 ? -184.754 -30.703 167.107 1.00 35.22 446 TYR A O 1
ATOM 3605 N N . ILE A 1 447 ? -183.700 -32.446 166.098 1.00 45.31 447 ILE A N 1
ATOM 3606 C CA . ILE A 1 447 ? -183.699 -32.261 164.617 1.00 45.31 447 ILE A CA 1
ATOM 3607 C C . ILE A 1 447 ? -183.114 -30.986 163.928 1.00 45.31 447 ILE A C 1
ATOM 3609 O O . ILE A 1 447 ? -183.702 -29.913 163.934 1.00 45.31 447 ILE A O 1
ATOM 3613 N N . MET A 1 448 ? -182.062 -31.292 163.131 1.00 42.66 448 MET A N 1
ATOM 3614 C CA . MET A 1 448 ? -181.513 -30.769 161.846 1.00 42.66 448 MET A CA 1
ATOM 3615 C C . MET A 1 448 ? -180.503 -29.589 161.734 1.00 42.66 448 MET A C 1
ATOM 3617 O O . MET A 1 448 ? -180.844 -28.432 161.932 1.00 42.66 448 MET A O 1
ATOM 3621 N N . PHE A 1 449 ? -179.313 -29.986 161.221 1.00 47.56 449 PHE A N 1
ATOM 3622 C CA . PHE A 1 449 ? -178.284 -29.375 160.331 1.00 47.56 449 PHE A CA 1
ATOM 3623 C C . PHE A 1 449 ? -177.674 -27.980 160.608 1.00 47.56 449 PHE A C 1
ATOM 3625 O O . PHE A 1 449 ? -178.347 -26.965 160.493 1.00 47.56 449 PHE A O 1
ATOM 3632 N N . SER A 1 450 ? -176.336 -27.882 160.728 1.00 40.72 450 SER A N 1
ATOM 3633 C CA . SER A 1 450 ? -175.384 -27.783 159.590 1.00 40.72 450 SER A CA 1
ATOM 3634 C C . SER A 1 450 ? -173.901 -27.641 160.028 1.00 40.72 450 SER A C 1
ATOM 3636 O O . SER A 1 450 ? -173.607 -27.209 161.136 1.00 40.72 450 SER A O 1
ATOM 3638 N N . ASP A 1 451 ? -173.038 -28.083 159.110 1.00 38.84 451 ASP A N 1
ATOM 3639 C CA . ASP A 1 451 ? -171.584 -28.329 159.005 1.00 38.84 451 ASP A CA 1
ATOM 3640 C C . ASP A 1 451 ? -170.490 -27.616 159.835 1.00 38.84 451 ASP A C 1
ATOM 3642 O O . ASP A 1 451 ? -170.491 -26.415 160.099 1.00 38.84 451 ASP A O 1
ATOM 3646 N N . CYS A 1 452 ? -169.456 -28.435 160.093 1.00 47.16 452 CYS A N 1
ATOM 3647 C CA . CYS A 1 452 ? -168.095 -28.122 160.529 1.00 47.16 452 CYS A CA 1
ATOM 3648 C C . CYS A 1 452 ? -167.215 -27.570 159.391 1.00 47.16 452 CYS A C 1
ATOM 3650 O O . CYS A 1 452 ? -167.282 -28.054 158.263 1.00 47.16 452 CYS A O 1
ATOM 3652 N N . ASN A 1 453 ? -166.279 -26.679 159.732 1.00 39.09 453 ASN A N 1
ATOM 3653 C CA . ASN A 1 453 ? -165.030 -26.496 158.990 1.00 39.09 453 ASN A CA 1
ATOM 3654 C C . ASN A 1 453 ? -163.847 -26.344 159.960 1.00 39.09 453 ASN A C 1
ATOM 3656 O O . ASN A 1 453 ? -164.006 -25.763 161.033 1.00 39.09 453 ASN A O 1
ATOM 3660 N N . TYR A 1 454 ? -162.731 -26.951 159.540 1.00 45.81 454 TYR A N 1
ATOM 3661 C CA . TYR A 1 454 ? -161.453 -27.159 160.232 1.00 45.81 454 TYR A CA 1
ATOM 3662 C C . TYR A 1 454 ? -160.680 -25.882 160.553 1.00 45.81 454 TYR A C 1
ATOM 3664 O O . TYR A 1 454 ? -160.696 -24.960 159.703 1.00 45.81 454 TYR A O 1
#

Solvent-accessible surface area (backbone atoms only — not comparable to full-atom values): 25340 Å² total; per-residue (Å²): 140,89,82,91,77,83,85,80,91,71,86,81,79,82,76,79,70,78,69,77,72,69,80,46,65,60,59,51,25,53,52,30,48,74,72,65,41,53,76,74,19,45,66,47,45,49,53,52,32,60,71,67,65,39,42,66,48,24,44,52,47,30,60,73,41,53,90,73,41,82,84,37,57,42,49,52,48,20,51,54,36,34,62,71,66,69,42,69,69,51,44,59,56,53,46,70,70,50,82,86,43,80,62,46,61,59,44,52,49,52,50,45,51,56,30,54,75,67,69,39,59,68,46,33,51,52,49,28,71,78,38,67,90,39,76,60,26,54,52,33,52,55,48,40,48,50,54,54,46,53,57,33,57,78,66,61,42,40,70,50,32,49,52,43,44,71,74,42,80,81,43,91,55,44,72,59,40,54,50,50,23,41,52,43,48,48,53,56,49,50,65,54,47,77,75,45,54,75,77,40,50,44,53,51,47,45,48,45,53,49,51,26,52,52,23,53,76,67,67,36,60,69,60,22,53,45,38,51,56,60,53,67,35,77,89,34,61,86,27,70,55,39,53,55,49,51,57,46,53,52,51,51,54,51,52,50,51,51,52,48,52,50,50,52,49,51,53,50,50,51,52,50,52,52,50,52,54,50,51,52,51,53,52,52,49,51,53,52,50,53,53,52,53,52,50,50,54,50,52,52,51,52,52,53,52,50,53,52,50,51,52,52,51,51,54,51,48,53,52,51,51,51,52,52,50,54,53,50,51,52,50,52,52,51,51,51,52,52,50,51,51,50,51,50,51,52,52,52,48,50,54,49,50,54,50,49,51,51,51,51,48,52,51,48,52,49,50,51,52,48,50,50,50,53,50,48,51,52,49,51,48,52,51,50,52,51,52,50,50,53,48,54,51,51,53,50,53,52,53,52,54,51,53,52,54,54,53,59,56,55,53,57,57,52,56,58,51,55,56,55,55,58,58,56,55,57,55,55,52,60,62,50,60,64,57,67,69,68,74,85,80,78,84,84,88,86,90,87,89,85,86,88,83,136

Radius of gyration: 99.91 Å; Cα contacts (8 Å, |Δi|>4): 209; chains: 1; bounding box: 224×111×242 Å